Protein AF-0000000066259491 (afdb_homodimer)

Sequence (520 aa):
MLYLLLSIEYDGYDYSGWVKQKNARTIQGELEKAFFGICHQKIWTLGASKTDAGVHACDQKVLVKLTFQPRHLAFFIKTVSQTLPPNINIKGYQFVAENFSVRTVKVKEYVYTINDQEYDLFNHRYELKVNAPLNVKKLHQISQIFVGTHDFAYFAGVKPTEDIATVHTINKIWVKRNKAKKIEIHFRGKIFIRYQIRMLTQNILACYAGKVSLTELQAQLNCPPKGTTTKYCAKPYGLCLKKIKYLYTVKLNYKKLIILMLYLLLSIEYDGYDYSGWVKQKNARTIQGELEKAFFGICHQKIWTLGASKTDAGVHACDQKVLVKLTFQPRHLAFFIKTVSQTLPPNINIKGYQFVAENFSVRTVKVKEYVYTINDQEYDLFNHRYELKVNAPLNVKKLHQISQIFVGTHDFAYFAGVKPTEDIATVHTINKIWVKRNKAKKIEIHFRGKIFIRYQIRMLTQNILACYAGKVSLTELQAQLNCPPKGTTTKYCAKPYGLCLKKIKYLYTVKLNYKKLIIL

Structure (mmCIF, N/CA/C/O backbone):
data_AF-0000000066259491-model_v1
#
loop_
_entity.id
_entity.type
_entity.pdbx_description
1 polymer 'tRNA pseudouridine synthase A'
#
loop_
_atom_site.group_PDB
_atom_site.id
_atom_site.type_symbol
_atom_site.label_atom_id
_atom_site.label_alt_id
_atom_site.label_comp_id
_atom_site.label_asym_id
_atom_site.label_entity_id
_atom_site.label_seq_id
_atom_site.pdbx_PDB_ins_code
_atom_site.Cartn_x
_atom_site.Cartn_y
_atom_site.Cartn_z
_atom_site.occupancy
_atom_site.B_iso_or_equiv
_atom_site.auth_seq_id
_atom_site.auth_comp_id
_atom_site.auth_asym_id
_atom_site.auth_atom_id
_atom_site.pdbx_PDB_model_num
ATOM 1 N N . MET A 1 1 ? 32.531 -10.172 -19.297 1 88.38 1 MET A N 1
ATOM 2 C CA . MET A 1 1 ? 31.094 -10.242 -19.062 1 88.38 1 MET A CA 1
ATOM 3 C C . MET A 1 1 ? 30.797 -10.789 -17.656 1 88.38 1 MET A C 1
ATOM 5 O O . MET A 1 1 ? 31.438 -11.75 -17.219 1 88.38 1 MET A O 1
ATOM 9 N N . LEU A 1 2 ? 29.984 -10.078 -16.922 1 92.44 2 LEU A N 1
ATOM 10 C CA . LEU A 1 2 ? 29.609 -10.5 -15.578 1 92.44 2 LEU A CA 1
ATOM 11 C C . LEU A 1 2 ? 28.156 -10.969 -15.547 1 92.44 2 LEU A C 1
ATOM 13 O O . LEU A 1 2 ? 27.281 -10.344 -16.156 1 92.44 2 LEU A O 1
ATOM 17 N N . TYR A 1 3 ? 28.031 -12.164 -14.961 1 95.31 3 TYR A N 1
ATOM 18 C CA . TYR A 1 3 ? 26.688 -12.703 -14.758 1 95.31 3 TYR A CA 1
ATOM 19 C C . TYR A 1 3 ? 26.281 -12.586 -13.297 1 95.31 3 TYR A C 1
ATOM 21 O O . TYR A 1 3 ? 26.938 -13.148 -12.414 1 95.31 3 TYR A O 1
ATOM 29 N N . LEU A 1 4 ? 25.203 -11.836 -13.102 1 96.62 4 LEU A N 1
ATOM 30 C CA . LEU A 1 4 ? 24.734 -11.602 -11.742 1 96.62 4 LEU A CA 1
ATOM 31 C C . LEU A 1 4 ? 23.328 -12.172 -11.547 1 96.62 4 LEU A C 1
ATOM 33 O O . LEU A 1 4 ? 22.484 -12.07 -12.438 1 96.62 4 LEU A O 1
ATOM 37 N N . LEU A 1 5 ? 23.109 -12.797 -10.414 1 97.62 5 LEU A N 1
ATOM 38 C CA . LEU A 1 5 ? 21.781 -13.148 -9.953 1 97.62 5 LEU A CA 1
ATOM 39 C C . LEU A 1 5 ? 21.281 -12.164 -8.898 1 97.62 5 LEU A C 1
ATOM 41 O O . LEU A 1 5 ? 21.797 -12.141 -7.777 1 97.62 5 LEU A O 1
ATOM 45 N N . LEU A 1 6 ? 20.312 -11.383 -9.266 1 98.12 6 LEU A N 1
ATOM 46 C CA . LEU A 1 6 ? 19.734 -10.414 -8.336 1 98.12 6 LEU A CA 1
ATOM 47 C C . LEU A 1 6 ? 18.594 -11.039 -7.543 1 98.12 6 LEU A C 1
ATOM 49 O O . LEU A 1 6 ? 17.844 -11.875 -8.07 1 98.12 6 LEU A O 1
ATOM 53 N N . SER A 1 7 ? 18.453 -10.688 -6.277 1 98.44 7 SER A N 1
ATOM 54 C CA . SER A 1 7 ? 17.25 -10.875 -5.484 1 98.44 7 SER A CA 1
ATOM 55 C C . SER A 1 7 ? 16.438 -9.586 -5.406 1 98.44 7 SER A C 1
ATOM 57 O O . SER A 1 7 ? 16.906 -8.578 -4.883 1 98.44 7 SER A O 1
ATOM 59 N N . ILE A 1 8 ? 15.227 -9.672 -5.914 1 98.56 8 ILE A N 1
ATOM 60 C CA . ILE A 1 8 ? 14.414 -8.461 -6.039 1 98.56 8 ILE A CA 1
ATOM 61 C C . ILE A 1 8 ? 13.07 -8.672 -5.344 1 98.56 8 ILE A C 1
ATOM 63 O O . ILE A 1 8 ? 12.492 -9.758 -5.402 1 98.56 8 ILE A O 1
ATOM 67 N N . GLU A 1 9 ? 12.609 -7.652 -4.672 1 98.88 9 GLU A N 1
ATOM 68 C CA . GLU A 1 9 ? 11.25 -7.621 -4.141 1 98.88 9 GLU A CA 1
ATOM 69 C C . GLU A 1 9 ? 10.453 -6.457 -4.727 1 98.88 9 GLU A C 1
ATOM 71 O O . GLU A 1 9 ? 11.023 -5.418 -5.066 1 98.88 9 GLU A O 1
ATOM 76 N N . TYR A 1 10 ? 9.141 -6.656 -4.953 1 98.88 10 TYR A N 1
ATOM 77 C CA . TYR A 1 10 ? 8.328 -5.582 -5.512 1 98.88 10 TYR A CA 1
ATOM 78 C C . TYR A 1 10 ? 6.867 -5.742 -5.121 1 98.88 10 TYR A C 1
ATOM 80 O O . TYR A 1 10 ? 6.395 -6.859 -4.906 1 98.88 10 TYR A O 1
ATOM 88 N N . ASP A 1 11 ? 6.195 -4.621 -4.934 1 98.69 11 ASP A N 1
ATOM 89 C CA . ASP A 1 11 ? 4.742 -4.488 -4.953 1 98.69 11 ASP A CA 1
ATOM 90 C C . ASP A 1 11 ? 4.215 -4.426 -6.387 1 98.69 11 ASP A C 1
ATOM 92 O O . ASP A 1 11 ? 4.352 -3.404 -7.062 1 98.69 11 ASP A O 1
ATOM 96 N N . GLY A 1 12 ? 3.582 -5.496 -6.832 1 98.69 12 GLY A N 1
ATOM 97 C CA . GLY A 1 12 ? 3.193 -5.613 -8.227 1 98.69 12 GLY A CA 1
ATOM 98 C C . GLY A 1 12 ? 1.821 -5.031 -8.516 1 98.69 12 GLY A C 1
ATOM 99 O O . GLY A 1 12 ? 1.368 -5.035 -9.664 1 98.69 12 GLY A O 1
ATOM 100 N N . TYR A 1 13 ? 1.198 -4.418 -7.566 1 98.44 13 TYR A N 1
ATOM 101 C CA . TYR A 1 13 ? -0.202 -4.016 -7.637 1 98.44 13 TYR A CA 1
ATOM 102 C C . TYR A 1 13 ? -0.455 -3.133 -8.852 1 98.44 13 TYR A C 1
ATOM 104 O O . TYR A 1 13 ? -1.478 -3.271 -9.523 1 98.44 13 TYR A O 1
ATOM 112 N N . ASP A 1 14 ? 0.481 -2.271 -9.148 1 97.19 14 ASP A N 1
ATOM 113 C CA . ASP A 1 14 ? 0.252 -1.243 -10.156 1 97.19 14 ASP A CA 1
ATOM 114 C C . ASP A 1 14 ? 0.948 -1.598 -11.469 1 97.19 14 ASP A C 1
ATOM 116 O O . ASP A 1 14 ? 1.122 -0.74 -12.336 1 97.19 14 ASP A O 1
ATOM 120 N N . TYR A 1 15 ? 1.356 -2.838 -11.633 1 98.56 15 TYR A N 1
ATOM 121 C CA . TYR A 1 15 ? 2.148 -3.207 -12.805 1 98.56 15 TYR A CA 1
ATOM 122 C C . TYR A 1 15 ? 1.424 -4.25 -13.648 1 98.56 15 TYR A C 1
ATOM 124 O O . TYR A 1 15 ? 0.607 -5.016 -13.125 1 98.56 15 TYR A O 1
ATOM 132 N N . SER A 1 16 ? 1.762 -4.277 -14.883 1 98.5 16 SER A N 1
ATOM 133 C CA . SER A 1 16 ? 1.2 -5.23 -15.836 1 98.5 16 SER A CA 1
ATOM 134 C C . SER A 1 16 ? 2.025 -6.516 -15.883 1 98.5 16 SER A C 1
ATOM 136 O O . SER A 1 16 ? 2.277 -7.055 -16.969 1 98.5 16 SER A O 1
ATOM 138 N N . GLY A 1 17 ? 2.541 -6.91 -14.672 1 98.25 17 GLY A N 1
ATOM 139 C CA . GLY A 1 17 ? 3.289 -8.156 -14.562 1 98.25 17 GLY A CA 1
ATOM 140 C C . GLY A 1 17 ? 4.789 -7.953 -14.641 1 98.25 17 GLY A C 1
ATOM 141 O O . GLY A 1 17 ? 5.273 -6.82 -14.617 1 98.25 17 GLY A O 1
ATOM 142 N N . TRP A 1 18 ? 5.461 -9.047 -14.703 1 98.31 18 TRP A N 1
ATOM 143 C CA . TRP A 1 18 ? 6.922 -9.039 -14.75 1 98.31 18 TRP A CA 1
ATOM 144 C C . TRP A 1 18 ? 7.414 -8.68 -16.156 1 98.31 18 TRP A C 1
ATOM 146 O O . TRP A 1 18 ? 8.211 -7.75 -16.312 1 98.31 18 TRP A O 1
ATOM 156 N N . VAL A 1 19 ? 6.91 -9.297 -17.156 1 97.38 19 VAL A N 1
ATOM 157 C CA . VAL A 1 19 ? 7.469 -9.281 -18.5 1 97.38 19 VAL A CA 1
ATOM 158 C C . VAL A 1 19 ? 7.234 -7.918 -19.141 1 97.38 19 VAL A C 1
ATOM 160 O O . VAL A 1 19 ? 6.109 -7.414 -19.156 1 97.38 19 VAL A O 1
ATOM 163 N N . LYS A 1 20 ? 8.281 -7.426 -19.688 1 96.69 20 LYS A N 1
ATOM 164 C CA . LYS A 1 20 ? 8.234 -6.125 -20.344 1 96.69 20 LYS A CA 1
ATOM 165 C C . LYS A 1 20 ? 7.238 -6.129 -21.5 1 96.69 20 LYS A C 1
ATOM 167 O O . LYS A 1 20 ? 7.195 -7.078 -22.281 1 96.69 20 LYS A O 1
ATOM 172 N N . GLN A 1 21 ? 6.449 -5.09 -21.531 1 94.44 21 GLN A N 1
ATOM 173 C CA . GLN A 1 21 ? 5.461 -4.852 -22.594 1 94.44 21 GLN A CA 1
ATOM 174 C C . GLN A 1 21 ? 5.566 -3.43 -23.125 1 94.44 21 GLN A C 1
ATOM 176 O O . GLN A 1 21 ? 5.949 -2.51 -22.406 1 94.44 21 GLN A O 1
ATOM 181 N N . LYS A 1 22 ? 5.359 -3.045 -24.391 1 90.12 22 LYS A N 1
ATOM 182 C CA . LYS A 1 22 ? 5.57 -1.762 -25.062 1 90.12 22 LYS A CA 1
ATOM 183 C C . LYS A 1 22 ? 4.727 -0.666 -24.422 1 90.12 22 LYS A C 1
ATOM 185 O O . LYS A 1 22 ? 5.211 0.445 -24.188 1 90.12 22 LYS A O 1
ATOM 190 N N . ASN A 1 23 ? 3.541 -0.877 -24.016 1 92.19 23 ASN A N 1
ATOM 191 C CA . ASN A 1 23 ? 2.674 0.207 -23.562 1 92.19 23 ASN A CA 1
ATOM 192 C C . ASN A 1 23 ? 2.1 -0.072 -22.172 1 92.19 23 ASN A C 1
ATOM 194 O O . ASN A 1 23 ? 0.95 0.273 -21.891 1 92.19 23 ASN A O 1
ATOM 198 N N . ALA A 1 24 ? 2.988 -0.634 -21.438 1 96.56 24 ALA A N 1
ATOM 199 C CA . ALA A 1 24 ? 2.508 -0.918 -20.078 1 96.56 24 ALA A CA 1
ATOM 200 C C . ALA A 1 24 ? 3.648 -0.863 -19.078 1 96.56 24 ALA A C 1
ATOM 202 O O . ALA A 1 24 ? 4.801 -1.134 -19.406 1 96.56 24 ALA A O 1
ATOM 203 N N . ARG A 1 25 ? 3.375 -0.401 -17.891 1 97.56 25 ARG A N 1
ATOM 204 C CA . ARG A 1 25 ? 4.348 -0.417 -16.812 1 97.56 25 ARG A CA 1
ATOM 205 C C . ARG A 1 25 ? 4.555 -1.831 -16.281 1 97.56 25 ARG A C 1
ATOM 207 O O . ARG A 1 25 ? 3.607 -2.471 -15.812 1 97.56 25 ARG A O 1
ATOM 214 N N . THR A 1 26 ? 5.758 -2.391 -16.406 1 98.69 26 THR A N 1
ATOM 215 C CA . THR A 1 26 ? 6.094 -3.736 -15.953 1 98.69 26 THR A CA 1
ATOM 216 C C . THR A 1 26 ? 7.309 -3.709 -15.031 1 98.69 26 THR A C 1
ATOM 218 O O . THR A 1 26 ? 8.062 -2.734 -15.016 1 98.69 26 THR A O 1
ATOM 221 N N . ILE A 1 27 ? 7.492 -4.73 -14.234 1 98.75 27 ILE A N 1
ATOM 222 C CA . ILE A 1 27 ? 8.609 -4.801 -13.297 1 98.75 27 ILE A CA 1
ATOM 223 C C . ILE A 1 27 ? 9.93 -4.859 -14.07 1 98.75 27 ILE A C 1
ATOM 225 O O . ILE A 1 27 ? 10.867 -4.129 -13.766 1 98.75 27 ILE A O 1
ATOM 229 N N . GLN A 1 28 ? 9.938 -5.742 -15.055 1 98.56 28 GLN A N 1
ATOM 230 C CA . GLN A 1 28 ? 11.141 -5.883 -15.875 1 98.56 28 GLN A CA 1
ATOM 231 C C . GLN A 1 28 ? 11.492 -4.566 -16.562 1 98.56 28 GLN A C 1
ATOM 233 O O . GLN A 1 28 ? 12.664 -4.188 -16.641 1 98.56 28 GLN A O 1
ATOM 238 N N . GLY A 1 29 ? 10.469 -3.926 -17.094 1 98.25 29 GLY A N 1
ATOM 239 C CA . GLY A 1 29 ? 10.688 -2.633 -17.734 1 98.25 29 GLY A CA 1
ATOM 240 C C . GLY A 1 29 ? 11.312 -1.613 -16.797 1 98.25 29 GLY A C 1
ATOM 241 O O . GLY A 1 29 ? 12.266 -0.924 -17.172 1 98.25 29 GLY A O 1
ATOM 242 N N . GLU A 1 30 ? 10.797 -1.497 -15.594 1 98.38 30 GLU A N 1
ATOM 243 C CA . GLU A 1 30 ? 11.344 -0.562 -14.609 1 98.38 30 GLU A CA 1
ATOM 244 C C . GLU A 1 30 ? 12.781 -0.919 -14.242 1 98.38 30 GLU A C 1
ATOM 246 O O . GLU A 1 30 ? 13.617 -0.034 -14.062 1 98.38 30 GLU A O 1
ATOM 251 N N . LEU A 1 31 ? 13.047 -2.199 -14.102 1 98.44 31 LEU A N 1
ATOM 252 C CA . LEU A 1 31 ? 14.391 -2.656 -13.758 1 98.44 31 LEU A CA 1
ATOM 253 C C . LEU A 1 31 ? 15.391 -2.283 -14.844 1 98.44 31 LEU A C 1
ATOM 255 O O . LEU A 1 31 ? 16.453 -1.724 -14.562 1 98.44 31 LEU A O 1
ATOM 259 N N . GLU A 1 32 ? 15.023 -2.584 -16.062 1 97.88 32 GLU A N 1
ATOM 260 C CA . GLU A 1 32 ? 15.914 -2.283 -17.188 1 97.88 32 GLU A CA 1
ATOM 261 C C . GLU A 1 32 ? 16.094 -0.779 -17.359 1 97.88 32 GLU A C 1
ATOM 263 O O . GLU A 1 32 ? 17.188 -0.316 -17.688 1 97.88 32 GLU A O 1
ATOM 268 N N . LYS A 1 33 ? 15.055 -0.057 -17.156 1 97.56 33 LYS A N 1
ATOM 269 C CA . LYS A 1 33 ? 15.148 1.4 -17.203 1 97.56 33 LYS A CA 1
ATOM 270 C C . LYS A 1 33 ? 16.125 1.92 -16.156 1 97.56 33 LYS A C 1
ATOM 272 O O . LYS A 1 33 ? 16.906 2.83 -16.438 1 97.56 33 LYS A O 1
ATOM 277 N N . ALA A 1 34 ? 16.047 1.409 -14.969 1 98.06 34 ALA A N 1
ATOM 278 C CA . ALA A 1 34 ? 16.938 1.822 -13.891 1 98.06 34 ALA A CA 1
ATOM 279 C C . ALA A 1 34 ? 18.391 1.546 -14.25 1 98.06 34 ALA A C 1
ATOM 281 O O . ALA A 1 34 ? 19.266 2.402 -14.062 1 98.06 34 ALA A O 1
ATOM 282 N N . PHE A 1 35 ? 18.688 0.341 -14.781 1 97.81 35 PHE A N 1
ATOM 283 C CA . PHE A 1 35 ? 20.047 0.014 -15.227 1 97.81 35 PHE A CA 1
ATOM 284 C C . PHE A 1 35 ? 20.5 0.984 -16.312 1 97.81 35 PHE A C 1
ATOM 286 O O . PHE A 1 35 ? 21.609 1.516 -16.234 1 97.81 35 PHE A O 1
ATOM 293 N N . PHE A 1 36 ? 19.641 1.214 -17.25 1 97.5 36 PHE A N 1
ATOM 294 C CA . PHE A 1 36 ? 20 2.094 -18.359 1 97.5 36 PHE A CA 1
ATOM 295 C C . PHE A 1 36 ? 20.297 3.5 -17.859 1 97.5 36 PHE A C 1
ATOM 297 O O . PHE A 1 36 ? 21.203 4.16 -18.359 1 97.5 36 PHE A O 1
ATOM 304 N N . GLY A 1 37 ? 19.578 3.922 -16.922 1 96.5 37 GLY A N 1
ATOM 305 C CA . GLY A 1 37 ? 19.781 5.246 -16.359 1 96.5 37 GLY A CA 1
ATOM 306 C C . GLY A 1 37 ? 21.156 5.43 -15.742 1 96.5 37 GLY A C 1
ATOM 307 O O . GLY A 1 37 ? 21.656 6.551 -15.68 1 96.5 37 GLY A O 1
ATOM 308 N N . ILE A 1 38 ? 21.734 4.391 -15.336 1 96 38 ILE A N 1
ATOM 309 C CA . ILE A 1 38 ? 22.984 4.477 -14.609 1 96 38 ILE A CA 1
ATOM 310 C C . ILE A 1 38 ? 24.156 4.152 -15.555 1 96 38 ILE A C 1
ATOM 312 O O . ILE A 1 38 ? 25.141 4.879 -15.594 1 96 38 ILE A O 1
ATOM 316 N N . CYS A 1 39 ? 24.062 3.104 -16.359 1 94.75 39 CYS A N 1
ATOM 317 C CA . CYS A 1 39 ? 25.219 2.672 -17.141 1 94.75 39 CYS A CA 1
ATOM 318 C C . CYS A 1 39 ? 25.062 3.045 -18.609 1 94.75 39 CYS A C 1
ATOM 320 O O . CYS A 1 39 ? 25.984 2.859 -19.406 1 94.75 39 CYS A O 1
ATOM 322 N N . HIS A 1 40 ? 23.844 3.521 -19.016 1 95.25 40 HIS A N 1
ATOM 323 C CA . HIS A 1 40 ? 23.547 4.02 -20.344 1 95.25 40 HIS A CA 1
ATOM 324 C C . HIS A 1 40 ? 23.75 2.932 -21.391 1 95.25 40 HIS A C 1
ATOM 326 O O . HIS A 1 40 ? 24.188 3.213 -22.516 1 95.25 40 HIS A O 1
ATOM 332 N N . GLN A 1 41 ? 23.547 1.729 -20.984 1 94.44 41 GLN A N 1
ATOM 333 C CA . GLN A 1 41 ? 23.547 0.566 -21.875 1 94.44 41 GLN A CA 1
ATOM 334 C C . GLN A 1 41 ? 22.328 -0.324 -21.594 1 94.44 41 GLN A C 1
ATOM 336 O O . GLN A 1 41 ? 21.906 -0.461 -20.453 1 94.44 41 GLN A O 1
ATOM 341 N N . LYS A 1 42 ? 21.859 -0.832 -22.672 1 94.62 42 LYS A N 1
ATOM 342 C CA . LYS A 1 42 ? 20.797 -1.811 -22.5 1 94.62 42 LYS A CA 1
ATOM 343 C C . LYS A 1 42 ? 21.312 -3.072 -21.812 1 94.62 42 LYS A C 1
ATOM 345 O O . LYS A 1 42 ? 22.359 -3.605 -22.188 1 94.62 42 LYS A O 1
ATOM 350 N N . ILE A 1 43 ? 20.609 -3.477 -20.797 1 94.62 43 ILE A N 1
ATOM 351 C CA . ILE A 1 43 ? 21 -4.664 -20.047 1 94.62 43 ILE A CA 1
ATOM 352 C C . ILE A 1 43 ? 19.938 -5.758 -20.25 1 94.62 43 ILE A C 1
ATOM 354 O O . ILE A 1 43 ? 18.75 -5.484 -20.219 1 94.62 43 ILE A O 1
ATOM 358 N N . TRP A 1 44 ? 20.5 -6.902 -20.5 1 94.62 44 TRP A N 1
ATOM 359 C CA . TRP A 1 44 ? 19.625 -8.062 -20.625 1 94.62 44 TRP A CA 1
ATOM 360 C C . TRP A 1 44 ? 19.25 -8.602 -19.25 1 94.62 44 TRP A C 1
ATOM 362 O O . TRP A 1 44 ? 20.125 -8.781 -18.391 1 94.62 44 TRP A O 1
ATOM 372 N N . THR A 1 45 ? 17.969 -8.797 -19.031 1 97.06 45 THR A N 1
ATOM 373 C CA . THR A 1 45 ? 17.484 -9.375 -17.781 1 97.06 45 THR A CA 1
ATOM 374 C C . THR A 1 45 ? 16.547 -10.539 -18.062 1 97.06 45 THR A C 1
ATOM 376 O O . THR A 1 45 ? 15.812 -10.539 -19.047 1 97.06 45 THR A O 1
ATOM 379 N N . LEU A 1 46 ? 16.594 -11.578 -17.219 1 97.88 46 LEU A N 1
ATOM 380 C CA . LEU A 1 46 ? 15.695 -12.727 -17.281 1 97.88 46 LEU A CA 1
ATOM 381 C C . LEU A 1 46 ? 15.211 -13.102 -15.875 1 97.88 46 LEU A C 1
ATOM 383 O O . LEU A 1 46 ? 16.016 -13.438 -15.008 1 97.88 46 LEU A O 1
ATOM 387 N N . GLY A 1 47 ? 13.969 -13.008 -15.664 1 97.81 47 GLY A N 1
ATOM 388 C CA . GLY A 1 47 ? 13.398 -13.375 -14.375 1 97.81 47 GLY A CA 1
ATOM 389 C C . GLY A 1 47 ? 13.156 -14.867 -14.234 1 97.81 47 GLY A C 1
ATOM 390 O O . GLY A 1 47 ? 12.844 -15.547 -15.219 1 97.81 47 GLY A O 1
ATOM 391 N N . ALA A 1 48 ? 13.25 -15.352 -12.984 1 97.69 48 ALA A N 1
ATOM 392 C CA . ALA A 1 48 ? 12.984 -16.75 -12.695 1 97.69 48 ALA A CA 1
ATOM 393 C C . ALA A 1 48 ? 11.5 -17.062 -12.789 1 97.69 48 ALA A C 1
ATOM 395 O O . ALA A 1 48 ? 11.109 -18.203 -13.102 1 97.69 48 ALA A O 1
ATOM 396 N N . SER A 1 49 ? 10.68 -16.078 -12.469 1 97.38 49 SER A N 1
ATOM 397 C CA . SER A 1 49 ? 9.227 -16.219 -12.477 1 97.38 49 SER A CA 1
ATOM 398 C C . SER A 1 49 ? 8.562 -15.078 -13.234 1 97.38 49 SER A C 1
ATOM 400 O O . SER A 1 49 ? 8.977 -13.922 -13.102 1 97.38 49 SER A O 1
ATOM 402 N N . LYS A 1 50 ? 7.559 -15.398 -14.047 1 96.56 50 LYS A N 1
ATOM 403 C CA . LYS A 1 50 ? 6.773 -14.398 -14.766 1 96.56 50 LYS A CA 1
ATOM 404 C C . LYS A 1 50 ? 5.469 -14.094 -14.031 1 96.56 50 LYS A C 1
ATOM 406 O O . LYS A 1 50 ? 4.398 -14.555 -14.438 1 96.56 50 LYS A 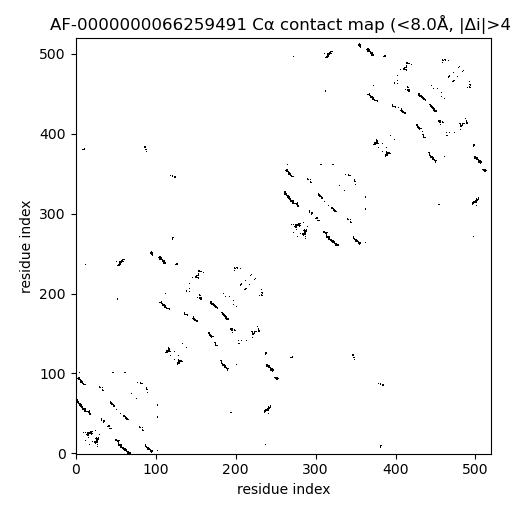O 1
ATOM 411 N N . THR A 1 51 ? 5.59 -13.305 -12.961 1 98.25 51 THR A N 1
ATOM 412 C CA . THR A 1 51 ? 4.414 -13.008 -12.148 1 98.25 51 THR A CA 1
ATOM 413 C C . THR A 1 51 ? 3.373 -12.25 -12.969 1 98.25 51 THR A C 1
ATOM 415 O O . THR A 1 51 ? 3.721 -11.398 -13.789 1 98.25 51 THR A O 1
ATOM 418 N N . ASP A 1 52 ? 2.059 -12.539 -12.742 1 97.69 52 ASP A N 1
ATOM 419 C CA . ASP A 1 52 ? 0.937 -11.875 -13.391 1 97.69 52 ASP A CA 1
ATOM 420 C C . ASP A 1 52 ? 0.854 -10.406 -12.984 1 97.69 52 ASP A C 1
ATOM 422 O O . ASP A 1 52 ? 1.471 -9.992 -12 1 97.69 52 ASP A O 1
ATOM 426 N N . ALA A 1 53 ? 0.079 -9.695 -13.875 1 98.38 53 ALA A N 1
ATOM 427 C CA . ALA A 1 53 ? -0.293 -8.336 -13.469 1 98.38 53 ALA A CA 1
ATOM 428 C C . ALA A 1 53 ? -0.899 -8.336 -12.07 1 98.38 53 ALA A C 1
ATOM 430 O O . ALA A 1 53 ? -1.765 -9.156 -11.758 1 98.38 53 ALA A O 1
ATOM 431 N N . GLY A 1 54 ? -0.32 -7.449 -11.188 1 98.62 54 GLY A N 1
ATOM 432 C CA . GLY A 1 54 ? -0.898 -7.254 -9.867 1 98.62 54 GLY A CA 1
ATOM 433 C C . GLY A 1 54 ? -0.278 -8.148 -8.805 1 98.62 54 GLY A C 1
ATOM 434 O O . GLY A 1 54 ? -0.549 -7.98 -7.617 1 98.62 54 GLY A O 1
ATOM 435 N N . VAL A 1 55 ? 0.558 -9.086 -9.211 1 98.94 55 VAL A N 1
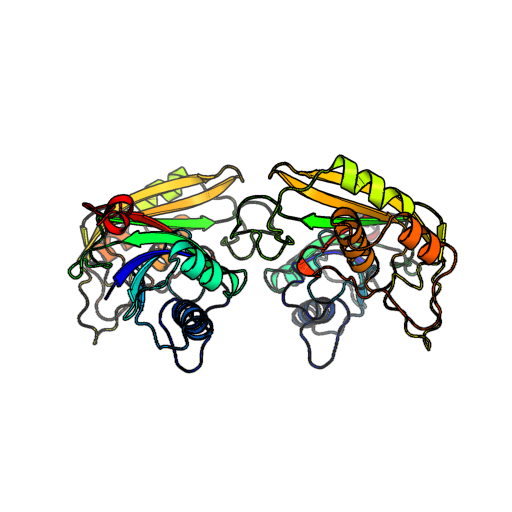ATOM 436 C CA . VAL A 1 55 ? 1.125 -10.047 -8.266 1 98.94 55 VAL A CA 1
ATOM 437 C C . VAL A 1 55 ? 2.436 -9.5 -7.699 1 98.94 55 VAL A C 1
ATOM 439 O O . VAL A 1 55 ? 3.221 -8.883 -8.422 1 98.94 55 VAL A O 1
ATOM 442 N N . HIS A 1 56 ? 2.682 -9.758 -6.438 1 98.94 56 HIS A N 1
ATOM 443 C CA . HIS A 1 56 ? 3.85 -9.266 -5.719 1 98.94 56 HIS A 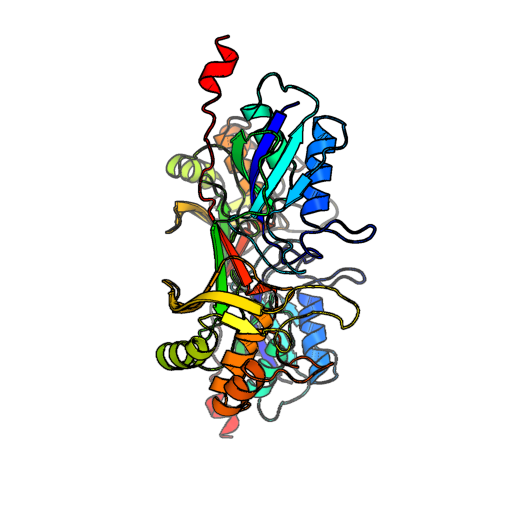CA 1
ATOM 444 C C . HIS A 1 56 ? 4.965 -10.305 -5.699 1 98.94 56 HIS A C 1
ATOM 446 O O . HIS A 1 56 ? 4.746 -11.469 -6.043 1 98.94 56 HIS A O 1
ATOM 452 N N . ALA A 1 57 ? 6.148 -9.844 -5.258 1 98.94 57 ALA A N 1
ATOM 453 C CA . ALA A 1 57 ? 7.246 -10.773 -4.996 1 98.94 57 ALA A CA 1
ATOM 454 C C . ALA A 1 57 ? 8.117 -10.281 -3.842 1 98.94 57 ALA A C 1
ATOM 456 O O . ALA A 1 57 ? 8.438 -9.094 -3.76 1 98.94 57 ALA A O 1
ATOM 457 N N . CYS A 1 58 ? 8.453 -11.18 -3.012 1 98.69 58 CYS A N 1
ATOM 458 C CA . CYS A 1 58 ? 9.414 -10.914 -1.944 1 98.69 58 CYS A CA 1
ATOM 459 C C . CYS A 1 58 ? 10.812 -11.375 -2.338 1 98.69 58 CYS A C 1
ATOM 461 O O . CYS A 1 58 ? 11.805 -10.93 -1.762 1 98.69 58 CYS A O 1
ATOM 463 N N . ASP A 1 59 ? 10.828 -12.289 -3.291 1 98.5 59 ASP A N 1
ATOM 464 C CA . ASP A 1 59 ? 12.102 -12.914 -3.646 1 98.5 59 ASP A CA 1
ATOM 465 C C . ASP A 1 59 ? 12.109 -13.367 -5.105 1 98.5 59 ASP A C 1
ATOM 467 O O . ASP A 1 59 ? 12.375 -14.531 -5.398 1 98.5 59 ASP A O 1
ATOM 471 N N . GLN A 1 60 ? 11.922 -12.484 -6.008 1 98.69 60 GLN A N 1
ATOM 472 C CA . GLN A 1 60 ? 12.164 -12.766 -7.422 1 98.69 60 GLN A CA 1
ATOM 473 C C . GLN A 1 60 ? 13.656 -12.844 -7.723 1 98.69 60 GLN A C 1
ATOM 475 O O . GLN A 1 60 ? 14.445 -12.07 -7.176 1 98.69 60 GLN A O 1
ATOM 480 N N . LYS A 1 61 ? 14.062 -13.773 -8.539 1 98.44 61 LYS A N 1
ATOM 481 C CA . LYS A 1 61 ? 15.445 -13.898 -8.984 1 98.44 61 LYS A CA 1
ATOM 482 C C . LYS A 1 61 ? 15.586 -13.477 -10.445 1 98.44 61 LYS A C 1
ATOM 484 O O . LYS A 1 61 ? 14.805 -13.898 -11.297 1 98.44 61 LYS A O 1
ATOM 489 N N . VAL A 1 62 ? 16.547 -12.656 -10.617 1 98.44 62 VAL A N 1
ATOM 490 C CA . VAL A 1 62 ? 16.719 -12.109 -11.953 1 98.44 62 VAL A CA 1
ATOM 491 C C . VAL A 1 62 ? 18.172 -12.266 -12.398 1 98.44 62 VAL A C 1
ATOM 493 O O . VAL A 1 62 ? 19.078 -11.805 -11.711 1 98.44 62 VAL A O 1
ATOM 496 N N . LEU A 1 63 ? 18.359 -12.93 -13.508 1 97.81 63 LEU A N 1
ATOM 497 C CA . LEU A 1 63 ? 19.672 -13.008 -14.133 1 97.81 63 LEU A CA 1
ATOM 498 C C . LEU A 1 63 ? 19.969 -11.758 -14.953 1 97.81 63 LEU A C 1
ATOM 500 O O . LEU A 1 63 ? 19.156 -11.344 -15.781 1 97.81 63 LEU A O 1
ATOM 504 N N . VAL A 1 64 ? 21.062 -11.164 -14.633 1 97.5 64 VAL A N 1
ATOM 505 C CA . VAL A 1 64 ? 21.5 -9.969 -15.344 1 97.5 64 VAL A CA 1
ATOM 506 C C . VAL A 1 64 ? 22.875 -10.219 -15.969 1 97.5 64 VAL A C 1
ATOM 508 O O . VAL A 1 64 ? 23.766 -10.766 -15.32 1 97.5 64 VAL A O 1
ATOM 511 N N . LYS A 1 65 ? 23.016 -9.797 -17.203 1 95.5 65 LYS A N 1
ATOM 512 C CA . LYS A 1 65 ? 24.297 -9.875 -17.906 1 95.5 65 LYS A CA 1
ATOM 513 C C . LYS A 1 65 ? 24.906 -8.484 -18.094 1 95.5 65 LYS A C 1
ATOM 515 O O . LYS A 1 65 ? 24.328 -7.633 -18.766 1 95.5 65 LYS A O 1
ATOM 520 N N . LEU A 1 66 ? 26 -8.297 -17.422 1 94.62 66 LEU A N 1
ATOM 521 C CA . LEU A 1 66 ? 26.734 -7.043 -17.594 1 94.62 66 LEU A CA 1
ATOM 522 C C . LEU A 1 66 ? 27.875 -7.215 -18.578 1 94.62 66 LEU A C 1
ATOM 524 O O . LEU A 1 66 ? 28.734 -8.078 -18.391 1 94.62 66 LEU A O 1
ATOM 528 N N . THR A 1 67 ? 27.938 -6.383 -19.562 1 93 67 THR A N 1
ATOM 529 C CA . THR A 1 67 ? 28.984 -6.461 -20.578 1 93 67 THR A CA 1
ATOM 530 C C . THR A 1 67 ? 30.188 -5.621 -20.188 1 93 67 THR A C 1
ATOM 532 O O . THR A 1 67 ? 31.125 -5.449 -20.984 1 93 67 THR A O 1
ATOM 535 N N . PHE A 1 68 ? 30.141 -5.055 -19.062 1 92.06 68 PHE A N 1
ATOM 536 C CA . PHE A 1 68 ? 31.219 -4.242 -18.5 1 92.06 68 PHE A CA 1
ATOM 537 C C . PHE A 1 68 ? 31.438 -4.574 -17.031 1 92.06 68 PHE A C 1
ATOM 539 O O . PHE A 1 68 ? 30.641 -5.305 -16.422 1 92.06 68 PHE A O 1
ATOM 546 N N . GLN A 1 69 ? 32.562 -4.07 -16.531 1 90.38 69 GLN A N 1
ATOM 547 C CA . GLN A 1 69 ? 32.844 -4.266 -15.109 1 90.38 69 GLN A CA 1
ATOM 548 C C . GLN A 1 69 ? 32.781 -2.945 -14.344 1 90.38 69 GLN A C 1
ATOM 550 O O . GLN A 1 69 ? 33.656 -2.078 -14.523 1 90.38 69 GLN A O 1
ATOM 555 N N . PRO A 1 70 ? 31.734 -2.84 -13.539 1 92.06 70 PRO A N 1
ATOM 556 C CA . PRO A 1 70 ? 31.734 -1.637 -12.703 1 92.06 70 PRO A CA 1
ATOM 557 C C . PRO A 1 70 ? 32.938 -1.574 -11.758 1 92.06 70 PRO A C 1
ATOM 559 O O . PRO A 1 70 ? 33.375 -2.607 -11.25 1 92.06 70 PRO A O 1
ATOM 562 N N . ARG A 1 71 ? 33.469 -0.335 -11.523 1 92.38 71 ARG A N 1
ATOM 563 C CA . ARG A 1 71 ? 34.562 -0.154 -10.594 1 92.38 71 ARG A CA 1
ATOM 564 C C . ARG A 1 71 ? 34.188 -0.631 -9.195 1 92.38 71 ARG A C 1
ATOM 566 O O . ARG A 1 71 ? 35 -1.295 -8.531 1 92.38 71 ARG A O 1
ATOM 573 N N . HIS A 1 72 ? 33.094 -0.316 -8.742 1 95.56 72 HIS A N 1
ATOM 574 C CA . HIS A 1 72 ? 32.531 -0.75 -7.461 1 95.56 72 HIS A CA 1
ATOM 575 C C . HIS A 1 72 ? 31.141 -1.355 -7.637 1 95.56 72 HIS A C 1
ATOM 577 O O . HIS A 1 72 ? 30.141 -0.636 -7.637 1 95.56 72 HIS A O 1
ATOM 583 N N . LEU A 1 73 ? 31.078 -2.682 -7.742 1 95.25 73 LEU A N 1
ATOM 584 C CA . LEU A 1 73 ? 29.844 -3.385 -8.102 1 95.25 73 LEU A CA 1
ATOM 585 C C . LEU A 1 73 ? 28.766 -3.148 -7.062 1 95.25 73 LEU A C 1
ATOM 587 O O . LEU A 1 73 ? 27.609 -2.902 -7.414 1 95.25 73 LEU A O 1
ATOM 591 N N . ALA A 1 74 ? 29.188 -3.254 -5.793 1 95.56 74 ALA A N 1
ATOM 592 C CA . ALA A 1 74 ? 28.219 -3.041 -4.723 1 95.56 74 ALA A CA 1
ATOM 593 C C . ALA A 1 74 ? 27.578 -1.659 -4.824 1 95.56 74 ALA A C 1
ATOM 595 O O . ALA A 1 74 ? 26.359 -1.52 -4.684 1 95.56 74 ALA A O 1
ATOM 596 N N . PHE A 1 75 ? 28.406 -0.719 -5.082 1 95.94 75 PHE A N 1
ATOM 597 C CA . PHE A 1 75 ? 27.922 0.649 -5.215 1 95.94 75 PHE A CA 1
ATOM 598 C C . PHE A 1 75 ? 27.047 0.793 -6.461 1 95.94 75 PHE A C 1
ATOM 600 O O . PHE A 1 75 ? 26.031 1.48 -6.43 1 95.94 75 PHE A O 1
ATOM 607 N N . PHE A 1 76 ? 27.516 0.139 -7.488 1 96.94 76 PHE A N 1
ATOM 608 C CA . PHE A 1 76 ? 26.781 0.15 -8.742 1 96.94 76 PHE A CA 1
ATOM 609 C C . PHE A 1 76 ? 25.375 -0.398 -8.547 1 96.94 76 PHE A C 1
ATOM 611 O O . PHE A 1 76 ? 24.391 0.264 -8.891 1 96.94 76 PHE A O 1
ATOM 618 N N . ILE A 1 77 ? 25.188 -1.54 -7.883 1 97.38 77 ILE A N 1
ATOM 619 C CA . ILE A 1 77 ? 23.906 -2.195 -7.672 1 97.38 77 ILE A CA 1
ATOM 620 C C . ILE A 1 77 ? 23.047 -1.358 -6.727 1 97.38 77 ILE A C 1
ATOM 622 O O . ILE A 1 77 ? 21.844 -1.199 -6.949 1 97.38 77 ILE A O 1
ATOM 626 N N . LYS A 1 78 ? 23.672 -0.852 -5.742 1 96.25 78 LYS A N 1
ATOM 627 C CA . LYS A 1 78 ? 22.969 0.01 -4.797 1 96.25 78 LYS A CA 1
ATOM 628 C C . LYS A 1 78 ? 22.375 1.227 -5.504 1 96.25 78 LYS A C 1
ATOM 630 O O . LYS A 1 78 ? 21.234 1.612 -5.238 1 96.25 78 LYS A O 1
ATOM 635 N N . THR A 1 79 ? 23.141 1.842 -6.355 1 96.94 79 THR A N 1
ATOM 636 C CA . THR A 1 79 ? 22.703 3.021 -7.09 1 96.94 79 THR A CA 1
ATOM 637 C C . THR A 1 79 ? 21.531 2.678 -8.016 1 96.94 79 THR A C 1
ATOM 639 O O . THR A 1 79 ? 20.562 3.428 -8.094 1 96.94 79 THR A O 1
ATOM 642 N N . VAL A 1 80 ? 21.641 1.543 -8.664 1 97.75 80 VAL A N 1
ATOM 643 C CA . VAL A 1 80 ? 20.547 1.088 -9.508 1 97.75 80 VAL A CA 1
ATOM 644 C C . VAL A 1 80 ? 19.281 0.925 -8.672 1 97.75 80 VAL A C 1
ATOM 646 O O . VAL A 1 80 ? 18.203 1.406 -9.047 1 97.75 80 VAL A O 1
ATOM 649 N N . SER A 1 81 ? 19.391 0.289 -7.551 1 97.56 81 SER A N 1
ATOM 650 C CA . SER A 1 81 ? 18.266 0.047 -6.668 1 97.56 81 SER A CA 1
ATOM 651 C C . SER A 1 81 ? 17.609 1.355 -6.23 1 97.56 81 SER A C 1
ATOM 653 O O . SER A 1 81 ? 16.375 1.46 -6.184 1 97.56 81 SER A O 1
ATOM 655 N N . GLN A 1 82 ? 18.422 2.322 -5.988 1 95.12 82 GLN A N 1
ATOM 656 C CA . GLN A 1 82 ? 17.938 3.605 -5.492 1 95.12 82 GLN A CA 1
ATOM 657 C C . GLN A 1 82 ? 17.172 4.363 -6.578 1 95.12 82 GLN A C 1
ATOM 659 O O . GLN A 1 82 ? 16.406 5.273 -6.277 1 95.12 82 GLN A O 1
ATOM 664 N N . THR A 1 83 ? 17.406 4.039 -7.781 1 96.75 83 THR A N 1
ATOM 665 C CA . THR A 1 83 ? 16.75 4.727 -8.883 1 96.75 83 THR A CA 1
ATOM 666 C C . THR A 1 83 ? 15.414 4.059 -9.227 1 96.75 83 THR A C 1
ATOM 668 O O . THR A 1 83 ? 14.609 4.617 -9.977 1 96.75 83 THR A O 1
ATOM 671 N N . LEU A 1 84 ? 15.195 2.941 -8.672 1 97.94 84 LEU A N 1
ATOM 672 C CA . LEU A 1 84 ? 13.938 2.244 -8.891 1 97.94 84 LEU A CA 1
ATOM 673 C C . LEU A 1 84 ? 12.789 2.959 -8.18 1 97.94 84 LEU A C 1
ATOM 675 O O . LEU A 1 84 ? 13.008 3.682 -7.207 1 97.94 84 LEU A O 1
ATOM 679 N N . PRO A 1 85 ? 11.547 2.754 -8.734 1 96.75 85 PRO A N 1
ATOM 680 C CA . PRO A 1 85 ? 10.406 3.211 -7.949 1 96.75 85 PRO A CA 1
ATOM 681 C C . PRO A 1 85 ? 10.383 2.619 -6.539 1 96.75 85 PRO A C 1
ATOM 683 O O . PRO A 1 85 ? 10.922 1.534 -6.316 1 96.75 85 PRO A O 1
ATOM 686 N N . PRO A 1 86 ? 9.711 3.311 -5.594 1 95.88 86 PRO A N 1
ATOM 687 C CA . PRO A 1 86 ? 9.766 2.883 -4.195 1 95.88 86 PRO A CA 1
ATOM 688 C C . PRO A 1 86 ? 9.141 1.509 -3.969 1 95.88 86 PRO A C 1
ATOM 690 O O . PRO A 1 86 ? 9.32 0.91 -2.906 1 95.88 86 PRO A O 1
ATOM 693 N N . ASN A 1 87 ? 8.414 1.029 -4.91 1 98 87 ASN A N 1
ATOM 694 C CA . ASN A 1 87 ? 7.738 -0.25 -4.73 1 98 87 ASN A CA 1
ATOM 695 C C . ASN A 1 87 ? 8.547 -1.401 -5.324 1 98 87 ASN A C 1
ATOM 697 O O . ASN A 1 87 ? 8.031 -2.512 -5.477 1 98 87 ASN A O 1
ATOM 701 N N . ILE A 1 88 ? 9.773 -1.173 -5.742 1 98.69 88 ILE A N 1
ATOM 702 C CA . ILE A 1 88 ? 10.711 -2.184 -6.207 1 98.69 88 ILE A CA 1
ATOM 703 C C . ILE A 1 88 ? 12.055 -2.006 -5.496 1 98.69 88 ILE A C 1
ATOM 705 O O . ILE A 1 88 ? 12.531 -0.881 -5.332 1 98.69 88 ILE A O 1
ATOM 709 N N . ASN A 1 89 ? 12.633 -3.068 -5.043 1 98.56 89 ASN A N 1
ATOM 710 C CA . ASN A 1 89 ? 13.891 -3.01 -4.316 1 98.56 89 ASN A CA 1
ATOM 711 C C . ASN A 1 89 ? 14.789 -4.199 -4.652 1 98.56 89 ASN A C 1
ATOM 713 O O . ASN A 1 89 ? 14.312 -5.336 -4.727 1 98.56 89 ASN A O 1
ATOM 717 N N . ILE A 1 90 ? 16.062 -3.939 -4.918 1 98.56 90 ILE A N 1
ATOM 718 C CA . ILE A 1 90 ? 17.047 -5.008 -5.043 1 98.56 90 ILE A CA 1
ATOM 719 C C . ILE A 1 90 ? 17.609 -5.352 -3.668 1 98.56 90 ILE A C 1
ATOM 721 O O . ILE A 1 90 ? 18.328 -4.547 -3.059 1 98.56 90 ILE A O 1
ATOM 725 N N . LYS A 1 91 ? 17.406 -6.523 -3.229 1 97.25 91 LYS A N 1
ATOM 726 C CA . LYS A 1 91 ? 17.797 -6.965 -1.894 1 97.25 91 LYS A CA 1
ATOM 727 C C . LYS A 1 91 ? 19.266 -7.383 -1.861 1 97.25 91 LYS A C 1
ATOM 729 O O . LYS A 1 91 ? 19.906 -7.348 -0.808 1 97.25 91 LYS A O 1
ATOM 734 N N . GLY A 1 92 ? 19.703 -7.867 -2.982 1 96.81 92 GLY A N 1
ATOM 735 C CA . GLY A 1 92 ? 21.078 -8.367 -3.08 1 96.81 92 GLY A CA 1
ATOM 736 C C . GLY A 1 92 ? 21.391 -8.969 -4.434 1 96.81 92 GLY A C 1
ATOM 737 O O . GLY A 1 92 ? 20.578 -8.906 -5.355 1 96.81 92 GLY A O 1
ATOM 738 N N . TYR A 1 93 ? 22.641 -9.391 -4.48 1 96.75 93 TYR A N 1
ATOM 739 C CA . TYR A 1 93 ? 23.094 -10.031 -5.711 1 96.75 93 TYR A CA 1
ATOM 740 C C . TYR A 1 93 ? 24.172 -11.07 -5.426 1 96.75 93 TYR A C 1
ATOM 742 O O . TYR A 1 93 ? 24.781 -11.062 -4.355 1 96.75 93 TYR A O 1
ATOM 750 N N . GLN A 1 94 ? 24.359 -11.977 -6.371 1 95.31 94 GLN A N 1
ATOM 751 C CA . GLN A 1 94 ? 25.484 -12.914 -6.348 1 95.31 94 GLN A CA 1
ATOM 752 C C . GLN A 1 94 ? 26 -13.18 -7.754 1 95.31 94 GLN A C 1
ATOM 754 O O . GLN A 1 94 ? 25.266 -13.062 -8.734 1 95.31 94 GLN A O 1
ATOM 759 N N . PHE A 1 95 ? 27.281 -13.516 -7.832 1 94.44 95 PHE A N 1
ATOM 760 C CA . PHE A 1 95 ? 27.875 -13.945 -9.102 1 94.44 95 PHE A CA 1
ATOM 761 C C . PHE A 1 95 ? 27.406 -15.352 -9.461 1 94.44 95 PHE A C 1
ATOM 763 O O . PHE A 1 95 ? 27.281 -16.219 -8.586 1 94.44 95 PHE A O 1
ATOM 770 N N . VAL A 1 96 ? 27.203 -15.531 -10.742 1 94.56 96 VAL A N 1
ATOM 771 C CA . VAL A 1 96 ? 26.859 -16.875 -11.195 1 94.56 96 VAL A CA 1
ATOM 772 C C . VAL A 1 96 ? 27.656 -17.203 -12.461 1 94.56 96 VAL A C 1
ATOM 774 O O . VAL A 1 96 ? 28.219 -16.312 -13.094 1 94.56 96 VAL A O 1
ATOM 777 N N . ALA A 1 97 ? 27.703 -18.516 -12.758 1 92.88 97 ALA A N 1
ATOM 778 C CA . ALA A 1 97 ? 28.391 -18.969 -13.961 1 92.88 97 ALA A CA 1
ATOM 779 C C . ALA A 1 97 ? 27.625 -18.578 -15.219 1 92.88 97 ALA A C 1
ATOM 781 O O . ALA A 1 97 ? 26.406 -18.344 -15.164 1 92.88 97 ALA A O 1
ATOM 782 N N . GLU A 1 98 ? 28.312 -18.516 -16.281 1 92.12 98 GLU A N 1
ATOM 783 C CA . GLU A 1 98 ? 27.719 -18.156 -17.578 1 92.12 98 GLU A CA 1
ATOM 784 C C . GLU A 1 98 ? 26.609 -19.125 -17.953 1 92.12 98 GLU A C 1
ATOM 786 O O . GLU A 1 98 ? 25.609 -18.734 -18.578 1 92.12 98 GLU A O 1
ATOM 791 N N . ASN A 1 99 ? 26.75 -20.375 -17.5 1 92 99 ASN A N 1
ATOM 792 C CA . ASN A 1 99 ? 25.797 -21.406 -17.906 1 92 99 ASN A CA 1
ATOM 793 C C . ASN A 1 99 ? 24.688 -21.562 -16.859 1 92 99 ASN A C 1
ATOM 795 O O . ASN A 1 99 ? 23.859 -22.469 -16.969 1 92 99 ASN A O 1
ATOM 799 N N . PHE A 1 100 ? 24.703 -20.688 -15.891 1 93.56 100 PHE A N 1
ATOM 800 C CA . PHE A 1 100 ? 23.656 -20.734 -14.875 1 93.56 100 PHE A CA 1
ATOM 801 C C . PHE A 1 100 ? 22.281 -20.5 -15.5 1 93.56 100 PHE A C 1
ATOM 803 O O . PHE A 1 100 ? 22.125 -19.578 -16.312 1 93.56 100 PHE A O 1
ATOM 810 N N . SER A 1 101 ? 21.312 -21.344 -15.156 1 94.19 101 SER A N 1
ATOM 811 C CA . SER A 1 101 ? 19.938 -21.172 -15.617 1 94.19 101 SER A CA 1
ATOM 812 C C . SER A 1 101 ? 19.047 -20.641 -14.5 1 94.19 101 SER A C 1
ATOM 814 O O . SER A 1 101 ? 18.75 -21.359 -13.539 1 94.19 101 SER A O 1
ATOM 816 N N . VAL A 1 102 ? 18.562 -19.469 -14.633 1 95.44 102 VAL A N 1
ATOM 817 C CA . VAL A 1 102 ? 17.75 -18.812 -13.609 1 95.44 102 VAL A CA 1
ATOM 818 C C . VAL A 1 102 ? 16.391 -19.5 -13.5 1 95.44 102 VAL A C 1
ATOM 820 O O . VAL A 1 102 ? 15.742 -19.438 -12.453 1 95.44 102 VAL A O 1
ATOM 823 N N . ARG A 1 103 ? 16 -20.219 -14.477 1 93.56 103 ARG A N 1
ATOM 824 C CA . ARG A 1 103 ? 14.68 -20.844 -14.508 1 93.56 103 ARG A CA 1
ATOM 825 C C . ARG A 1 103 ? 14.727 -22.25 -13.961 1 93.56 103 ARG A C 1
ATOM 827 O O . ARG A 1 103 ? 13.68 -22.859 -13.688 1 93.56 103 ARG A O 1
ATOM 834 N N . THR A 1 104 ? 15.898 -22.781 -13.836 1 93.12 104 THR A N 1
ATOM 835 C CA . THR A 1 104 ? 16.047 -24.094 -13.219 1 93.12 104 THR A CA 1
ATOM 836 C C . THR A 1 104 ? 16.141 -23.969 -11.695 1 93.12 104 THR A C 1
ATOM 838 O O . THR A 1 104 ? 17.219 -24 -11.133 1 93.12 104 THR A O 1
ATOM 841 N N . VAL A 1 105 ? 15.031 -23.906 -11.094 1 94.56 105 VAL A N 1
ATOM 842 C CA . VAL A 1 105 ? 14.945 -23.688 -9.656 1 94.56 105 VAL A CA 1
ATOM 843 C C . VAL A 1 105 ? 14.719 -25.016 -8.945 1 94.56 105 VAL A C 1
ATOM 845 O O . VAL A 1 105 ? 14.266 -25.984 -9.555 1 94.56 105 VAL A O 1
ATOM 848 N N . LYS A 1 106 ? 15.148 -25.094 -7.73 1 95.25 106 LYS A N 1
ATOM 849 C CA . LYS A 1 106 ? 14.805 -26.234 -6.887 1 95.25 106 LYS A CA 1
ATOM 850 C C . LYS A 1 106 ? 13.352 -26.141 -6.422 1 95.25 106 LYS A C 1
ATOM 852 O O . LYS A 1 106 ? 12.617 -27.125 -6.492 1 95.25 106 LYS A O 1
ATOM 857 N N . VAL A 1 107 ? 12.992 -25 -5.98 1 97.25 107 VAL A N 1
ATOM 858 C CA . VAL A 1 107 ? 11.641 -24.844 -5.461 1 97.25 107 VAL A CA 1
ATOM 859 C C . VAL A 1 107 ? 11.25 -23.359 -5.461 1 97.25 107 VAL A C 1
ATOM 861 O O . VAL A 1 107 ? 12.102 -22.5 -5.254 1 97.25 107 VAL A O 1
ATOM 864 N N . LYS A 1 108 ? 10 -23.125 -5.773 1 98.25 108 LYS A N 1
ATOM 865 C CA . LYS A 1 108 ? 9.359 -21.828 -5.578 1 98.25 108 LYS A CA 1
ATOM 866 C C . LYS A 1 108 ? 8.266 -21.906 -4.516 1 98.25 108 LYS A C 1
ATOM 868 O O . LYS A 1 108 ? 7.523 -22.891 -4.461 1 98.25 108 LYS A O 1
ATOM 873 N N . GLU A 1 109 ? 8.195 -20.922 -3.723 1 98.75 109 GLU A N 1
ATOM 874 C CA . GLU A 1 109 ? 7.137 -20.812 -2.723 1 98.75 109 GLU A CA 1
ATOM 875 C C . GLU A 1 109 ? 6.297 -19.547 -2.945 1 98.75 109 GLU A C 1
ATOM 877 O O . GLU A 1 109 ? 6.84 -18.469 -3.141 1 98.75 109 GLU A O 1
ATOM 882 N N . TYR A 1 110 ? 5.043 -19.797 -2.994 1 98.88 110 TYR A N 1
ATOM 883 C CA . TYR A 1 110 ? 4.082 -18.719 -3.094 1 98.88 110 TYR A CA 1
ATOM 884 C C . TYR A 1 110 ? 3.156 -18.688 -1.883 1 98.88 110 TYR A C 1
ATOM 886 O O . TYR A 1 110 ? 2.949 -19.719 -1.231 1 98.88 110 TYR A O 1
ATOM 894 N N . VAL A 1 111 ? 2.645 -17.516 -1.601 1 98.94 111 VAL A N 1
ATOM 895 C CA . VAL A 1 111 ? 1.648 -17.391 -0.542 1 98.94 111 VAL A CA 1
ATOM 896 C C . VAL A 1 111 ? 0.498 -16.5 -1.022 1 98.94 111 VAL A C 1
ATOM 898 O O . VAL A 1 111 ? 0.723 -15.469 -1.659 1 98.94 111 VAL A O 1
ATOM 901 N N . TYR A 1 112 ? -0.691 -16.969 -0.893 1 98.94 112 TYR A N 1
ATOM 902 C CA . TYR A 1 112 ? -1.892 -16.172 -1.106 1 98.94 112 TYR A CA 1
ATOM 903 C C . TYR A 1 112 ? -2.52 -15.766 0.221 1 98.94 112 TYR A C 1
ATOM 905 O O . TYR A 1 112 ? -2.842 -16.625 1.051 1 98.94 112 TYR A O 1
ATOM 913 N N . THR A 1 113 ? -2.76 -14.453 0.425 1 98.94 113 THR A N 1
ATOM 914 C CA . THR A 1 113 ? -3.26 -13.945 1.698 1 98.94 113 THR A CA 1
ATOM 915 C C . THR A 1 113 ? -4.73 -13.555 1.587 1 98.94 113 THR A C 1
ATOM 917 O O . THR A 1 113 ? -5.129 -12.883 0.635 1 98.94 113 THR A O 1
ATOM 920 N N . ILE A 1 114 ? -5.527 -14.031 2.557 1 98.88 114 ILE A N 1
ATOM 921 C CA . ILE A 1 114 ? -6.957 -13.75 2.623 1 98.88 114 ILE A CA 1
ATOM 922 C C . ILE A 1 114 ? -7.297 -13.109 3.967 1 98.88 114 ILE A C 1
ATOM 924 O O . ILE A 1 114 ? -6.875 -13.602 5.02 1 98.88 114 ILE A O 1
ATOM 928 N N . ASN A 1 115 ? -7.996 -12.008 3.922 1 98.62 115 ASN A N 1
ATOM 929 C CA . ASN A 1 115 ? -8.453 -11.328 5.129 1 98.62 115 ASN A CA 1
ATOM 930 C C . ASN A 1 115 ? -9.922 -11.625 5.414 1 98.62 115 ASN A C 1
ATOM 932 O O . ASN A 1 115 ? -10.812 -11.078 4.758 1 98.62 115 ASN A O 1
ATOM 936 N N . ASP A 1 116 ? -10.125 -12.484 6.355 1 98.31 116 ASP A N 1
ATOM 937 C CA . ASP A 1 116 ? -11.492 -12.766 6.785 1 98.31 116 ASP A CA 1
ATOM 938 C C . ASP A 1 116 ? -11.828 -12.023 8.078 1 98.31 116 ASP A C 1
ATOM 940 O O . ASP A 1 116 ? -12.766 -12.391 8.789 1 98.31 116 ASP A O 1
ATOM 944 N N . GLN A 1 117 ? -10.953 -11.062 8.492 1 96.81 117 GLN A N 1
ATOM 945 C CA . GLN A 1 117 ? -11.125 -10.203 9.656 1 96.81 117 GLN A CA 1
ATOM 946 C C . GLN A 1 117 ? -11.609 -8.812 9.25 1 96.81 117 GLN A C 1
ATOM 948 O O . GLN A 1 117 ? -12.258 -8.656 8.219 1 96.81 117 GLN A O 1
ATOM 953 N N . GLU A 1 118 ? -11.531 -7.883 10.094 1 94.94 118 GLU A N 1
ATOM 954 C CA . GLU A 1 118 ? -11.906 -6.504 9.805 1 94.94 118 GLU A CA 1
ATOM 955 C C . GLU A 1 118 ? -11.047 -5.914 8.695 1 94.94 118 GLU A C 1
ATOM 957 O O . GLU A 1 118 ? -9.914 -6.363 8.477 1 94.94 118 GLU A O 1
ATOM 962 N N . TYR A 1 119 ? -11.68 -4.973 8.031 1 96.56 119 TYR A N 1
ATOM 963 C CA . TYR A 1 119 ? -10.961 -4.242 6.988 1 96.56 119 TYR A CA 1
ATOM 964 C C . TYR A 1 119 ? -9.625 -3.729 7.504 1 96.56 119 TYR A C 1
ATOM 966 O O . TYR A 1 119 ? -9.523 -3.271 8.641 1 96.56 119 TYR A O 1
ATOM 974 N N . ASP A 1 120 ? -8.594 -3.832 6.707 1 96.88 120 ASP A N 1
ATOM 975 C CA . ASP A 1 120 ? -7.246 -3.383 7.039 1 96.88 120 ASP A CA 1
ATOM 976 C C . ASP A 1 120 ? -6.715 -2.406 5.992 1 96.88 120 ASP A C 1
ATOM 978 O O . ASP A 1 120 ? -6.266 -2.822 4.922 1 96.88 120 ASP A O 1
ATOM 982 N N . LEU A 1 121 ? -6.723 -1.167 6.289 1 97.06 121 LEU A N 1
ATOM 983 C CA . LEU A 1 121 ? -6.391 -0.103 5.348 1 97.06 121 LEU A CA 1
ATOM 984 C C . LEU A 1 121 ? -4.984 -0.293 4.785 1 97.06 121 LEU A C 1
ATOM 986 O O . LEU A 1 121 ? -4.77 -0.157 3.58 1 97.06 121 LEU A O 1
ATOM 990 N N . PHE A 1 122 ? -4.047 -0.68 5.559 1 96.44 122 PHE A N 1
ATOM 991 C CA . PHE A 1 122 ? -2.635 -0.643 5.203 1 96.44 122 PHE A CA 1
ATOM 992 C C . PHE A 1 122 ? -2.225 -1.92 4.477 1 96.44 122 PHE A C 1
ATOM 994 O O . PHE A 1 122 ? -1.102 -2.023 3.979 1 96.44 122 PHE A O 1
ATOM 1001 N N . ASN A 1 123 ? -3.158 -2.879 4.379 1 97.56 123 ASN A N 1
ATOM 1002 C CA . ASN A 1 123 ? -2.852 -4.125 3.686 1 97.56 123 ASN A CA 1
ATOM 1003 C C . ASN A 1 123 ? -3.865 -4.422 2.584 1 97.56 123 ASN A C 1
ATOM 1005 O O . ASN A 1 123 ? -3.912 -5.535 2.059 1 97.56 123 ASN A O 1
ATOM 1009 N N . HIS A 1 124 ? -4.664 -3.412 2.234 1 97.06 124 HIS A N 1
ATOM 1010 C CA . HIS A 1 124 ? -5.77 -3.59 1.302 1 97.06 124 HIS A CA 1
ATOM 1011 C C . HIS A 1 124 ? -5.273 -4.074 -0.056 1 97.06 124 HIS A C 1
ATOM 1013 O O . HIS A 1 124 ? -6.012 -4.73 -0.794 1 97.06 124 HIS A O 1
ATOM 1019 N N . ARG A 1 125 ? -4.055 -3.82 -0.392 1 97.75 125 ARG A N 1
ATOM 1020 C CA . ARG A 1 125 ? -3.572 -4.176 -1.723 1 97.75 125 ARG A CA 1
ATOM 1021 C C . ARG A 1 125 ? -2.773 -5.473 -1.688 1 97.75 125 ARG A C 1
ATOM 1023 O O . ARG A 1 125 ? -2.193 -5.879 -2.697 1 97.75 125 ARG A O 1
ATOM 1030 N N . TYR A 1 126 ? -2.719 -6.164 -0.521 1 98.44 126 TYR A N 1
ATOM 1031 C CA . TYR A 1 126 ? -1.891 -7.359 -0.385 1 98.44 126 TYR A CA 1
ATOM 1032 C C . TYR A 1 126 ? -2.721 -8.547 0.085 1 98.44 126 TYR A C 1
ATOM 1034 O O . TYR A 1 126 ? -2.172 -9.594 0.434 1 98.44 126 TYR A O 1
ATOM 1042 N N . GLU A 1 127 ? -4.023 -8.383 0.162 1 98.69 127 GLU A N 1
ATOM 1043 C CA . GLU A 1 127 ? -4.875 -9.438 0.702 1 98.69 127 GLU A CA 1
ATOM 1044 C C . GLU A 1 127 ? -6.254 -9.43 0.048 1 98.69 127 GLU A C 1
ATOM 1046 O O . GLU A 1 127 ? -6.789 -8.359 -0.258 1 98.69 127 GLU A O 1
ATOM 1051 N N . LEU A 1 128 ? -6.828 -10.594 -0.134 1 98.5 128 LEU A N 1
ATOM 1052 C CA . LEU A 1 128 ? -8.211 -10.711 -0.579 1 98.5 128 LEU A CA 1
ATOM 1053 C C . LEU A 1 128 ? -9.172 -10.609 0.602 1 98.5 128 LEU A C 1
ATOM 1055 O O . LEU A 1 128 ? -9.188 -11.484 1.474 1 98.5 128 LEU A O 1
ATOM 1059 N N . LYS A 1 129 ? -9.953 -9.57 0.699 1 97.25 129 LYS A N 1
ATOM 1060 C CA . LYS A 1 129 ? -10.945 -9.398 1.759 1 97.25 129 LYS A CA 1
ATOM 1061 C C . LYS A 1 129 ? -12.172 -10.273 1.509 1 97.25 129 LYS A C 1
ATOM 1063 O O . LYS A 1 129 ? -12.719 -10.273 0.406 1 97.25 129 LYS A O 1
ATOM 1068 N N . VAL A 1 130 ? -12.539 -11.062 2.447 1 96.62 130 VAL A N 1
ATOM 1069 C CA . VAL A 1 130 ? -13.789 -11.82 2.393 1 96.62 130 VAL A CA 1
ATOM 1070 C C . VAL A 1 130 ? -14.688 -11.422 3.559 1 96.62 130 VAL A C 1
ATOM 1072 O O . VAL A 1 130 ? -14.219 -10.852 4.547 1 96.62 130 VAL A O 1
ATOM 1075 N N . ASN A 1 131 ? -15.945 -11.68 3.477 1 91.12 131 ASN A N 1
ATOM 1076 C CA . ASN A 1 131 ? -16.922 -11.102 4.391 1 91.12 131 ASN A CA 1
ATOM 1077 C C . ASN A 1 131 ? -17.25 -12.047 5.539 1 91.12 131 ASN A C 1
ATOM 1079 O O . ASN A 1 131 ? -17.984 -11.68 6.465 1 91.12 131 ASN A O 1
ATOM 1083 N N . ALA A 1 132 ? -16.781 -13.25 5.523 1 93.81 132 ALA A N 1
ATOM 1084 C CA . ALA A 1 132 ? -17.094 -14.219 6.57 1 93.81 132 ALA A CA 1
ATOM 1085 C C . ALA A 1 132 ? -15.828 -14.945 7.035 1 93.81 132 ALA A C 1
ATOM 1087 O O . ALA A 1 132 ? -14.914 -15.18 6.246 1 93.81 132 ALA A O 1
ATOM 1088 N N . PRO A 1 133 ? -15.828 -15.297 8.297 1 96.75 133 PRO A N 1
ATOM 1089 C CA . PRO A 1 133 ? -14.688 -16.078 8.781 1 96.75 133 PRO A CA 1
ATOM 1090 C C . PRO A 1 133 ? -14.547 -17.422 8.078 1 96.75 133 PRO A C 1
ATOM 1092 O O . PRO A 1 133 ? -15.547 -18.047 7.738 1 96.75 133 PRO A O 1
ATOM 1095 N N . LEU A 1 134 ? -13.359 -17.875 7.879 1 98.38 134 LEU A N 1
ATOM 1096 C CA . LEU A 1 134 ? -13.055 -19.141 7.223 1 98.38 134 LEU A CA 1
ATOM 1097 C C . LEU A 1 134 ? -12.398 -20.109 8.195 1 98.38 134 LEU A C 1
ATOM 1099 O O . LEU A 1 134 ? -11.789 -19.688 9.18 1 98.38 134 LEU A O 1
ATOM 1103 N N . ASN A 1 135 ? -12.57 -21.344 7.934 1 98.56 135 ASN A N 1
ATOM 1104 C CA . ASN A 1 135 ? -11.961 -22.406 8.727 1 98.56 135 ASN A CA 1
ATOM 1105 C C . ASN A 1 135 ? -10.664 -22.906 8.102 1 98.56 135 ASN A C 1
ATOM 1107 O O . ASN A 1 135 ? -10.688 -23.516 7.023 1 98.56 135 ASN A O 1
ATOM 1111 N N . VAL A 1 136 ? -9.594 -22.719 8.805 1 98.69 136 VAL A N 1
ATOM 1112 C CA . VAL A 1 136 ? -8.258 -23.016 8.305 1 98.69 136 VAL A CA 1
ATOM 1113 C C . VAL A 1 136 ? -8.141 -24.5 7.992 1 98.69 136 VAL A C 1
ATOM 1115 O O . VAL A 1 136 ? -7.625 -24.891 6.945 1 98.69 136 VAL A O 1
ATOM 1118 N N . LYS A 1 137 ? -8.57 -25.359 8.859 1 98.62 137 LYS A N 1
ATOM 1119 C CA . LYS A 1 137 ? -8.477 -26.797 8.688 1 98.62 137 LYS A CA 1
ATOM 1120 C C . LYS A 1 137 ? -9.234 -27.266 7.449 1 98.62 137 LYS A C 1
ATOM 1122 O O . LYS A 1 137 ? -8.734 -28.094 6.684 1 98.62 137 LYS A O 1
ATOM 1127 N N . LYS A 1 138 ? -10.406 -26.766 7.289 1 98.69 138 LYS A N 1
ATOM 1128 C CA . LYS A 1 138 ? -11.219 -27.125 6.133 1 98.69 138 LYS A CA 1
ATOM 1129 C C . LYS A 1 138 ? -10.555 -26.688 4.832 1 98.69 138 LYS A C 1
ATOM 1131 O O . LYS A 1 138 ? -10.516 -27.453 3.861 1 98.69 138 LYS A O 1
ATOM 1136 N N . LEU A 1 139 ? -10.078 -25.484 4.82 1 98.88 139 LEU A N 1
ATOM 1137 C CA . LEU A 1 139 ? -9.367 -24.984 3.645 1 98.88 139 LEU A CA 1
ATOM 1138 C C . LEU A 1 139 ? -8.164 -25.875 3.334 1 98.88 139 LEU A C 1
ATOM 1140 O O . LEU A 1 139 ? -7.902 -26.188 2.172 1 98.88 139 LEU A O 1
ATOM 1144 N N . HIS A 1 140 ? -7.426 -26.219 4.398 1 98.88 140 HIS A N 1
ATOM 1145 C CA . HIS A 1 140 ? -6.266 -27.094 4.234 1 98.88 140 HIS A CA 1
ATOM 1146 C C . HIS A 1 140 ? -6.668 -28.438 3.639 1 98.88 140 HIS A C 1
ATOM 1148 O O . HIS A 1 140 ? -6.043 -28.906 2.688 1 98.88 140 HIS A O 1
ATOM 1154 N N . GLN A 1 141 ? -7.684 -28.984 4.141 1 98.69 141 GLN A N 1
ATOM 1155 C CA . GLN A 1 141 ? -8.156 -30.281 3.66 1 98.69 141 GLN A CA 1
ATOM 1156 C C . GLN A 1 141 ? -8.508 -30.219 2.176 1 98.69 141 GLN A C 1
ATOM 1158 O O . GLN A 1 141 ? -8.102 -31.078 1.399 1 98.69 141 GLN A O 1
ATOM 1163 N N . ILE A 1 142 ? -9.203 -29.203 1.792 1 98.75 142 ILE A N 1
ATOM 1164 C CA . ILE A 1 142 ? -9.609 -29.031 0.399 1 98.75 142 ILE A CA 1
ATOM 1165 C C . ILE A 1 142 ? -8.367 -28.891 -0.482 1 98.75 142 ILE A C 1
ATOM 1167 O O . ILE A 1 142 ? -8.312 -29.453 -1.577 1 98.75 142 ILE A O 1
ATOM 1171 N N . SER A 1 143 ? -7.406 -28.188 -0.002 1 98.88 143 SER A N 1
ATOM 1172 C CA . SER A 1 143 ? -6.23 -27.844 -0.8 1 98.88 143 SER A CA 1
ATOM 1173 C C . SER A 1 143 ? -5.398 -29.094 -1.098 1 98.88 143 SER A C 1
ATOM 1175 O O . SER A 1 143 ? -4.641 -29.109 -2.07 1 98.88 143 SER A O 1
ATOM 1177 N N . GLN A 1 144 ? -5.535 -30.141 -0.295 1 98.75 144 GLN A N 1
ATOM 1178 C CA . GLN A 1 144 ? -4.68 -31.312 -0.382 1 98.75 144 GLN A CA 1
ATOM 1179 C C . GLN A 1 144 ? -4.914 -32.062 -1.685 1 98.75 144 GLN A C 1
ATOM 1181 O O . GLN A 1 144 ? -4.039 -32.812 -2.154 1 98.75 144 GLN A O 1
ATOM 1186 N N . ILE A 1 145 ? -6.012 -31.953 -2.32 1 98.19 145 ILE A N 1
ATOM 1187 C CA . ILE A 1 145 ? -6.312 -32.719 -3.535 1 98.19 145 ILE A CA 1
ATOM 1188 C C . ILE A 1 145 ? -5.371 -32.281 -4.656 1 98.19 145 ILE A C 1
ATOM 1190 O O . ILE A 1 145 ? -5.195 -32.969 -5.645 1 98.19 145 ILE A O 1
ATOM 1194 N N . PHE A 1 146 ? -4.801 -31.062 -4.473 1 98.62 146 PHE A N 1
ATOM 1195 C CA . PHE A 1 146 ? -3.973 -30.484 -5.535 1 98.62 146 PHE A CA 1
ATOM 1196 C C . PHE A 1 146 ? -2.51 -30.875 -5.34 1 98.62 146 PHE A C 1
ATOM 1198 O O . PHE A 1 146 ? -1.676 -30.609 -6.211 1 98.62 146 PHE A O 1
ATOM 1205 N N . VAL A 1 147 ? -2.148 -31.406 -4.195 1 98.69 147 VAL A N 1
ATOM 1206 C CA . VAL A 1 147 ? -0.777 -31.812 -3.91 1 98.69 147 VAL A CA 1
ATOM 1207 C C . VAL A 1 147 ? -0.432 -33.062 -4.707 1 98.69 147 VAL A C 1
ATOM 1209 O O . VAL A 1 147 ? -1.24 -34 -4.797 1 98.69 147 VAL A O 1
ATOM 1212 N N . GLY A 1 148 ? 0.755 -33.125 -5.27 1 98.19 148 GLY A N 1
ATOM 1213 C CA . GLY A 1 148 ? 1.203 -34.25 -6.094 1 98.19 148 GLY A CA 1
ATOM 1214 C C . GLY A 1 148 ? 1.272 -33.906 -7.57 1 98.19 148 GLY A C 1
ATOM 1215 O O . GLY A 1 148 ? 1.314 -32.719 -7.938 1 98.19 148 GLY A O 1
ATOM 1216 N N . THR A 1 149 ? 1.423 -34.969 -8.414 1 98.06 149 THR A N 1
ATOM 1217 C CA . THR A 1 149 ? 1.531 -34.781 -9.859 1 98.06 149 THR A CA 1
ATOM 1218 C C . THR A 1 149 ? 0.161 -34.906 -10.516 1 98.06 149 THR A C 1
ATOM 1220 O O . THR A 1 149 ? -0.54 -35.906 -10.344 1 98.06 149 THR A O 1
ATOM 1223 N N . HIS A 1 150 ? -0.219 -33.812 -11.156 1 97.94 150 HIS A N 1
ATOM 1224 C CA . HIS A 1 150 ? -1.515 -33.781 -11.828 1 97.94 150 HIS A CA 1
ATOM 1225 C C . HIS A 1 150 ? -1.413 -33.062 -13.172 1 97.94 150 HIS A C 1
ATOM 1227 O O . HIS A 1 150 ? -0.408 -32.406 -13.461 1 97.94 150 HIS A O 1
ATOM 1233 N N . ASP A 1 151 ? -2.357 -33.344 -14.031 1 96.38 151 ASP A N 1
ATOM 1234 C CA . ASP A 1 151 ? -2.566 -32.5 -15.195 1 96.38 151 ASP A CA 1
ATOM 1235 C C . ASP A 1 151 ? -3.365 -31.25 -14.828 1 96.38 151 ASP A C 1
ATOM 1237 O O . ASP A 1 151 ? -4.582 -31.328 -14.641 1 96.38 151 ASP A O 1
ATOM 1241 N N . PHE A 1 152 ? -2.705 -30.109 -14.805 1 97.44 152 PHE A N 1
ATOM 1242 C CA . PHE A 1 152 ? -3.324 -28.891 -14.312 1 97.44 152 PHE A CA 1
ATOM 1243 C C . PHE A 1 152 ? -3.895 -28.062 -15.461 1 97.44 152 PHE A C 1
ATOM 1245 O O . PHE A 1 152 ? -4.16 -26.875 -15.305 1 97.44 152 PHE A O 1
ATOM 1252 N N . ALA A 1 153 ? -4.184 -28.641 -16.594 1 95.56 153 ALA A N 1
ATOM 1253 C CA . ALA A 1 153 ? -4.629 -27.938 -17.781 1 95.56 153 ALA A CA 1
ATOM 1254 C C . ALA A 1 153 ? -5.898 -27.141 -17.516 1 95.56 153 ALA A C 1
ATOM 1256 O O . ALA A 1 153 ? -6.039 -26 -17.984 1 95.56 153 ALA A O 1
ATOM 1257 N N . TYR A 1 154 ? -6.824 -27.719 -16.719 1 96.75 154 TYR A N 1
ATOM 1258 C CA . TYR A 1 154 ? -8.102 -27.078 -16.422 1 96.75 154 TYR A CA 1
ATOM 1259 C C . TYR A 1 154 ? -7.918 -25.938 -15.43 1 96.75 154 TYR A C 1
ATOM 1261 O O . TYR A 1 154 ? -8.734 -25 -15.391 1 96.75 154 TYR A O 1
ATOM 1269 N N . PHE A 1 155 ? -6.844 -25.984 -14.664 1 97.88 155 PHE A N 1
ATOM 1270 C CA . PHE A 1 155 ? -6.605 -25.031 -13.578 1 97.88 155 PHE A CA 1
ATOM 1271 C C . PHE A 1 155 ? -5.441 -24.109 -13.922 1 97.88 155 PHE A C 1
ATOM 1273 O O . PHE A 1 155 ? -4.715 -23.672 -13.031 1 97.88 155 PHE A O 1
ATOM 1280 N N . ALA A 1 156 ? -5.246 -23.844 -15.195 1 96.25 156 ALA A N 1
ATOM 1281 C CA . ALA A 1 156 ? -4.16 -22.969 -15.625 1 96.25 156 ALA A CA 1
ATOM 1282 C C . ALA A 1 156 ? -4.543 -22.203 -16.891 1 96.25 156 ALA A C 1
ATOM 1284 O O . ALA A 1 156 ? -5.445 -22.609 -17.625 1 96.25 156 ALA A O 1
ATOM 1285 N N . GLY A 1 157 ? -3.922 -21.047 -17.047 1 93.75 157 GLY A N 1
ATOM 1286 C CA . GLY A 1 157 ? -4.199 -20.203 -18.203 1 93.75 157 GLY A CA 1
ATOM 1287 C C . GLY A 1 157 ? -3.408 -20.609 -19.438 1 93.75 157 GLY A C 1
ATOM 1288 O O . GLY A 1 157 ? -2.658 -19.797 -19.984 1 93.75 157 GLY A O 1
ATOM 1289 N N . VAL A 1 158 ? -3.562 -21.859 -19.906 1 89.25 158 VAL A N 1
ATOM 1290 C CA . VAL A 1 158 ? -2.885 -22.328 -21.109 1 89.25 158 VAL A CA 1
ATOM 1291 C C . VAL A 1 158 ? -3.826 -22.234 -22.312 1 89.25 158 VAL A C 1
ATOM 1293 O O . VAL A 1 158 ? -4.957 -22.719 -22.25 1 89.25 158 VAL A O 1
ATOM 1296 N N . LYS A 1 159 ? -3.389 -21.609 -23.312 1 83.38 159 LYS A N 1
ATOM 1297 C CA . LYS A 1 159 ? -4.164 -21.562 -24.547 1 83.38 159 LYS A CA 1
ATOM 1298 C C . LYS A 1 159 ? -4.008 -22.859 -25.344 1 83.38 159 LYS A C 1
ATOM 1300 O O . LYS A 1 159 ? -2.949 -23.484 -25.312 1 83.38 159 LYS A O 1
ATOM 1305 N N . PRO A 1 160 ? -4.988 -23.203 -26.031 1 80.25 160 PRO A N 1
ATOM 1306 C CA . PRO A 1 160 ? -4.934 -24.438 -26.812 1 80.25 160 PRO A CA 1
ATOM 1307 C C . PRO A 1 160 ? -3.764 -24.453 -27.797 1 80.25 160 PRO A C 1
ATOM 1309 O O . PRO A 1 160 ? -3.225 -25.516 -28.109 1 80.25 160 PRO A O 1
ATOM 1312 N N . THR A 1 161 ? -3.385 -23.312 -28.219 1 85.06 161 THR A N 1
ATOM 1313 C CA . THR A 1 161 ? -2.348 -23.219 -29.234 1 85.06 161 THR A CA 1
ATOM 1314 C C . THR A 1 161 ? -0.96 -23.25 -28.609 1 85.06 161 THR A C 1
ATOM 1316 O O . THR A 1 161 ? 0.047 -23.375 -29.312 1 85.06 161 THR A O 1
ATOM 1319 N N . GLU A 1 162 ? -0.967 -23.203 -27.281 1 87.38 162 GLU A N 1
ATOM 1320 C CA . GLU A 1 162 ? 0.318 -23.172 -26.594 1 87.38 162 GLU A CA 1
ATOM 1321 C C . GLU A 1 162 ? 0.831 -24.594 -26.328 1 87.38 162 GLU A C 1
ATOM 1323 O O . GLU A 1 162 ? 0.051 -25.484 -26 1 87.38 162 GLU A O 1
ATOM 1328 N N . ASP A 1 163 ? 2.084 -24.781 -26.641 1 88 163 ASP A N 1
ATOM 1329 C CA . ASP A 1 163 ? 2.738 -26.047 -26.328 1 88 163 ASP A CA 1
ATOM 1330 C C . ASP A 1 163 ? 3.422 -25.984 -24.969 1 88 163 ASP A C 1
ATOM 1332 O O . ASP A 1 163 ? 4.648 -25.906 -24.891 1 88 163 ASP A O 1
ATOM 1336 N N . ILE A 1 164 ? 2.67 -25.984 -23.938 1 89.94 164 ILE A N 1
ATOM 1337 C CA . ILE A 1 164 ? 3.16 -25.906 -22.562 1 89.94 164 ILE A CA 1
ATOM 1338 C C . ILE A 1 164 ? 2.771 -27.172 -21.797 1 89.94 164 ILE A C 1
ATOM 1340 O O . ILE A 1 164 ? 1.64 -27.641 -21.906 1 89.94 164 ILE A O 1
ATOM 1344 N N . ALA A 1 165 ? 3.74 -27.75 -21.156 1 93.69 165 ALA A N 1
ATOM 1345 C CA . ALA A 1 165 ? 3.451 -28.906 -20.297 1 93.69 165 ALA A CA 1
ATOM 1346 C C . ALA A 1 165 ? 2.488 -28.531 -19.172 1 93.69 165 ALA A C 1
ATOM 1348 O O . ALA A 1 165 ? 2.656 -27.5 -18.531 1 93.69 165 ALA A O 1
ATOM 1349 N N . THR A 1 166 ? 1.47 -29.391 -19 1 95.06 166 THR A N 1
ATOM 1350 C CA . THR A 1 166 ? 0.467 -29.078 -18 1 95.06 166 THR A CA 1
ATOM 1351 C C . THR A 1 166 ? 0.509 -30.078 -16.844 1 95.06 166 THR A C 1
ATOM 1353 O O . THR A 1 166 ? -0.191 -29.906 -15.852 1 95.06 166 THR A O 1
ATOM 1356 N N . VAL A 1 167 ? 1.287 -31.094 -17.031 1 96.5 167 VAL A N 1
ATOM 1357 C CA . VAL A 1 167 ? 1.479 -32.062 -15.945 1 96.5 167 VAL A CA 1
ATOM 1358 C C . VAL A 1 167 ? 2.66 -31.625 -15.078 1 96.5 167 VAL A C 1
ATOM 1360 O O . VAL A 1 167 ? 3.803 -31.609 -15.539 1 96.5 167 VAL A O 1
ATOM 1363 N N . HIS A 1 168 ? 2.373 -31.234 -13.898 1 97.31 168 HIS A N 1
ATOM 1364 C CA . HIS A 1 168 ? 3.396 -30.781 -12.969 1 97.31 168 HIS A CA 1
ATOM 1365 C C . HIS A 1 168 ? 3.109 -31.281 -11.555 1 97.31 168 HIS A C 1
ATOM 1367 O O . HIS A 1 168 ? 2.047 -31.844 -11.289 1 97.31 168 HIS A O 1
ATOM 1373 N N . THR A 1 169 ? 4.133 -31.094 -10.695 1 98 169 THR A N 1
ATOM 1374 C CA . THR A 1 169 ? 4.031 -31.547 -9.312 1 98 169 THR A CA 1
ATOM 1375 C C . THR A 1 169 ? 3.986 -30.359 -8.359 1 98 169 THR A C 1
ATOM 1377 O O . THR A 1 169 ? 4.82 -29.453 -8.438 1 98 169 THR A O 1
ATOM 1380 N N . ILE A 1 170 ? 3.02 -30.297 -7.559 1 98.69 170 ILE A N 1
ATOM 1381 C CA . ILE A 1 170 ? 3.027 -29.422 -6.387 1 98.69 170 ILE A CA 1
ATOM 1382 C C . ILE A 1 170 ? 3.492 -30.219 -5.164 1 98.69 170 ILE A C 1
ATOM 1384 O O . ILE A 1 170 ? 2.875 -31.219 -4.789 1 98.69 170 ILE A O 1
ATOM 1388 N N . ASN A 1 171 ? 4.535 -29.766 -4.523 1 98.69 171 ASN A N 1
ATOM 1389 C CA . ASN A 1 171 ? 5.16 -30.5 -3.422 1 98.69 171 ASN A CA 1
ATOM 1390 C C . ASN A 1 171 ? 4.336 -30.391 -2.143 1 98.69 171 ASN A C 1
ATOM 1392 O O . ASN A 1 171 ? 4.219 -31.375 -1.396 1 98.69 171 ASN A O 1
ATOM 1396 N N . LYS A 1 172 ? 3.865 -29.234 -1.919 1 98.81 172 LYS A N 1
ATOM 1397 C CA . LYS A 1 172 ? 3.182 -28.984 -0.651 1 98.81 172 LYS A CA 1
ATOM 1398 C C . LYS A 1 172 ? 2.244 -27.797 -0.748 1 98.81 172 LYS A C 1
ATOM 1400 O O . LYS A 1 172 ? 2.57 -26.797 -1.393 1 98.81 172 LYS A O 1
ATOM 1405 N N . ILE A 1 173 ? 1.089 -27.922 -0.148 1 98.94 173 ILE A N 1
ATOM 1406 C CA . ILE A 1 173 ? 0.181 -26.812 0.125 1 98.94 173 ILE A CA 1
ATOM 1407 C C . ILE A 1 173 ? -0.219 -26.828 1.599 1 98.94 173 ILE A C 1
ATOM 1409 O O . ILE A 1 173 ? -0.562 -27.875 2.148 1 98.94 173 ILE A O 1
ATOM 1413 N N . TRP A 1 174 ? -0.135 -25.75 2.244 1 98.88 174 TRP A N 1
ATOM 1414 C CA . TRP A 1 174 ? -0.628 -25.688 3.615 1 98.88 174 TRP A CA 1
ATOM 1415 C C . TRP A 1 174 ? -1.281 -24.344 3.898 1 98.88 174 TRP A C 1
ATOM 1417 O O . TRP A 1 174 ? -1.035 -23.359 3.188 1 98.88 174 TRP A O 1
ATOM 1427 N N . VAL A 1 175 ? -2.188 -24.375 4.82 1 98.88 175 VAL A N 1
ATOM 1428 C CA . VAL A 1 175 ? -2.977 -23.203 5.191 1 98.88 175 VAL A CA 1
ATOM 1429 C C . VAL A 1 175 ? -2.75 -22.875 6.664 1 98.88 175 VAL A C 1
ATOM 1431 O O . VAL A 1 175 ? -2.732 -23.766 7.512 1 98.88 175 VAL A O 1
ATOM 1434 N N . LYS A 1 176 ? -2.502 -21.641 6.973 1 98.81 176 LYS A N 1
ATOM 1435 C CA . LYS A 1 176 ? -2.318 -21.203 8.359 1 98.81 176 LYS A CA 1
ATOM 1436 C C . LYS A 1 176 ? -2.807 -19.766 8.555 1 98.81 176 LYS A C 1
ATOM 1438 O O . LYS A 1 176 ? -3.102 -19.062 7.586 1 98.81 176 LYS A O 1
ATOM 1443 N N . ARG A 1 177 ? -2.971 -19.375 9.766 1 98.5 177 ARG A N 1
ATOM 1444 C CA . ARG A 1 177 ? -3.152 -17.969 10.117 1 98.5 177 ARG A CA 1
ATOM 1445 C C . ARG A 1 177 ? -1.821 -17.312 10.469 1 98.5 177 ARG A C 1
ATOM 1447 O O . ARG A 1 177 ? -1.002 -17.906 11.18 1 98.5 177 ARG A O 1
ATOM 1454 N N . ASN A 1 178 ? -1.621 -16.188 9.953 1 97.5 178 ASN A N 1
ATOM 1455 C CA . ASN A 1 178 ? -0.401 -15.484 10.32 1 97.5 178 ASN A CA 1
ATOM 1456 C C . ASN A 1 178 ? -0.583 -14.695 11.617 1 97.5 178 ASN A C 1
ATOM 1458 O O . ASN A 1 178 ? -1.621 -14.805 12.273 1 97.5 178 ASN A O 1
ATOM 1462 N N . LYS A 1 179 ? 0.433 -13.906 12.023 1 94.94 179 LYS A N 1
ATOM 1463 C CA . LYS A 1 179 ? 0.424 -13.164 13.281 1 94.94 179 LYS A CA 1
ATOM 1464 C C . LYS A 1 179 ? -0.687 -12.117 13.289 1 94.94 179 LYS A C 1
ATOM 1466 O O . LYS A 1 179 ? -1.209 -11.766 14.352 1 94.94 179 LYS A O 1
ATOM 1471 N N . ALA A 1 180 ? -1.076 -11.656 12.117 1 95.5 180 ALA A N 1
ATOM 1472 C CA . ALA A 1 180 ? -2.129 -10.648 12.008 1 95.5 180 ALA A CA 1
ATOM 1473 C C . ALA A 1 180 ? -3.5 -11.305 11.867 1 95.5 180 ALA A C 1
ATOM 1475 O O . ALA A 1 180 ? -4.48 -10.641 11.523 1 95.5 180 ALA A O 1
ATOM 1476 N N . LYS A 1 181 ? -3.521 -12.633 12.016 1 97.06 181 LYS A N 1
ATOM 1477 C CA . LYS A 1 181 ? -4.738 -13.438 12.039 1 97.06 181 LYS A CA 1
ATOM 1478 C C . LYS A 1 181 ? -5.344 -13.547 10.641 1 97.06 181 LYS A C 1
ATOM 1480 O O . LYS A 1 181 ? -6.523 -13.883 10.492 1 97.06 181 LYS A O 1
ATOM 1485 N N . LYS A 1 182 ? -4.562 -13.242 9.633 1 98.25 182 LYS A N 1
ATOM 1486 C CA . LYS A 1 182 ? -4.988 -13.453 8.25 1 98.25 182 LYS A CA 1
ATOM 1487 C C . LYS A 1 182 ? -4.707 -14.883 7.801 1 98.25 182 LYS A C 1
ATOM 1489 O O . LYS A 1 182 ? -3.801 -15.539 8.328 1 98.25 182 LYS A O 1
ATOM 1494 N N . ILE A 1 183 ? -5.477 -15.344 6.883 1 98.81 183 ILE A N 1
ATOM 1495 C CA . ILE A 1 183 ? -5.273 -16.672 6.328 1 98.81 183 ILE A CA 1
ATOM 1496 C C . ILE A 1 183 ? -4.215 -16.625 5.23 1 98.81 183 ILE A C 1
ATOM 1498 O O . ILE A 1 183 ? -4.25 -15.75 4.367 1 98.81 183 ILE A O 1
ATOM 1502 N N . GLU A 1 184 ? -3.326 -17.547 5.309 1 98.94 184 GLU A N 1
ATOM 1503 C CA . GLU A 1 184 ? -2.324 -17.734 4.262 1 98.94 184 GLU A CA 1
ATOM 1504 C C . GLU A 1 184 ? -2.414 -19.125 3.648 1 98.94 184 GLU A C 1
ATOM 1506 O O . GLU A 1 184 ? -2.42 -20.125 4.367 1 98.94 184 GLU A O 1
ATOM 1511 N N . ILE A 1 185 ? -2.539 -19.203 2.365 1 98.94 185 ILE A N 1
ATOM 1512 C CA . ILE A 1 185 ? -2.381 -20.453 1.631 1 98.94 185 ILE A CA 1
ATOM 1513 C C . ILE A 1 185 ? -1.017 -20.484 0.944 1 98.94 185 ILE A C 1
ATOM 1515 O O . ILE A 1 185 ? -0.743 -19.672 0.062 1 98.94 185 ILE A O 1
ATOM 1519 N N . HIS A 1 186 ? -0.196 -21.422 1.336 1 98.94 186 HIS A N 1
ATOM 1520 C CA . HIS A 1 186 ? 1.154 -21.562 0.8 1 98.94 186 HIS A CA 1
ATOM 1521 C C . HIS A 1 186 ? 1.229 -22.656 -0.244 1 98.94 186 HIS A C 1
ATOM 1523 O O . HIS A 1 186 ? 0.63 -23.734 -0.07 1 98.94 186 HIS A O 1
ATOM 1529 N N . PHE A 1 187 ? 1.905 -22.422 -1.275 1 98.94 187 PHE A N 1
ATOM 1530 C CA . PHE A 1 187 ? 2.158 -23.359 -2.355 1 98.94 187 PHE A CA 1
ATOM 1531 C C . PHE A 1 187 ? 3.654 -23.547 -2.57 1 98.94 187 PHE A C 1
ATOM 1533 O O . PHE A 1 187 ? 4.402 -22.578 -2.674 1 98.94 187 PHE A O 1
ATOM 1540 N N . ARG A 1 188 ? 4.066 -24.75 -2.586 1 98.75 188 ARG A N 1
ATOM 1541 C CA . ARG A 1 188 ? 5.453 -25.062 -2.902 1 98.75 188 ARG A CA 1
ATOM 1542 C C . ARG A 1 188 ? 5.543 -26.016 -4.082 1 98.75 188 ARG A C 1
ATOM 1544 O O . ARG A 1 188 ? 4.836 -27.031 -4.121 1 98.75 188 ARG A O 1
ATOM 1551 N N . GLY A 1 189 ? 6.328 -25.688 -4.996 1 98 189 GLY A N 1
ATOM 1552 C CA . GLY A 1 189 ? 6.562 -26.484 -6.188 1 98 189 GLY A CA 1
ATOM 1553 C C . GLY A 1 189 ? 7.656 -25.938 -7.078 1 98 189 GLY A C 1
ATOM 1554 O O . GLY A 1 189 ? 8.156 -24.828 -6.832 1 98 189 GLY A O 1
ATOM 1555 N N . LYS A 1 190 ? 7.949 -26.656 -8.109 1 94.25 190 LYS A N 1
ATOM 1556 C CA . LYS A 1 190 ? 9.031 -26.234 -9 1 94.25 190 LYS A CA 1
ATOM 1557 C C . LYS A 1 190 ? 8.508 -25.297 -10.094 1 94.25 190 LYS A C 1
ATOM 1559 O O . LYS A 1 190 ? 9.141 -24.297 -10.414 1 94.25 190 LYS A O 1
ATOM 1564 N N . ILE A 1 191 ? 7.383 -25.734 -10.648 1 95.38 191 ILE A N 1
ATOM 1565 C CA . ILE A 1 191 ? 6.84 -25.016 -11.789 1 95.38 191 ILE A CA 1
ATOM 1566 C C . ILE A 1 191 ? 5.352 -24.75 -11.578 1 95.38 191 ILE A C 1
ATOM 1568 O O . ILE A 1 191 ? 4.609 -25.641 -11.164 1 95.38 191 ILE A O 1
ATOM 1572 N N . PHE A 1 192 ? 5.004 -23.578 -11.742 1 97.44 192 PHE A N 1
ATOM 1573 C CA . PHE A 1 192 ? 3.592 -23.219 -11.781 1 97.44 192 PHE A CA 1
ATOM 1574 C C . PHE A 1 192 ? 3.232 -22.562 -13.109 1 97.44 192 PHE A C 1
ATOM 1576 O O . PHE A 1 192 ? 3.951 -21.688 -13.594 1 97.44 192 PHE A O 1
ATOM 1583 N N . ILE A 1 193 ? 2.148 -22.969 -13.656 1 96.75 193 ILE A N 1
ATOM 1584 C CA . ILE A 1 193 ? 1.695 -22.438 -14.938 1 96.75 193 ILE A CA 1
ATOM 1585 C C . ILE A 1 193 ? 0.97 -21.109 -14.711 1 96.75 193 ILE A C 1
ATOM 1587 O O . ILE A 1 193 ? 0.591 -20.781 -13.578 1 96.75 193 ILE A O 1
ATOM 1591 N N . ARG A 1 194 ? 0.837 -20.328 -15.797 1 96.69 194 ARG A N 1
ATOM 1592 C CA . ARG A 1 194 ? 0.16 -19.047 -15.75 1 96.69 194 ARG A CA 1
ATOM 1593 C C . ARG A 1 194 ? -1.195 -19.156 -15.062 1 96.69 194 ARG A C 1
ATOM 1595 O O . ARG A 1 194 ? -1.978 -20.062 -15.367 1 96.69 194 ARG A O 1
ATOM 1602 N N . TYR A 1 195 ? -1.511 -18.297 -14.062 1 98.25 195 TYR A N 1
ATOM 1603 C CA . TYR A 1 195 ? -2.766 -18.141 -13.336 1 98.25 195 TYR A CA 1
ATOM 1604 C C . TYR A 1 195 ? -3.012 -19.312 -12.406 1 98.25 195 TYR A C 1
ATOM 1606 O O . TYR A 1 195 ? -3.98 -19.328 -11.641 1 98.25 195 TYR A O 1
ATOM 1614 N N . GLN A 1 196 ? -2.172 -20.266 -12.391 1 98.56 196 GLN A N 1
ATOM 1615 C CA . GLN A 1 196 ? -2.467 -21.547 -11.75 1 98.56 196 GLN A CA 1
ATOM 1616 C C . GLN A 1 196 ? -2.756 -21.359 -10.266 1 98.56 196 GLN A C 1
ATOM 1618 O O . GLN A 1 196 ? -3.779 -21.828 -9.766 1 98.56 196 GLN A O 1
ATOM 1623 N N . ILE A 1 197 ? -1.92 -20.656 -9.523 1 98.88 197 ILE A N 1
ATOM 1624 C CA . ILE A 1 197 ? -2.078 -20.516 -8.086 1 98.88 197 ILE A CA 1
ATOM 1625 C C . ILE A 1 197 ? -3.361 -19.75 -7.777 1 98.88 197 ILE A C 1
ATOM 1627 O O . ILE A 1 197 ? -4.09 -20.078 -6.844 1 98.88 197 ILE A O 1
ATOM 1631 N N . ARG A 1 198 ? -3.645 -18.75 -8.547 1 98.94 198 ARG A N 1
ATOM 1632 C CA . ARG A 1 198 ? -4.855 -17.953 -8.367 1 98.94 198 ARG A CA 1
ATOM 1633 C C . ARG A 1 198 ? -6.105 -18.781 -8.633 1 98.94 198 ARG A C 1
ATOM 1635 O O . ARG A 1 198 ? -7.09 -18.688 -7.898 1 98.94 198 ARG A O 1
ATOM 1642 N N . MET A 1 199 ? -6.02 -19.594 -9.68 1 98.81 199 MET A N 1
ATOM 1643 C CA . MET A 1 199 ? -7.152 -20.453 -10.008 1 98.81 199 MET A CA 1
ATOM 1644 C C . MET A 1 199 ? -7.344 -21.531 -8.953 1 98.81 199 MET A C 1
ATOM 1646 O O . MET A 1 199 ? -8.469 -21.812 -8.539 1 98.81 199 MET A O 1
ATOM 1650 N N . LEU A 1 200 ? -6.238 -22.109 -8.508 1 98.88 200 LEU A N 1
ATOM 1651 C CA . LEU A 1 200 ? -6.344 -23.078 -7.434 1 98.88 200 LEU A CA 1
ATOM 1652 C C . LEU A 1 200 ? -6.934 -22.453 -6.18 1 98.88 200 LEU A C 1
ATOM 1654 O O . LEU A 1 200 ? -7.84 -23.016 -5.559 1 98.88 200 LEU A O 1
ATOM 1658 N N . THR A 1 201 ? -6.488 -21.266 -5.852 1 98.94 201 THR A N 1
ATOM 1659 C CA . THR A 1 201 ? -6.949 -20.562 -4.656 1 98.94 201 THR A CA 1
ATOM 1660 C C . THR A 1 201 ? -8.453 -20.312 -4.723 1 98.94 201 THR A C 1
ATOM 1662 O O . THR A 1 201 ? -9.18 -20.625 -3.777 1 98.94 201 THR A O 1
ATOM 1665 N N . GLN A 1 202 ? -8.898 -19.797 -5.859 1 98.88 202 GLN A N 1
ATOM 1666 C CA . GLN A 1 202 ? -10.32 -19.469 -5.957 1 98.88 202 GLN A CA 1
ATOM 1667 C C . GLN A 1 202 ? -11.172 -20.734 -5.996 1 98.88 202 GLN A C 1
ATOM 1669 O O . GLN A 1 202 ? -12.312 -20.734 -5.539 1 98.88 202 GLN A O 1
ATOM 1674 N N . ASN A 1 203 ? -10.656 -21.844 -6.578 1 98.88 203 ASN A N 1
ATOM 1675 C CA . ASN A 1 203 ? -11.391 -23.109 -6.539 1 98.88 203 ASN A CA 1
ATOM 1676 C C . ASN A 1 203 ? -11.477 -23.656 -5.121 1 98.88 203 ASN A C 1
ATOM 1678 O O . ASN A 1 203 ? -12.5 -24.234 -4.738 1 98.88 203 ASN A O 1
ATOM 1682 N N . ILE A 1 204 ? -10.453 -23.516 -4.328 1 98.88 204 ILE A N 1
ATOM 1683 C CA . ILE A 1 204 ? -10.477 -23.906 -2.924 1 98.88 204 ILE A CA 1
ATOM 1684 C C . ILE A 1 204 ? -11.57 -23.125 -2.191 1 98.88 204 ILE A C 1
ATOM 1686 O O . ILE A 1 204 ? -12.375 -23.719 -1.468 1 98.88 204 ILE A O 1
ATOM 1690 N N . LEU A 1 205 ? -11.656 -21.828 -2.432 1 98.81 205 LEU A N 1
ATOM 1691 C CA . LEU A 1 205 ? -12.648 -20.984 -1.79 1 98.81 205 LEU A CA 1
ATOM 1692 C C . LEU A 1 205 ? -14.055 -21.344 -2.258 1 98.81 205 LEU A C 1
ATOM 1694 O O . LEU A 1 205 ? -15 -21.344 -1.463 1 98.81 205 LEU A O 1
ATOM 1698 N N . ALA A 1 206 ? -14.164 -21.625 -3.568 1 98.69 206 ALA A N 1
ATOM 1699 C CA . ALA A 1 206 ? -15.461 -22.016 -4.117 1 98.69 206 ALA A CA 1
ATOM 1700 C C . ALA A 1 206 ? -15.938 -23.344 -3.516 1 98.69 206 ALA A C 1
ATOM 1702 O O . ALA A 1 206 ? -17.125 -23.5 -3.191 1 98.69 206 ALA A O 1
ATOM 1703 N N . CYS A 1 207 ? -15.016 -24.266 -3.43 1 98.75 207 CYS A N 1
ATOM 1704 C CA . CYS A 1 207 ? -15.344 -25.547 -2.803 1 98.75 207 CYS A CA 1
ATOM 1705 C C . CYS A 1 207 ? -15.742 -25.344 -1.344 1 98.75 207 CYS A C 1
ATOM 1707 O O . CYS A 1 207 ? -16.719 -25.938 -0.877 1 98.75 207 CYS A O 1
ATOM 1709 N N . TYR A 1 208 ? -14.984 -24.562 -0.607 1 98.62 208 TYR A N 1
ATOM 1710 C CA . TYR A 1 208 ? -15.297 -24.219 0.776 1 98.62 208 TYR A CA 1
ATOM 1711 C C . TYR A 1 208 ? -16.719 -23.672 0.896 1 98.62 208 TYR A C 1
ATOM 1713 O O . TYR A 1 208 ? -17.438 -24 1.839 1 98.62 208 TYR A O 1
ATOM 1721 N N . ALA A 1 209 ? -17.141 -22.906 -0.088 1 97.94 209 ALA A N 1
ATOM 1722 C CA . ALA A 1 209 ? -18.438 -22.234 -0.076 1 97.94 209 ALA A CA 1
ATOM 1723 C C . ALA A 1 209 ? -19.531 -23.156 -0.621 1 97.94 209 ALA A C 1
ATOM 1725 O O . ALA A 1 209 ? -20.703 -22.766 -0.689 1 97.94 209 ALA A O 1
ATOM 1726 N N . GLY A 1 210 ? -19.172 -24.312 -1.13 1 97.81 210 GLY A N 1
ATOM 1727 C CA . GLY A 1 210 ? -20.141 -25.297 -1.611 1 97.81 210 GLY A CA 1
ATOM 1728 C C . GLY A 1 210 ? -20.547 -25.062 -3.053 1 97.81 210 GLY A C 1
ATOM 1729 O O . GLY A 1 210 ? -21.547 -25.625 -3.52 1 97.81 210 GLY A O 1
ATOM 1730 N N . LYS A 1 211 ? -19.812 -24.25 -3.715 1 98.25 211 LYS A N 1
ATOM 1731 C CA . LYS A 1 211 ? -20.141 -23.953 -5.102 1 98.25 211 LYS A CA 1
ATOM 1732 C C . LYS A 1 211 ? -19.641 -25.031 -6.047 1 98.25 211 LYS A C 1
ATOM 1734 O O . LYS A 1 211 ? -20.141 -25.188 -7.16 1 98.25 211 LYS A O 1
ATOM 1739 N N . VAL A 1 212 ? -18.594 -25.734 -5.688 1 97.94 212 VAL A N 1
ATOM 1740 C CA . VAL A 1 212 ? -18.047 -26.906 -6.383 1 97.94 212 VAL A CA 1
ATOM 1741 C C . VAL A 1 212 ? -17.703 -28 -5.371 1 97.94 212 VAL A C 1
ATOM 1743 O O . VAL A 1 212 ? -17.188 -27.703 -4.285 1 97.94 212 VAL A O 1
ATOM 1746 N N . SER A 1 213 ? -17.922 -29.219 -5.688 1 98.12 213 SER A N 1
ATOM 1747 C CA . SER A 1 213 ? -17.641 -30.297 -4.75 1 98.12 213 SER A CA 1
ATOM 1748 C C . SER A 1 213 ? -16.188 -30.766 -4.875 1 98.12 213 SER A C 1
ATOM 1750 O O . SER A 1 213 ? -15.555 -30.562 -5.906 1 98.12 213 SER A O 1
ATOM 1752 N N . LEU A 1 214 ? -15.766 -31.406 -3.793 1 97.69 214 LEU A N 1
ATOM 1753 C CA . LEU A 1 214 ? -14.438 -32 -3.816 1 97.69 214 LEU A CA 1
ATOM 1754 C C . LEU A 1 214 ? -14.328 -33.062 -4.914 1 97.69 214 LEU A C 1
ATOM 1756 O O . LEU A 1 214 ? -13.297 -33.156 -5.582 1 97.69 214 LEU A O 1
ATOM 1760 N N . THR A 1 215 ? -15.359 -33.75 -5.125 1 97.75 215 THR A N 1
ATOM 1761 C CA . THR A 1 215 ? -15.414 -34.781 -6.141 1 97.75 215 THR A CA 1
ATOM 1762 C C . THR A 1 215 ? -15.289 -34.188 -7.539 1 97.75 215 THR A C 1
ATOM 1764 O O . THR A 1 215 ? -14.594 -34.75 -8.398 1 97.75 215 THR A O 1
ATOM 1767 N N . GLU A 1 216 ? -15.922 -33.125 -7.707 1 97.19 216 GLU A N 1
ATOM 1768 C CA . GLU A 1 216 ? -15.828 -32.438 -8.992 1 97.19 216 GLU A CA 1
ATOM 1769 C C . GLU A 1 216 ? -14.406 -31.953 -9.258 1 97.19 216 GLU A C 1
ATOM 1771 O O . GLU A 1 216 ? -13.891 -32.094 -10.367 1 97.19 216 GLU A O 1
ATOM 1776 N N . LEU A 1 217 ? -13.805 -31.406 -8.242 1 97.62 217 LEU A N 1
ATOM 1777 C CA . LEU A 1 217 ? -12.43 -30.953 -8.383 1 97.62 217 LEU A CA 1
ATOM 1778 C C . LEU A 1 217 ? -11.5 -32.094 -8.719 1 97.62 217 LEU A C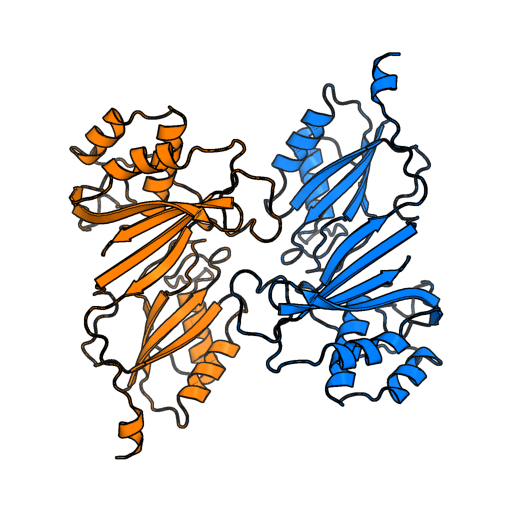 1
ATOM 1780 O O . LEU A 1 217 ? -10.648 -31.984 -9.609 1 97.62 217 LEU A O 1
ATOM 1784 N N . GLN A 1 218 ? -11.695 -33.188 -8.055 1 96.75 218 GLN A N 1
ATOM 1785 C CA . GLN A 1 218 ? -10.875 -34.375 -8.297 1 96.75 218 GLN A CA 1
ATOM 1786 C C . GLN A 1 218 ? -11.062 -34.875 -9.719 1 96.75 218 GLN A C 1
ATOM 1788 O O . GLN A 1 218 ? -10.094 -35.281 -10.375 1 96.75 218 GLN A O 1
ATOM 1793 N N . ALA A 1 219 ? -12.273 -34.875 -10.156 1 96.56 219 ALA A N 1
ATOM 1794 C CA . ALA A 1 219 ? -12.578 -35.344 -11.508 1 96.56 219 ALA A CA 1
ATOM 1795 C C . ALA A 1 219 ? -11.891 -34.469 -12.547 1 96.56 219 ALA A C 1
ATOM 1797 O O . ALA A 1 219 ? -11.344 -34.969 -13.531 1 96.56 219 ALA A O 1
ATOM 1798 N N . GLN A 1 220 ? -11.922 -33.188 -12.281 1 96 220 GLN A N 1
ATOM 1799 C CA . GLN A 1 220 ? -11.336 -32.219 -13.211 1 96 220 GLN A CA 1
ATOM 1800 C C . GLN A 1 220 ? -9.812 -32.344 -13.227 1 96 220 GLN A C 1
ATOM 1802 O O . GLN A 1 220 ? -9.172 -32.062 -14.242 1 96 220 GLN A O 1
ATOM 1807 N N . LEU A 1 221 ? -9.219 -32.781 -12.133 1 95.81 221 LEU A N 1
ATOM 1808 C CA . LEU A 1 221 ? -7.781 -33 -12.055 1 95.81 221 LEU A CA 1
ATOM 1809 C C . LEU A 1 221 ? -7.398 -34.281 -12.797 1 95.81 221 LEU A C 1
ATOM 1811 O O . LEU A 1 221 ? -6.379 -34.312 -13.484 1 95.81 221 LEU A O 1
ATOM 1815 N N . ASN A 1 222 ? -8.211 -35.281 -12.664 1 95 222 ASN A N 1
ATOM 1816 C CA . ASN A 1 222 ? -7.93 -36.594 -13.258 1 95 222 ASN A CA 1
ATOM 1817 C C . ASN A 1 222 ? -8.148 -36.562 -14.773 1 95 222 ASN A C 1
ATOM 1819 O O . ASN A 1 222 ? -7.383 -37.188 -15.516 1 95 222 ASN A O 1
ATOM 1823 N N . CYS A 1 223 ? -9.203 -35.906 -15.156 1 94.75 223 CYS A N 1
ATOM 1824 C CA . CYS A 1 223 ? -9.555 -35.781 -16.562 1 94.75 223 CYS A CA 1
ATOM 1825 C C . CYS A 1 223 ? -9.938 -34.344 -16.906 1 94.75 223 CYS A C 1
ATOM 1827 O O . CYS A 1 223 ? -11.125 -34 -16.969 1 94.75 223 CYS A O 1
ATOM 1829 N N . PRO A 1 224 ? -8.961 -33.594 -17.141 1 94.19 224 PRO A N 1
ATOM 1830 C CA . PRO A 1 224 ? -9.273 -32.188 -17.422 1 94.19 224 PRO A CA 1
ATOM 1831 C C . PRO A 1 224 ? -10.117 -32.031 -18.688 1 94.19 224 PRO A C 1
ATOM 1833 O O . PRO A 1 224 ? -9.789 -32.594 -19.734 1 94.19 224 PRO A O 1
ATOM 1836 N N . PRO A 1 225 ? -11.211 -31.234 -18.531 1 90.69 225 PRO A N 1
ATOM 1837 C CA . PRO A 1 225 ? -11.984 -30.953 -19.734 1 90.69 225 PRO A CA 1
ATOM 1838 C C . PRO A 1 225 ? -11.164 -30.219 -20.797 1 90.69 225 PRO A C 1
ATOM 1840 O O . PRO A 1 225 ? -10.477 -29.2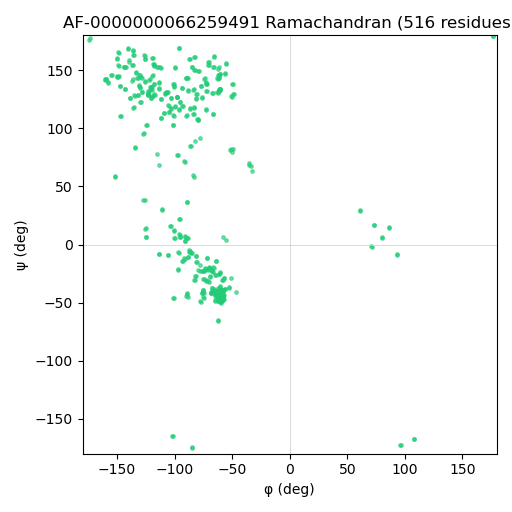5 -20.5 1 90.69 225 PRO A O 1
ATOM 1843 N N . LYS A 1 226 ? -11.25 -30.672 -22 1 86.5 226 LYS A N 1
ATOM 1844 C CA . LYS A 1 226 ? -10.438 -30.109 -23.078 1 86.5 226 LYS A CA 1
ATOM 1845 C C . LYS A 1 226 ? -11 -28.781 -23.562 1 86.5 226 LYS A C 1
ATOM 1847 O O . LYS A 1 226 ? -12.219 -28.625 -23.672 1 86.5 226 LYS A O 1
ATOM 1852 N N . GLY A 1 227 ? -10.18 -27.875 -23.75 1 84.81 227 GLY A N 1
ATOM 1853 C CA . GLY A 1 227 ? -10.539 -26.609 -24.391 1 84.81 227 GLY A CA 1
ATOM 1854 C C . GLY A 1 227 ? -11.211 -25.641 -23.438 1 84.81 227 GLY A C 1
ATOM 1855 O O . GLY A 1 227 ? -11.789 -24.641 -23.875 1 84.81 227 GLY A O 1
ATOM 1856 N N . THR A 1 228 ? -11.273 -25.969 -22.188 1 90.62 228 THR A N 1
ATOM 1857 C CA . THR A 1 228 ? -11.898 -25.062 -21.219 1 90.62 228 THR A CA 1
ATOM 1858 C C . THR A 1 228 ? -11.062 -24.984 -19.938 1 90.62 228 THR A C 1
ATOM 1860 O O . THR A 1 228 ? -10.25 -25.859 -19.672 1 90.62 228 THR A O 1
ATOM 1863 N N . THR A 1 229 ? -11.219 -23.844 -19.25 1 94.75 229 THR A N 1
ATOM 1864 C CA . THR A 1 229 ? -10.609 -23.672 -17.938 1 94.75 229 THR A CA 1
ATOM 1865 C C . THR A 1 229 ? -11.664 -23.266 -16.906 1 94.75 229 THR A C 1
ATOM 1867 O O . THR A 1 229 ? -12.781 -22.891 -17.266 1 94.75 229 THR A O 1
ATOM 1870 N N . THR A 1 230 ? -11.297 -23.438 -15.672 1 97.19 230 THR A N 1
ATOM 1871 C CA . THR A 1 230 ? -12.188 -23.031 -14.594 1 97.19 230 THR A CA 1
ATOM 1872 C C . THR A 1 230 ? -12.477 -21.531 -14.664 1 97.19 230 THR A C 1
ATOM 1874 O O . THR A 1 230 ? -11.625 -20.75 -15.078 1 97.19 230 THR A O 1
ATOM 1877 N N . LYS A 1 231 ? -13.688 -21.188 -14.258 1 96.5 231 LYS A N 1
ATOM 1878 C CA . LYS A 1 231 ? -14.07 -19.781 -14.195 1 96.5 231 LYS A CA 1
ATOM 1879 C C . LYS A 1 231 ? -13.547 -19.125 -12.93 1 96.5 231 LYS A C 1
ATOM 1881 O O . LYS A 1 231 ? -13.586 -17.891 -12.797 1 96.5 231 LYS A O 1
ATOM 1886 N N . TYR A 1 232 ? -13.109 -19.922 -11.945 1 98 232 TYR A N 1
ATOM 1887 C CA . TYR A 1 232 ? -12.648 -19.422 -10.664 1 98 232 TYR A CA 1
ATOM 1888 C C . TYR A 1 232 ? -11.188 -18.984 -10.742 1 98 232 TYR A C 1
ATOM 1890 O O . TYR A 1 232 ? -10.305 -19.797 -11.008 1 98 232 TYR A O 1
ATOM 1898 N N . CYS A 1 233 ? -10.906 -17.719 -10.5 1 98.69 233 CYS A N 1
ATOM 1899 C CA . CYS A 1 233 ? -9.555 -17.156 -10.5 1 98.69 233 CYS A CA 1
ATOM 1900 C C . CYS A 1 233 ? -9.43 -16.031 -9.492 1 98.69 233 CYS A C 1
ATOM 1902 O O . CYS A 1 233 ? -10.039 -14.969 -9.664 1 98.69 233 CYS A O 1
ATOM 1904 N N . ALA A 1 234 ? -8.711 -16.203 -8.422 1 98.81 234 ALA A N 1
ATOM 1905 C CA . ALA A 1 234 ? -8.594 -15.219 -7.348 1 98.81 234 ALA A CA 1
ATOM 1906 C C . ALA A 1 234 ? -7.879 -13.953 -7.824 1 98.81 234 ALA A C 1
ATOM 1908 O O . ALA A 1 234 ? -7.086 -14.008 -8.766 1 98.81 234 ALA A O 1
ATOM 1909 N N . LYS A 1 235 ? -8.188 -12.82 -7.184 1 98.56 235 LYS A N 1
ATOM 1910 C CA . LYS A 1 235 ? -7.523 -11.562 -7.504 1 98.56 235 LYS A CA 1
ATOM 1911 C C . LYS A 1 235 ? -6.008 -11.688 -7.367 1 98.56 235 LYS A C 1
ATOM 1913 O O . LYS A 1 235 ? -5.516 -12.398 -6.488 1 98.56 235 LYS A O 1
ATOM 1918 N N . PRO A 1 236 ? -5.285 -10.984 -8.172 1 98.81 236 PRO A N 1
ATOM 1919 C CA . PRO A 1 236 ? -3.836 -11.195 -8.195 1 98.81 236 PRO A CA 1
ATOM 1920 C C . PRO A 1 236 ? -3.137 -10.586 -6.977 1 98.81 236 PRO A C 1
ATOM 1922 O O . PRO A 1 236 ? -2.117 -11.109 -6.523 1 98.81 236 PRO A O 1
ATOM 1925 N N . TYR A 1 237 ? -3.684 -9.539 -6.441 1 98.5 237 TYR A N 1
ATOM 1926 C CA . TYR A 1 237 ? -2.959 -8.734 -5.457 1 98.5 237 TYR A CA 1
ATOM 1927 C C . TYR A 1 237 ? -2.844 -9.477 -4.133 1 98.5 237 TYR A C 1
ATOM 1929 O O . TYR A 1 237 ? -2.076 -9.078 -3.254 1 98.5 237 TYR A O 1
ATOM 1937 N N . GLY A 1 238 ? -3.541 -10.547 -3.934 1 98.75 238 GLY A N 1
ATOM 1938 C CA . GLY A 1 238 ? -3.365 -11.375 -2.75 1 98.75 238 GLY A CA 1
ATOM 1939 C C . GLY A 1 238 ? -2.197 -12.336 -2.861 1 98.75 238 GLY A C 1
ATOM 1940 O O . GLY A 1 238 ? -1.802 -12.961 -1.873 1 98.75 238 GLY A O 1
ATOM 1941 N N . LEU A 1 239 ? -1.624 -12.461 -4.008 1 98.94 239 LEU A N 1
ATOM 1942 C CA . LEU A 1 239 ? -0.593 -13.461 -4.285 1 98.94 239 LEU A CA 1
ATOM 1943 C C . LEU A 1 239 ? 0.796 -12.828 -4.234 1 98.94 239 LEU A C 1
ATOM 1945 O O . LEU A 1 239 ? 1.004 -11.734 -4.758 1 98.94 239 LEU A O 1
ATOM 1949 N N . CYS A 1 240 ? 1.75 -13.539 -3.586 1 98.94 240 CYS A N 1
ATOM 1950 C CA . CYS A 1 240 ? 3.131 -13.078 -3.484 1 98.94 240 CYS A CA 1
ATOM 1951 C C . CYS A 1 240 ? 4.105 -14.234 -3.686 1 98.94 240 CYS A C 1
ATOM 1953 O O . CYS A 1 240 ? 3.957 -15.289 -3.068 1 98.94 240 CYS A O 1
ATOM 1955 N N . LEU A 1 241 ? 5.031 -14.062 -4.613 1 98.88 241 LEU A N 1
ATOM 1956 C CA . LEU A 1 241 ? 6.18 -14.961 -4.68 1 98.88 241 LEU A CA 1
ATOM 1957 C C . LEU A 1 241 ? 7.066 -14.797 -3.449 1 98.88 241 LEU A C 1
ATOM 1959 O O . LEU A 1 241 ? 7.777 -13.797 -3.322 1 98.88 241 LEU A O 1
ATOM 1963 N N . LYS A 1 242 ? 7.102 -15.766 -2.658 1 98.69 242 LYS A N 1
ATOM 1964 C CA . LYS A 1 242 ? 7.703 -15.633 -1.336 1 98.69 242 LYS A CA 1
ATOM 1965 C C . LYS A 1 242 ? 9.195 -15.953 -1.377 1 98.69 242 LYS A C 1
ATOM 1967 O O . LYS A 1 242 ? 10 -15.281 -0.729 1 98.69 242 LYS A O 1
ATOM 1972 N N . LYS A 1 243 ? 9.492 -17.016 -2.131 1 98.44 243 LYS A N 1
ATOM 1973 C CA . LYS A 1 243 ? 10.875 -17.484 -2.086 1 98.44 243 LYS A CA 1
ATOM 1974 C C . LYS A 1 243 ? 11.195 -18.344 -3.299 1 98.44 243 LYS A C 1
ATOM 1976 O O . LYS A 1 243 ? 10.375 -19.156 -3.725 1 98.44 243 LYS A O 1
ATOM 1981 N N . ILE A 1 244 ? 12.391 -18.188 -3.797 1 98.06 244 ILE A N 1
ATOM 1982 C CA . ILE A 1 244 ? 12.945 -19.094 -4.801 1 98.06 244 ILE A CA 1
ATOM 1983 C C . ILE A 1 244 ? 14.25 -19.688 -4.285 1 98.06 244 ILE A C 1
ATOM 1985 O O . ILE A 1 244 ? 15.125 -18.969 -3.791 1 98.06 244 ILE A O 1
ATOM 1989 N N . LYS A 1 245 ? 14.352 -20.984 -4.41 1 96.56 245 LYS A N 1
ATOM 1990 C CA . LYS A 1 245 ? 15.578 -21.672 -4 1 96.56 245 LYS A CA 1
ATOM 1991 C C . LYS A 1 245 ? 16.188 -22.438 -5.168 1 96.56 245 LYS A C 1
ATOM 1993 O O . LYS A 1 245 ? 15.469 -23.031 -5.973 1 96.56 245 LYS A O 1
ATOM 1998 N N . TYR A 1 246 ? 17.5 -22.422 -5.211 1 95.12 246 TYR A N 1
ATOM 1999 C CA . TYR A 1 246 ? 18.25 -23.188 -6.184 1 95.12 246 TYR A CA 1
ATOM 2000 C C . TYR A 1 246 ? 19.047 -24.297 -5.5 1 95.12 246 TYR A C 1
ATOM 2002 O O . TYR A 1 246 ? 19.281 -24.25 -4.289 1 95.12 246 TYR A O 1
ATOM 2010 N N . LEU A 1 247 ? 19.328 -25.422 -6.23 1 86 247 LEU A N 1
ATOM 2011 C CA . LEU A 1 247 ? 20.156 -26.484 -5.664 1 86 247 LEU A CA 1
ATOM 2012 C C . LEU A 1 247 ? 21.547 -25.984 -5.348 1 86 247 LEU A C 1
ATOM 2014 O O . LEU A 1 247 ? 22.078 -26.25 -4.27 1 86 247 LEU A O 1
ATOM 2018 N N . TYR A 1 248 ? 22.453 -25.547 -6.379 1 69.81 248 TYR A N 1
ATOM 2019 C CA . TYR A 1 248 ? 23.844 -25.141 -6.188 1 69.81 248 TYR A CA 1
ATOM 2020 C C . TYR A 1 248 ? 24.016 -23.656 -6.543 1 69.81 248 TYR A C 1
ATOM 2022 O O . TYR A 1 248 ? 23.5 -23.188 -7.559 1 69.81 248 TYR A O 1
ATOM 2030 N N . THR A 1 249 ? 23.688 -22.781 -5.805 1 61.12 249 THR A N 1
ATOM 2031 C CA . THR A 1 249 ? 24.141 -21.469 -6.262 1 61.12 249 THR A CA 1
ATOM 2032 C C . THR A 1 249 ? 25.594 -21.234 -5.852 1 61.12 249 THR A C 1
ATOM 2034 O O . THR A 1 249 ? 25.953 -21.391 -4.684 1 61.12 249 THR A O 1
ATOM 2037 N N . VAL A 1 250 ? 26.562 -21.578 -6.59 1 48.19 250 VAL A N 1
ATOM 2038 C CA . VAL A 1 250 ? 27.953 -21.297 -6.238 1 48.19 250 VAL A CA 1
ATOM 2039 C C . VAL A 1 250 ? 28.094 -19.828 -5.875 1 48.19 250 VAL A C 1
ATOM 2041 O O . VAL A 1 250 ? 27.844 -18.938 -6.699 1 48.19 250 VAL A O 1
ATOM 2044 N N . LYS A 1 251 ? 27.75 -19.469 -4.738 1 49 251 LYS A N 1
ATOM 2045 C CA . LYS A 1 251 ? 28.375 -18.219 -4.285 1 49 251 LYS A CA 1
ATOM 2046 C C . LYS A 1 251 ? 29.797 -18.078 -4.824 1 49 251 LYS A C 1
ATOM 2048 O O . LYS A 1 251 ? 30.688 -18.812 -4.406 1 49 251 LYS A O 1
ATOM 2053 N N . LEU A 1 252 ? 30 -17.906 -6.039 1 41.16 252 LEU A N 1
ATOM 2054 C CA . LEU A 1 252 ? 31.391 -17.531 -6.293 1 41.16 252 LEU A CA 1
ATOM 2055 C C . LEU A 1 252 ? 31.812 -16.359 -5.418 1 41.16 252 LEU A C 1
ATOM 2057 O O . LEU A 1 252 ? 31.188 -15.305 -5.453 1 41.16 252 LEU A O 1
ATOM 2061 N N . ASN A 1 253 ? 32.156 -16.578 -4.246 1 40.91 253 ASN A N 1
ATOM 2062 C CA . ASN A 1 253 ? 32.906 -15.578 -3.477 1 40.91 253 ASN A CA 1
ATOM 2063 C C . ASN A 1 253 ? 33.875 -14.797 -4.355 1 40.91 253 ASN A C 1
ATOM 2065 O O . ASN A 1 253 ? 34.875 -15.336 -4.809 1 40.91 253 ASN A O 1
ATOM 2069 N N . TYR A 1 254 ? 33.469 -14.023 -5.188 1 34.66 254 TYR A N 1
ATOM 2070 C CA . TYR A 1 254 ? 34.406 -13.188 -5.918 1 34.66 254 TYR A CA 1
ATOM 2071 C C . TYR A 1 254 ? 35.281 -12.359 -4.965 1 34.66 254 TYR A C 1
ATOM 2073 O O . TYR A 1 254 ? 36.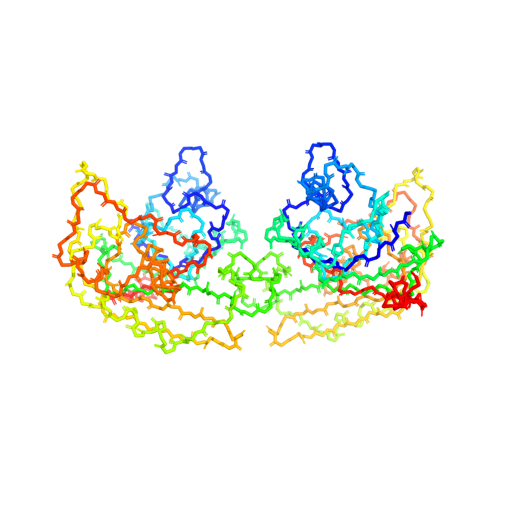062 -11.516 -5.398 1 34.66 254 TYR A O 1
ATOM 2081 N N . LYS A 1 255 ? 35.312 -12.391 -3.672 1 36.09 255 LYS A N 1
ATOM 2082 C CA . LYS A 1 255 ? 36.531 -11.789 -3.154 1 36.09 255 LYS A CA 1
ATOM 2083 C C . LYS A 1 255 ? 37.75 -12.383 -3.83 1 36.09 255 LYS A C 1
ATOM 2085 O O . LYS A 1 255 ? 38.844 -11.828 -3.742 1 36.09 255 LYS A O 1
ATOM 2090 N N . LYS A 1 256 ? 37.719 -13.57 -4.266 1 33.91 256 LYS A N 1
ATOM 2091 C CA . LYS A 1 256 ? 39 -14.109 -4.777 1 33.91 256 LYS A CA 1
ATOM 2092 C C . LYS A 1 256 ? 39.281 -13.57 -6.172 1 33.91 256 LYS A C 1
ATOM 2094 O O . LYS A 1 256 ? 40.406 -13.695 -6.664 1 33.91 256 LYS A O 1
ATOM 2099 N N . LEU A 1 257 ? 38.219 -13.094 -6.973 1 34.28 257 LEU A N 1
ATOM 2100 C CA . LEU A 1 257 ? 38.719 -12.711 -8.297 1 34.28 257 LEU A CA 1
ATOM 2101 C C . LEU A 1 257 ? 39.375 -11.336 -8.258 1 34.28 257 LEU A C 1
ATOM 2103 O O . LEU A 1 257 ? 40 -10.906 -9.234 1 34.28 257 LEU A O 1
ATOM 2107 N N . ILE A 1 258 ? 39.062 -10.516 -7.285 1 34.03 258 ILE A N 1
ATOM 2108 C CA . ILE A 1 258 ? 39.844 -9.289 -7.402 1 34.03 258 ILE A CA 1
ATOM 2109 C C . ILE A 1 258 ? 41.281 -9.555 -6.984 1 34.03 258 ILE A C 1
ATOM 2111 O O . ILE A 1 258 ? 42.156 -8.695 -7.148 1 34.03 258 ILE A O 1
ATOM 2115 N N . ILE A 1 259 ? 41.531 -10.656 -6.195 1 30.95 259 ILE A N 1
ATOM 2116 C CA . ILE A 1 259 ? 42.969 -10.742 -5.844 1 30.95 259 ILE A CA 1
ATOM 2117 C C . ILE A 1 259 ? 43.75 -11.195 -7.062 1 30.95 259 ILE A C 1
ATOM 2119 O O . ILE A 1 259 ? 45 -11.031 -7.098 1 30.95 259 ILE A O 1
ATOM 2123 N N . LEU A 1 260 ? 43.125 -11.875 -8.086 1 27.25 260 LEU A N 1
ATOM 2124 C CA . LEU A 1 260 ? 44.125 -12.172 -9.109 1 27.25 260 LEU A CA 1
ATOM 2125 C C . LEU A 1 260 ? 44.312 -10.984 -10.055 1 27.25 260 LEU A C 1
ATOM 2127 O O . LEU A 1 260 ? 43.344 -10.328 -10.422 1 27.25 260 LEU A O 1
ATOM 2131 N N . MET B 1 1 ? -34.719 15.516 6.043 1 88.31 1 MET B N 1
ATOM 2132 C CA . MET B 1 1 ? -33.281 15.602 5.773 1 88.31 1 MET B CA 1
ATOM 2133 C C . MET B 1 1 ? -32.469 14.992 6.914 1 88.31 1 MET B C 1
ATOM 2135 O O . MET B 1 1 ? -32.781 15.203 8.086 1 88.31 1 MET B O 1
ATOM 2139 N N . LEU B 1 2 ? -31.578 14.102 6.578 1 92.44 2 LEU B N 1
ATOM 2140 C CA . LEU B 1 2 ? -30.734 13.453 7.566 1 92.44 2 LEU B CA 1
ATOM 2141 C C . LEU B 1 2 ? -29.297 13.953 7.461 1 92.44 2 LEU B C 1
ATOM 2143 O O . LEU B 1 2 ? -28.766 14.102 6.355 1 92.44 2 LEU B O 1
ATOM 2147 N N . TYR B 1 3 ? -28.797 14.328 8.648 1 95.31 3 TYR B N 1
ATOM 2148 C CA . TYR B 1 3 ? -27.406 14.734 8.727 1 95.31 3 TYR B CA 1
ATOM 2149 C C . TYR B 1 3 ? -26.562 13.648 9.391 1 95.31 3 TYR B C 1
ATOM 2151 O O . TYR B 1 3 ? -26.812 13.281 10.547 1 95.31 3 TYR B O 1
ATOM 2159 N N . LEU B 1 4 ? -25.594 13.172 8.617 1 96.56 4 LEU B N 1
ATOM 2160 C CA . LEU B 1 4 ? -24.75 12.086 9.109 1 96.56 4 LEU B CA 1
ATOM 2161 C C . LEU B 1 4 ? -23.297 12.523 9.195 1 96.56 4 LEU B C 1
ATOM 2163 O O . LEU B 1 4 ? -22.812 13.234 8.312 1 96.56 4 LEU B O 1
ATOM 2167 N N . LEU B 1 5 ? -22.656 12.133 10.25 1 97.62 5 LEU B N 1
ATOM 2168 C CA . LEU B 1 5 ? -21.203 12.227 10.352 1 97.62 5 LEU B CA 1
ATOM 2169 C C . LEU B 1 5 ? -20.547 10.867 10.102 1 97.62 5 LEU B C 1
ATOM 2171 O O . LEU B 1 5 ? -20.672 9.953 10.922 1 97.62 5 LEU B O 1
ATOM 2175 N N . LEU B 1 6 ? -19.859 10.766 9.008 1 98.12 6 LEU B N 1
ATOM 2176 C CA . LEU B 1 6 ? -19.172 9.531 8.664 1 98.12 6 LEU B CA 1
ATOM 2177 C C . LEU B 1 6 ? -17.75 9.531 9.234 1 98.12 6 LEU B C 1
ATOM 2179 O O . LEU B 1 6 ? -17.109 10.578 9.289 1 98.12 6 LEU B O 1
ATOM 2183 N N . SER B 1 7 ? -17.281 8.383 9.688 1 98.44 7 SER B N 1
ATOM 2184 C CA . SER B 1 7 ? -15.867 8.102 9.914 1 98.44 7 SER B CA 1
ATOM 2185 C C . SER B 1 7 ? -15.266 7.309 8.758 1 98.44 7 SER B C 1
ATOM 2187 O O . SER B 1 7 ? -15.688 6.18 8.492 1 98.44 7 SER B O 1
ATOM 2189 N N . ILE B 1 8 ? -14.289 7.91 8.125 1 98.56 8 ILE B N 1
ATOM 2190 C CA . ILE B 1 8 ? -13.75 7.32 6.902 1 98.56 8 ILE B CA 1
ATOM 2191 C C . ILE B 1 8 ? -12.242 7.145 7.035 1 98.56 8 ILE B C 1
ATOM 2193 O O . ILE B 1 8 ? -11.555 7.992 7.617 1 98.56 8 ILE B O 1
ATOM 2197 N N . GLU B 1 9 ? -11.75 6.047 6.547 1 98.88 9 GLU B N 1
ATOM 2198 C CA . GLU B 1 9 ? -10.312 5.836 6.398 1 98.88 9 GLU B CA 1
ATOM 2199 C C . GLU B 1 9 ? -9.93 5.613 4.938 1 98.88 9 GLU B C 1
ATOM 2201 O O . GLU B 1 9 ? -10.734 5.094 4.156 1 98.88 9 GLU B O 1
ATOM 2206 N N . TYR B 1 10 ? -8.75 6.086 4.523 1 98.88 10 TYR B N 1
ATOM 2207 C CA . TYR B 1 10 ? -8.328 5.902 3.141 1 98.88 10 TYR B CA 1
ATOM 2208 C C . TYR B 1 10 ? -6.812 5.938 3.018 1 98.88 10 TYR B C 1
ATOM 2210 O O . TYR B 1 10 ? -6.133 6.59 3.812 1 98.88 10 TYR B O 1
ATOM 2218 N N . ASP B 1 11 ? -6.289 5.156 2.098 1 98.69 11 ASP B N 1
ATOM 2219 C CA . ASP B 1 11 ? -4.957 5.293 1.521 1 98.69 11 ASP B CA 1
ATOM 2220 C C . ASP B 1 11 ? -4.934 6.379 0.447 1 98.69 11 ASP B C 1
ATOM 2222 O O . ASP B 1 11 ? -5.43 6.176 -0.663 1 98.69 11 ASP B O 1
ATOM 2226 N N . GLY B 1 12 ? -4.328 7.508 0.758 1 98.69 12 GLY B N 1
ATOM 2227 C CA . GLY B 1 12 ? -4.395 8.664 -0.118 1 98.69 12 GLY B CA 1
ATOM 2228 C C . GLY B 1 12 ? -3.291 8.695 -1.158 1 98.69 12 GLY B C 1
ATOM 2229 O O . GLY B 1 12 ? -3.236 9.602 -1.991 1 98.69 12 GLY B O 1
ATOM 2230 N N . TYR B 1 13 ? -2.492 7.68 -1.248 1 98.44 13 TYR B N 1
ATOM 2231 C CA . TYR B 1 13 ? -1.264 7.672 -2.035 1 98.44 13 TYR B CA 1
ATOM 2232 C C . TYR B 1 13 ? -1.548 8.016 -3.492 1 98.44 13 TYR B C 1
ATOM 2234 O O . TYR B 1 13 ? -0.785 8.75 -4.121 1 98.44 13 TYR B O 1
ATOM 2242 N N . ASP B 1 14 ? -2.637 7.531 -3.996 1 97.19 14 ASP B N 1
ATOM 2243 C CA . ASP B 1 14 ? -2.896 7.625 -5.43 1 97.19 14 ASP B CA 1
ATOM 2244 C C . ASP B 1 14 ? -3.922 8.719 -5.73 1 97.19 14 ASP B C 1
ATOM 2246 O O . ASP B 1 14 ? -4.492 8.758 -6.82 1 97.19 14 ASP B O 1
ATOM 2250 N N . TYR B 1 15 ? -4.18 9.594 -4.793 1 98.56 15 TYR B N 1
ATOM 2251 C CA . TYR B 1 15 ? -5.238 10.586 -4.969 1 98.56 15 TYR B CA 1
ATOM 2252 C C . TYR B 1 15 ? -4.676 12 -4.941 1 98.56 15 TYR B C 1
ATOM 2254 O O . TYR B 1 15 ? -3.629 12.25 -4.336 1 98.56 15 TYR B O 1
ATOM 2262 N N . SER B 1 16 ? -5.387 12.867 -5.562 1 98.5 16 SER B N 1
ATOM 2263 C CA . SER B 1 16 ? -5.027 14.281 -5.613 1 98.5 16 SER B CA 1
ATOM 2264 C C . SER B 1 16 ? -5.621 15.047 -4.434 1 98.5 16 SER B C 1
ATOM 2266 O O . SER B 1 16 ? -6.129 16.156 -4.602 1 98.5 16 SER B O 1
ATOM 2268 N N . GLY B 1 17 ? -5.645 14.344 -3.254 1 98.25 17 GLY B N 1
ATOM 2269 C CA . GLY B 1 17 ? -6.121 14.977 -2.037 1 98.25 17 GLY B CA 1
ATOM 2270 C C . GLY B 1 17 ? -7.582 14.688 -1.742 1 98.25 17 GLY B C 1
ATOM 2271 O O . GLY B 1 17 ? -8.195 13.844 -2.4 1 98.25 17 GLY B O 1
ATOM 2272 N N . TRP B 1 18 ? -8.078 15.359 -0.755 1 98.31 18 TRP B N 1
ATOM 2273 C CA . TRP B 1 18 ? -9.453 15.188 -0.318 1 98.31 18 TRP B CA 1
ATOM 2274 C C . TRP B 1 18 ? -10.422 15.898 -1.262 1 98.31 18 TRP B C 1
ATOM 2276 O O . TRP B 1 18 ? -11.359 15.289 -1.779 1 98.31 18 TRP B O 1
ATOM 2286 N N . VAL B 1 19 ? -10.172 17.109 -1.571 1 97.44 19 VAL B N 1
ATOM 2287 C CA . VAL B 1 19 ? -11.125 18.016 -2.209 1 97.44 19 VAL B CA 1
ATOM 2288 C C . VAL B 1 19 ? -11.32 17.609 -3.67 1 97.44 19 VAL B C 1
ATOM 2290 O O . VAL B 1 19 ? -10.344 17.453 -4.41 1 97.44 19 VAL B O 1
ATOM 2293 N N . LYS B 1 20 ? -12.547 17.547 -4.016 1 96.69 20 LYS B N 1
ATOM 2294 C CA . LYS B 1 20 ? -12.914 17.172 -5.379 1 96.69 20 LYS B CA 1
ATOM 2295 C C . LYS B 1 20 ? -12.352 18.156 -6.395 1 96.69 20 LYS B C 1
ATOM 2297 O O . LYS B 1 20 ? -12.414 19.375 -6.184 1 96.69 20 LYS B O 1
ATOM 2302 N N . GLN B 1 21 ? -11.773 17.594 -7.438 1 94.44 21 GLN B N 1
ATOM 2303 C CA . GLN B 1 21 ? -11.227 18.344 -8.562 1 94.44 21 GLN B CA 1
ATOM 2304 C C . GLN B 1 21 ? -11.727 17.797 -9.891 1 94.44 21 GLN B C 1
ATOM 2306 O O . GLN B 1 21 ? -11.992 16.594 -10.008 1 94.44 21 GLN B O 1
ATOM 2311 N N . LYS B 1 22 ? -11.977 18.516 -10.977 1 90.31 22 LYS B N 1
ATOM 2312 C CA . LYS B 1 22 ? -12.586 18.109 -12.242 1 90.31 22 LYS B CA 1
ATOM 2313 C C . LYS B 1 22 ? -11.758 17.031 -12.938 1 90.31 22 LYS B C 1
ATOM 2315 O O . LYS B 1 22 ? -12.312 16.062 -13.453 1 90.31 22 LYS B O 1
ATOM 2320 N N . ASN B 1 23 ? -10.492 17.062 -12.938 1 92.19 23 ASN B N 1
ATOM 2321 C CA . ASN B 1 23 ? -9.703 16.141 -13.75 1 92.19 23 ASN B CA 1
ATOM 2322 C C . ASN B 1 23 ? -8.68 15.375 -12.906 1 92.19 23 ASN B C 1
ATOM 2324 O O . ASN B 1 23 ? -7.574 15.102 -13.367 1 92.19 23 ASN B O 1
ATOM 2328 N N . ALA B 1 24 ? -9.18 15.07 -11.758 1 96.56 24 ALA B N 1
ATOM 2329 C CA . ALA B 1 24 ? -8.25 14.336 -10.898 1 96.56 24 ALA B CA 1
ATOM 2330 C C . ALA B 1 24 ? -9 13.391 -9.961 1 96.56 24 ALA B C 1
ATOM 2332 O O . ALA B 1 24 ? -10.148 13.664 -9.594 1 96.56 24 ALA B O 1
ATOM 2333 N N . ARG B 1 25 ? -8.438 12.258 -9.688 1 97.56 25 ARG B N 1
ATOM 2334 C CA . ARG B 1 25 ? -9 11.336 -8.711 1 97.56 25 ARG B CA 1
ATOM 2335 C C . ARG B 1 25 ? -8.805 11.852 -7.289 1 97.56 25 ARG B C 1
ATOM 2337 O O . ARG B 1 25 ? -7.68 12.086 -6.852 1 97.56 25 ARG B O 1
ATOM 2344 N N . THR B 1 26 ? -9.891 12.156 -6.566 1 98.69 26 THR B N 1
ATOM 2345 C CA . THR B 1 26 ? -9.859 12.664 -5.199 1 98.69 26 THR B CA 1
ATOM 2346 C C . THR B 1 26 ? -10.703 11.797 -4.277 1 98.69 26 THR B C 1
ATOM 2348 O O . THR B 1 26 ? -11.555 11.031 -4.738 1 98.69 26 THR B O 1
ATOM 2351 N N . ILE B 1 27 ? -10.469 11.859 -2.984 1 98.75 27 ILE B N 1
ATOM 2352 C CA . ILE B 1 27 ? -11.211 11.062 -2.012 1 98.75 27 ILE B CA 1
ATOM 2353 C C . ILE B 1 27 ? -12.68 11.477 -2.008 1 98.75 27 ILE B C 1
ATOM 2355 O O . ILE B 1 27 ? -13.57 10.625 -2.059 1 98.75 27 ILE B O 1
ATOM 2359 N N . GLN B 1 28 ? -12.867 12.781 -1.94 1 98.56 28 GLN B N 1
ATOM 2360 C CA . GLN B 1 28 ? -14.234 13.297 -1.942 1 98.56 28 GLN B CA 1
ATOM 2361 C C . GLN B 1 28 ? -14.977 12.883 -3.207 1 98.56 28 GLN B C 1
ATOM 2363 O O . GLN B 1 28 ? -16.156 12.508 -3.148 1 98.56 28 GLN B O 1
ATOM 2368 N N . GLY B 1 29 ? -14.289 13 -4.332 1 98.25 29 GLY B N 1
ATOM 2369 C CA . GLY B 1 29 ? -14.891 12.578 -5.586 1 98.25 29 GLY B CA 1
ATOM 2370 C C . GLY B 1 29 ? -15.336 11.125 -5.578 1 98.25 29 GLY B C 1
ATOM 2371 O O . GLY B 1 29 ? -16.453 10.812 -6 1 98.25 29 GLY B O 1
ATOM 2372 N N . GL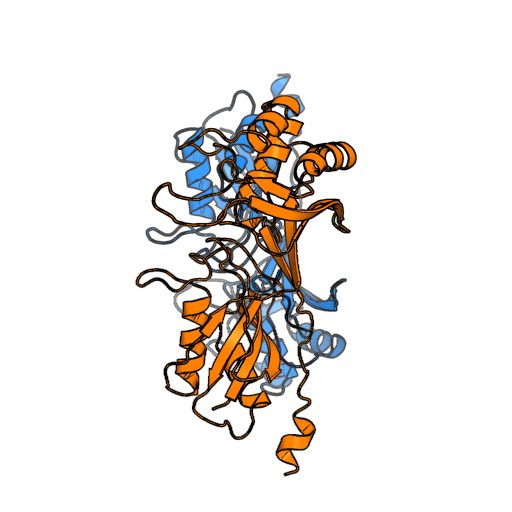U B 1 30 ? -14.484 10.234 -5.105 1 98.38 30 GLU B N 1
ATOM 2373 C CA . GLU B 1 30 ? -14.82 8.82 -5.031 1 98.38 30 GLU B CA 1
ATOM 2374 C C . GLU B 1 30 ? -15.992 8.57 -4.086 1 98.38 30 GLU B C 1
ATOM 2376 O O . GLU B 1 30 ? -16.859 7.734 -4.355 1 98.38 30 GLU B O 1
ATOM 2381 N N . LEU B 1 31 ? -16 9.281 -2.967 1 98.44 31 LEU B N 1
ATOM 2382 C CA . LEU B 1 31 ? -17.078 9.133 -1.994 1 98.44 31 LEU B CA 1
ATOM 2383 C C . LEU B 1 31 ? -18.422 9.539 -2.6 1 98.44 31 LEU B C 1
ATOM 2385 O O . LEU B 1 31 ? -19.406 8.805 -2.496 1 98.44 31 LEU B O 1
ATOM 2389 N N . GLU B 1 32 ? -18.422 10.68 -3.227 1 97.88 32 GLU B N 1
ATOM 2390 C CA . GLU B 1 32 ? -19.656 11.18 -3.83 1 97.88 32 GLU B CA 1
ATOM 2391 C C . GLU B 1 32 ? -20.109 10.281 -4.977 1 97.88 32 GLU B C 1
ATOM 2393 O O . GLU B 1 32 ? -21.312 10.055 -5.16 1 97.88 32 GLU B O 1
ATOM 2398 N N . LYS B 1 33 ? -19.172 9.812 -5.73 1 97.56 33 LYS B N 1
ATOM 2399 C CA . LYS B 1 33 ? -19.5 8.867 -6.797 1 97.56 33 LYS B CA 1
ATOM 2400 C C . LYS B 1 33 ? -20.156 7.609 -6.234 1 97.56 33 LYS B C 1
ATOM 2402 O O . LYS B 1 33 ? -21.109 7.094 -6.812 1 97.56 33 LYS B O 1
ATOM 2407 N N . ALA B 1 34 ? -19.625 7.082 -5.18 1 98.06 34 ALA B N 1
ATOM 2408 C CA . ALA B 1 34 ? -20.172 5.891 -4.547 1 98.06 34 ALA B CA 1
ATOM 2409 C C . ALA B 1 34 ? -21.609 6.125 -4.09 1 98.06 34 ALA B C 1
ATOM 2411 O O . ALA B 1 34 ? -22.484 5.293 -4.324 1 98.06 34 ALA B O 1
ATOM 2412 N N . PHE B 1 35 ? -21.875 7.277 -3.428 1 97.81 35 PHE B N 1
ATOM 2413 C CA . PHE B 1 35 ? -23.234 7.621 -3.016 1 97.81 35 PHE B CA 1
ATOM 2414 C C . PHE B 1 35 ? -24.156 7.699 -4.223 1 97.81 35 PHE B C 1
ATOM 2416 O O . PHE B 1 35 ? -25.25 7.129 -4.207 1 97.81 35 PHE B O 1
ATOM 2423 N N . PHE B 1 36 ? -23.688 8.367 -5.234 1 97.5 36 PHE B N 1
ATOM 2424 C CA . PHE B 1 36 ? -24.516 8.547 -6.43 1 97.5 36 PHE B CA 1
ATOM 2425 C C . PHE B 1 36 ? -24.844 7.199 -7.059 1 97.5 36 PHE B C 1
ATOM 2427 O O . PHE B 1 36 ? -25.953 7 -7.551 1 97.5 36 PHE B O 1
ATOM 2434 N N . GLY B 1 37 ? -23.922 6.34 -7.043 1 96.5 37 GLY B N 1
ATOM 2435 C CA . GLY B 1 37 ? -24.141 5.02 -7.617 1 96.5 37 GLY B CA 1
ATOM 2436 C C . GLY B 1 37 ? -25.25 4.242 -6.941 1 96.5 37 GLY B C 1
ATOM 2437 O O . GLY B 1 37 ? -25.875 3.375 -7.559 1 96.5 37 GLY B O 1
ATOM 2438 N N . ILE B 1 38 ? -25.5 4.547 -5.746 1 95.94 38 ILE B N 1
ATOM 2439 C CA . ILE B 1 38 ? -26.469 3.77 -4.969 1 95.94 38 ILE B CA 1
ATOM 2440 C C . ILE B 1 38 ? -27.797 4.504 -4.922 1 95.94 38 ILE B C 1
ATOM 2442 O O . ILE B 1 38 ? -28.859 3.908 -5.152 1 95.94 38 ILE B O 1
ATOM 2446 N N . CYS B 1 39 ? -27.828 5.812 -4.66 1 94.69 39 CYS B N 1
ATOM 2447 C CA . CYS B 1 39 ? -29.094 6.504 -4.434 1 94.69 39 CYS B CA 1
ATOM 2448 C C . CYS B 1 39 ? -29.469 7.352 -5.641 1 94.69 39 CYS B C 1
ATOM 2450 O O . CYS B 1 39 ? -30.562 7.926 -5.684 1 94.69 39 CYS B O 1
ATOM 2452 N N . HIS B 1 40 ? -28.531 7.508 -6.629 1 95.19 40 HIS B N 1
ATOM 2453 C CA . HIS B 1 40 ? -28.766 8.203 -7.891 1 95.19 40 HIS B CA 1
ATOM 2454 C C . HIS B 1 40 ? -29.125 9.664 -7.656 1 95.19 40 HIS B C 1
ATOM 2456 O O . HIS B 1 40 ? -29.938 10.234 -8.383 1 95.19 40 HIS B O 1
ATOM 2462 N N . GLN B 1 41 ? -28.625 10.188 -6.59 1 94.44 41 GLN B N 1
ATOM 2463 C CA . GLN B 1 41 ? -28.719 11.602 -6.266 1 94.44 41 GLN B CA 1
ATOM 2464 C C . GLN B 1 41 ? -27.375 12.172 -5.848 1 94.44 41 GLN B C 1
ATOM 2466 O O . GLN B 1 41 ? -26.578 11.484 -5.195 1 94.44 41 GLN B O 1
ATOM 2471 N N . LYS B 1 42 ? -27.203 13.367 -6.27 1 94.62 42 LYS B N 1
ATOM 2472 C CA . LYS B 1 42 ? -26 14.039 -5.793 1 94.62 42 LYS B CA 1
ATOM 2473 C C . LYS B 1 42 ? -26.078 14.305 -4.293 1 94.62 42 LYS B C 1
ATOM 2475 O O . LYS B 1 42 ? -27.094 14.789 -3.793 1 94.62 42 LYS B O 1
ATOM 2480 N N . ILE B 1 43 ? -25.031 13.93 -3.615 1 94.62 43 ILE B N 1
ATOM 2481 C CA . ILE B 1 43 ? -24.969 14.109 -2.17 1 94.62 43 ILE B CA 1
ATOM 2482 C C . ILE B 1 43 ? -23.891 15.133 -1.823 1 94.62 43 ILE B C 1
ATOM 2484 O O . ILE B 1 43 ? -22.797 15.117 -2.4 1 94.62 43 ILE B O 1
ATOM 2488 N N . TRP B 1 44 ? -24.328 16 -0.955 1 94.56 44 TRP B N 1
ATOM 2489 C CA . TRP B 1 44 ? -23.375 16.984 -0.46 1 94.56 44 TRP B CA 1
ATOM 2490 C C . TRP B 1 44 ? -22.5 16.391 0.642 1 94.56 44 TRP B C 1
ATOM 2492 O O . TRP B 1 44 ? -23 15.75 1.564 1 94.56 44 TRP B O 1
ATOM 2502 N N . THR B 1 45 ? -21.203 16.547 0.496 1 97 45 THR B N 1
ATOM 2503 C CA . THR B 1 45 ? -20.266 16.094 1.512 1 97 45 THR B CA 1
ATOM 2504 C C . THR B 1 45 ? -19.297 17.203 1.906 1 97 45 THR B C 1
ATOM 2506 O O . THR B 1 45 ? -18.938 18.031 1.075 1 97 45 THR B O 1
ATOM 2509 N N . LEU B 1 46 ? -18.922 17.281 3.184 1 97.88 46 LEU B N 1
ATOM 2510 C CA . LEU B 1 46 ? -17.922 18.203 3.701 1 97.88 46 LEU B CA 1
ATOM 2511 C C . LEU B 1 46 ? -16.969 17.5 4.656 1 97.88 46 LEU B C 1
ATOM 2513 O O . LEU B 1 46 ? -17.391 16.953 5.68 1 97.88 46 LEU B O 1
ATOM 2517 N N . GLY B 1 47 ? -15.758 17.469 4.324 1 97.81 47 GLY B N 1
ATOM 2518 C CA . GLY B 1 47 ? -14.758 16.844 5.184 1 97.81 47 GLY B CA 1
ATOM 2519 C C . GLY B 1 47 ? -14.258 17.766 6.277 1 97.81 47 GLY B C 1
ATOM 2520 O O . GLY B 1 47 ? -14.172 18.984 6.086 1 97.81 47 GLY B O 1
ATOM 2521 N N . ALA B 1 48 ? -13.867 17.156 7.41 1 97.69 48 ALA B N 1
ATOM 2522 C CA . ALA B 1 48 ? -13.312 17.922 8.531 1 97.69 48 ALA B CA 1
ATOM 2523 C C . ALA B 1 48 ? -11.906 18.406 8.219 1 97.69 48 ALA B C 1
ATOM 2525 O O . ALA B 1 48 ? -11.477 19.438 8.734 1 97.69 48 ALA B O 1
ATOM 2526 N N . SER B 1 49 ? -11.195 17.625 7.418 1 97.44 49 SER B N 1
ATOM 2527 C CA . SER B 1 49 ? -9.812 17.938 7.055 1 97.44 49 SER B CA 1
ATOM 2528 C C . SER B 1 49 ? -9.602 17.828 5.547 1 97.44 49 SER B C 1
ATOM 2530 O O . SER B 1 49 ? -10.117 16.906 4.906 1 97.44 49 SER B O 1
ATOM 2532 N N . LYS B 1 50 ? -8.883 18.797 4.961 1 96.56 50 LYS B N 1
ATOM 2533 C CA . LYS B 1 50 ? -8.523 18.781 3.545 1 96.56 50 LYS B CA 1
ATOM 2534 C C . LYS B 1 50 ? -7.113 18.234 3.346 1 96.56 50 LYS B C 1
ATOM 2536 O O . LYS B 1 50 ? -6.176 18.984 3.092 1 96.56 50 LYS B O 1
ATOM 2541 N N . THR B 1 51 ? -7 16.906 3.449 1 98.25 51 THR B N 1
ATOM 2542 C CA . THR B 1 51 ? -5.684 16.281 3.336 1 98.25 51 THR B CA 1
ATOM 2543 C C . THR B 1 51 ? -5.086 16.531 1.955 1 98.25 51 THR B C 1
ATOM 2545 O O . THR B 1 51 ? -5.797 16.516 0.95 1 98.25 51 THR B O 1
ATOM 2548 N N . ASP B 1 52 ? -3.738 16.75 1.888 1 97.69 52 ASP B N 1
ATOM 2549 C CA . ASP B 1 52 ? -2.996 16.953 0.646 1 97.69 52 ASP B CA 1
ATOM 2550 C C . ASP B 1 52 ? -3.014 15.688 -0.213 1 97.69 52 ASP B C 1
ATOM 2552 O O . ASP B 1 52 ? -3.34 14.609 0.274 1 97.69 52 ASP B O 1
ATOM 2556 N N . ALA B 1 53 ? -2.688 15.984 -1.524 1 98.38 53 ALA B N 1
ATOM 2557 C CA . ALA B 1 53 ? -2.414 14.844 -2.396 1 98.38 53 ALA B CA 1
ATOM 2558 C C . ALA B 1 53 ? -1.401 13.891 -1.758 1 98.38 53 ALA B C 1
ATOM 2560 O O . ALA B 1 53 ? -0.37 14.336 -1.243 1 98.38 53 ALA B O 1
ATOM 2561 N N . GLY B 1 54 ? -1.791 12.57 -1.689 1 98.62 54 GLY B N 1
ATOM 2562 C CA . GLY B 1 54 ? -0.859 11.555 -1.229 1 98.62 54 GLY B CA 1
ATOM 2563 C C . GLY B 1 54 ? -0.967 11.281 0.259 1 98.62 54 GLY B C 1
ATOM 2564 O O . GLY B 1 54 ? -0.361 10.328 0.765 1 98.62 54 GLY B O 1
ATOM 2565 N N . VAL B 1 55 ? -1.729 12.086 0.98 1 98.94 55 VAL B N 1
ATOM 2566 C CA . VAL B 1 55 ? -1.812 11.945 2.43 1 98.94 55 VAL B CA 1
ATOM 2567 C C . VAL B 1 55 ? -2.939 10.977 2.791 1 98.94 55 VAL B C 1
ATOM 2569 O O . VAL B 1 55 ? -4 10.992 2.162 1 98.94 55 VAL B O 1
ATOM 2572 N N . HIS B 1 56 ? -2.719 10.188 3.816 1 98.94 56 HIS B N 1
ATOM 2573 C CA . HIS B 1 56 ? -3.656 9.164 4.262 1 98.94 56 HIS B CA 1
ATOM 2574 C C . HIS B 1 56 ? -4.535 9.672 5.395 1 98.94 56 HIS B C 1
ATOM 2576 O O . HIS B 1 56 ? -4.262 10.734 5.969 1 98.94 56 HIS B O 1
ATOM 2582 N N . ALA B 1 57 ? -5.57 8.875 5.711 1 98.94 57 ALA B N 1
ATOM 2583 C CA . ALA B 1 57 ? -6.371 9.141 6.902 1 98.94 57 ALA B CA 1
ATOM 2584 C C . ALA B 1 57 ? -6.891 7.844 7.516 1 98.94 57 ALA B C 1
ATOM 2586 O O . ALA B 1 57 ? -7.34 6.949 6.797 1 98.94 57 ALA B O 1
ATOM 2587 N N . CYS B 1 58 ? -6.809 7.777 8.781 1 98.69 58 CYS B N 1
ATOM 2588 C CA . CYS B 1 58 ? -7.402 6.68 9.531 1 98.69 58 CYS B CA 1
ATOM 2589 C C . CYS B 1 58 ? -8.766 7.074 10.086 1 98.69 58 CYS B C 1
ATOM 2591 O O . CYS B 1 58 ? -9.578 6.211 10.43 1 98.69 58 CYS B O 1
ATOM 2593 N N . ASP B 1 59 ? -8.961 8.375 10.188 1 98.5 59 ASP B N 1
ATOM 2594 C CA . ASP B 1 59 ? -10.172 8.852 10.852 1 98.5 59 ASP B CA 1
ATOM 2595 C C . ASP B 1 59 ? -10.586 10.219 10.312 1 98.5 59 ASP B C 1
ATOM 2597 O O . ASP B 1 59 ? -10.781 11.164 11.078 1 98.5 59 ASP B O 1
ATOM 2601 N N . GLN B 1 60 ? -10.82 10.328 9.062 1 98.69 60 GLN B N 1
ATOM 2602 C CA . GLN B 1 60 ? -11.453 11.516 8.5 1 98.69 60 GLN B CA 1
ATOM 2603 C C . GLN B 1 60 ? -12.938 11.57 8.852 1 98.69 60 GLN B C 1
ATOM 2605 O O . GLN B 1 60 ? -13.617 10.547 8.867 1 98.69 60 GLN B O 1
ATOM 2610 N N . LYS B 1 61 ? -13.43 12.734 9.18 1 98.44 61 LYS B N 1
ATOM 2611 C CA . LYS B 1 61 ? -14.852 12.945 9.453 1 98.44 61 LYS B CA 1
ATOM 2612 C C . LYS B 1 61 ? -15.523 13.711 8.32 1 98.44 61 LYS B C 1
ATOM 2614 O O . LYS B 1 61 ? -15 14.734 7.859 1 98.44 61 LYS B O 1
ATOM 2619 N N . VAL B 1 62 ? -16.594 13.148 7.922 1 98.44 62 VAL B N 1
ATOM 2620 C CA . VAL B 1 62 ? -17.266 13.742 6.77 1 98.44 62 VAL B CA 1
ATOM 2621 C C . VAL B 1 62 ? -18.75 13.961 7.086 1 98.44 62 VAL B C 1
ATOM 2623 O O . VAL B 1 62 ? -19.453 13.016 7.461 1 98.44 62 VAL B O 1
ATOM 2626 N N . LEU B 1 63 ? -19.172 15.188 6.973 1 97.81 63 LEU B N 1
ATOM 2627 C CA . LEU B 1 63 ? 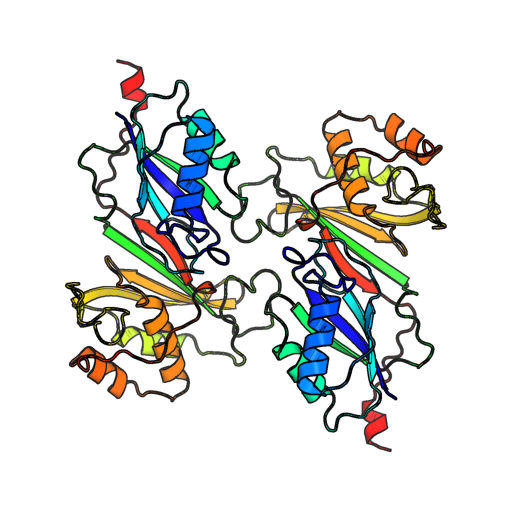-20.594 15.5 7.082 1 97.81 63 LEU B CA 1
ATOM 2628 C C . LEU B 1 63 ? -21.312 15.234 5.766 1 97.81 63 LEU B C 1
ATOM 2630 O O . LEU B 1 63 ? -20.875 15.688 4.707 1 97.81 63 LEU B O 1
ATOM 2634 N N . VAL B 1 64 ? -22.328 14.453 5.867 1 97.5 64 VAL B N 1
ATOM 2635 C CA . VAL B 1 64 ? -23.141 14.109 4.711 1 97.5 64 VAL B CA 1
ATOM 2636 C C . VAL B 1 64 ? -24.594 14.539 4.961 1 97.5 64 VAL B C 1
ATOM 2638 O O . VAL B 1 64 ? -25.141 14.289 6.035 1 97.5 64 VAL B O 1
ATOM 2641 N N . LYS B 1 65 ? -25.188 15.133 3.963 1 95.5 65 LYS B N 1
ATOM 2642 C CA . LYS B 1 65 ? -26.594 15.516 4.012 1 95.5 65 LYS B CA 1
ATOM 2643 C C . LYS B 1 65 ? -27.438 14.633 3.088 1 95.5 65 LYS B C 1
ATOM 2645 O O . LYS B 1 65 ? -27.25 14.664 1.868 1 95.5 65 LYS B O 1
ATOM 2650 N N . LEU B 1 66 ? -28.266 13.875 3.674 1 94.56 66 LEU B N 1
ATOM 2651 C CA . LEU B 1 66 ? -29.188 13.055 2.895 1 94.56 66 LEU B CA 1
ATOM 2652 C C . LEU B 1 66 ? -30.562 13.727 2.799 1 94.56 66 LEU B C 1
ATOM 2654 O O . LEU B 1 66 ? -31.172 14.031 3.822 1 94.56 66 LEU B O 1
ATOM 2658 N N . THR B 1 67 ? -31.047 13.875 1.63 1 93 67 THR B N 1
ATOM 2659 C CA . THR B 1 67 ? -32.344 14.523 1.41 1 93 67 THR B CA 1
ATOM 2660 C C . THR B 1 67 ? -33.469 13.508 1.419 1 93 67 THR B C 1
ATOM 2662 O O . THR B 1 67 ? -34.625 13.844 1.12 1 93 67 THR B O 1
ATOM 2665 N N . PHE B 1 68 ? -33.156 12.305 1.665 1 92 68 PHE B N 1
ATOM 2666 C CA . PHE B 1 68 ? -34.094 11.203 1.752 1 92 68 PHE B CA 1
ATOM 2667 C C . PHE B 1 68 ? -33.781 10.312 2.945 1 92 68 PHE B C 1
ATOM 2669 O O . PHE B 1 68 ? -32.75 10.469 3.586 1 92 68 PHE B O 1
ATOM 2676 N N . GLN B 1 69 ? -34.75 9.461 3.24 1 90.31 69 GLN B N 1
ATOM 2677 C CA . GLN B 1 69 ? -34.531 8.516 4.328 1 90.31 69 GLN B CA 1
ATOM 2678 C C . GLN B 1 69 ? -34.438 7.086 3.799 1 90.31 69 GLN B C 1
ATOM 2680 O O . GLN B 1 69 ? -35.438 6.512 3.342 1 90.31 69 GLN B O 1
ATOM 2685 N N . PRO B 1 70 ? -33.219 6.57 3.859 1 91.94 70 PRO B N 1
ATOM 2686 C CA . PRO B 1 70 ? -33.125 5.16 3.482 1 91.94 70 PRO B CA 1
ATOM 2687 C C . PRO B 1 70 ? -33.938 4.254 4.395 1 91.94 70 PRO B C 1
ATOM 2689 O O . PRO B 1 70 ? -34.031 4.508 5.602 1 91.94 70 PRO B O 1
ATOM 2692 N N . ARG B 1 71 ? -34.562 3.182 3.805 1 92.19 71 ARG B N 1
ATOM 2693 C CA . ARG B 1 71 ? -35.312 2.225 4.594 1 92.19 71 ARG B CA 1
ATOM 2694 C C . ARG B 1 71 ? -34.438 1.564 5.656 1 92.19 71 ARG B C 1
ATOM 2696 O O . ARG B 1 71 ? -34.875 1.41 6.805 1 92.19 71 ARG B O 1
ATOM 2703 N N . HIS B 1 72 ? -33.312 1.185 5.324 1 95.5 72 HIS B N 1
ATOM 2704 C CA . HIS B 1 72 ? -32.312 0.611 6.223 1 95.5 72 HIS B CA 1
ATOM 2705 C C . HIS B 1 72 ? -30.984 1.344 6.109 1 95.5 72 HIS B C 1
ATOM 2707 O O . HIS B 1 72 ? -30.156 1.01 5.258 1 95.5 72 HIS B O 1
ATOM 2713 N N . LEU B 1 73 ? -30.75 2.318 6.996 1 95.25 73 LEU B N 1
ATOM 2714 C CA . LEU B 1 73 ? -29.609 3.227 6.898 1 95.25 73 LEU B CA 1
ATOM 2715 C C . LEU B 1 73 ? -28.297 2.461 6.996 1 95.25 73 LEU B C 1
ATOM 2717 O O . LEU B 1 73 ? -27.359 2.719 6.234 1 95.25 73 LEU B O 1
ATOM 2721 N N . ALA B 1 74 ? -28.266 1.539 7.98 1 95.62 74 ALA B N 1
ATOM 2722 C CA . ALA B 1 74 ? -27.047 0.75 8.156 1 95.62 74 ALA B CA 1
ATOM 2723 C C . ALA B 1 74 ? -26.688 -0.002 6.875 1 95.62 74 ALA B C 1
ATOM 2725 O O . ALA B 1 74 ? -25.531 -0.025 6.465 1 95.62 74 ALA B O 1
ATOM 2726 N N . PHE B 1 75 ? -27.703 -0.556 6.301 1 95.94 75 PHE B N 1
ATOM 2727 C CA . PHE B 1 75 ? -27.5 -1.293 5.059 1 95.94 75 PHE B CA 1
ATOM 2728 C C . PHE B 1 75 ? -27.109 -0.351 3.93 1 95.94 75 PHE B C 1
ATOM 2730 O O . PHE B 1 75 ? -26.25 -0.681 3.113 1 95.94 75 PHE B O 1
ATOM 2737 N N . PHE B 1 76 ? -27.766 0.768 3.936 1 96.88 76 PHE B N 1
ATOM 2738 C CA . PHE B 1 76 ? -27.484 1.789 2.936 1 96.88 76 PHE B CA 1
ATOM 2739 C C . PHE B 1 76 ? -26.016 2.215 3 1 96.88 76 PHE B C 1
ATOM 2741 O O . PHE B 1 76 ? -25.312 2.162 1.996 1 96.88 76 PHE B O 1
ATOM 2748 N N . ILE B 1 77 ? -25.453 2.52 4.168 1 97.44 77 ILE B N 1
ATOM 2749 C CA . ILE B 1 77 ? -24.094 2.988 4.363 1 97.44 77 ILE B CA 1
ATOM 2750 C C . ILE B 1 77 ? -23.109 1.863 4.039 1 97.44 77 ILE B C 1
ATOM 2752 O O . ILE B 1 77 ? -22.078 2.094 3.402 1 97.44 77 ILE B O 1
ATOM 2756 N N . LYS B 1 78 ? -23.453 0.708 4.469 1 96.25 78 LYS B N 1
ATOM 2757 C CA . LYS B 1 78 ? -22.609 -0.452 4.176 1 96.25 78 LYS B CA 1
ATOM 2758 C C . LYS B 1 78 ? -22.469 -0.659 2.67 1 96.25 78 LYS B C 1
ATOM 2760 O O . LYS B 1 78 ? -21.375 -0.946 2.18 1 96.25 78 LYS B O 1
ATOM 2765 N N . THR B 1 79 ? -23.562 -0.556 1.958 1 96.94 79 THR B N 1
ATOM 2766 C CA . THR B 1 79 ? -23.562 -0.74 0.511 1 96.94 79 THR B CA 1
ATOM 2767 C C . THR B 1 79 ? -22.719 0.335 -0.168 1 96.94 79 THR B C 1
ATOM 2769 O O . THR B 1 79 ? -21.938 0.038 -1.079 1 96.94 79 THR B O 1
ATOM 2772 N N . VAL B 1 80 ? -22.859 1.545 0.304 1 97.69 80 VAL B N 1
ATOM 2773 C CA . VAL B 1 80 ? -22.031 2.627 -0.224 1 97.69 80 VAL B CA 1
ATOM 2774 C C . VAL B 1 80 ? -20.562 2.307 -0.009 1 97.69 80 VAL B C 1
ATOM 2776 O O . VAL B 1 80 ? -19.75 2.416 -0.936 1 97.69 80 VAL B O 1
ATOM 2779 N N . SER B 1 81 ? -20.203 1.897 1.173 1 97.62 81 SER B N 1
ATOM 2780 C CA . SER B 1 81 ? -18.828 1.578 1.513 1 97.62 81 SER B CA 1
ATOM 2781 C C . SER B 1 81 ? -18.281 0.483 0.607 1 97.62 81 SER B C 1
ATOM 2783 O O . SER B 1 81 ? -17.125 0.559 0.161 1 97.62 81 SER B O 1
ATOM 2785 N N . GLN B 1 82 ? -19.094 -0.457 0.308 1 95.12 82 GLN B N 1
ATOM 2786 C CA . GLN B 1 82 ? -18.672 -1.604 -0.49 1 95.12 82 GLN B CA 1
ATOM 2787 C C . GLN B 1 82 ? -18.422 -1.202 -1.94 1 95.12 82 GLN B C 1
ATOM 2789 O O . GLN B 1 82 ? -17.734 -1.913 -2.676 1 95.12 82 GLN B O 1
ATOM 2794 N N . THR B 1 83 ? -18.969 -0.144 -2.363 1 96.81 83 THR B N 1
ATOM 2795 C CA . THR B 1 83 ? -18.812 0.302 -3.744 1 96.81 83 THR B CA 1
ATOM 2796 C C . THR B 1 83 ? -17.578 1.19 -3.887 1 96.81 83 THR B C 1
ATOM 2798 O O . THR B 1 83 ? -17.156 1.489 -5.004 1 96.81 83 THR B O 1
ATOM 2801 N N . LEU B 1 84 ? -17.047 1.559 -2.797 1 97.94 84 LEU B N 1
ATOM 2802 C CA . LEU B 1 84 ? -15.828 2.369 -2.824 1 97.94 84 LEU B CA 1
ATOM 2803 C C . LEU B 1 84 ? -14.633 1.544 -3.291 1 97.94 84 LEU B C 1
ATOM 2805 O O . LEU B 1 84 ? -14.633 0.317 -3.164 1 97.94 84 LEU B O 1
ATOM 2809 N N . PRO B 1 85 ? -13.617 2.266 -3.873 1 96.75 85 PRO B N 1
ATOM 2810 C CA . PRO B 1 85 ? -12.359 1.549 -4.105 1 96.75 85 PRO B CA 1
ATOM 2811 C C . PRO B 1 85 ? -11.797 0.917 -2.832 1 96.75 85 PRO B C 1
ATOM 2813 O O . PRO B 1 85 ? -12.062 1.398 -1.729 1 96.75 85 PRO B O 1
ATOM 2816 N N . PRO B 1 86 ? -10.977 -0.145 -2.988 1 95.88 86 PRO B N 1
ATOM 2817 C CA . PRO B 1 86 ? -10.516 -0.892 -1.815 1 95.88 86 PRO B CA 1
ATOM 2818 C C . PRO B 1 86 ? -9.648 -0.051 -0.883 1 95.88 86 PRO B C 1
ATOM 2820 O O . PRO B 1 86 ? -9.375 -0.457 0.251 1 95.88 86 PRO B O 1
ATOM 2823 N N . ASN B 1 87 ? -9.203 1.062 -1.331 1 98.06 87 ASN B N 1
ATOM 2824 C CA . ASN B 1 87 ? -8.32 1.883 -0.51 1 98.06 87 ASN B CA 1
ATOM 2825 C C . ASN B 1 87 ? -9.094 2.961 0.242 1 98.06 87 ASN B C 1
ATOM 2827 O O . ASN B 1 87 ? -8.5 3.885 0.8 1 98.06 87 ASN B O 1
ATOM 2831 N N . ILE B 1 88 ? -10.406 2.949 0.224 1 98.69 88 ILE B N 1
ATOM 2832 C CA . ILE B 1 88 ? -11.289 3.824 0.99 1 98.69 88 ILE B CA 1
ATOM 2833 C C . ILE B 1 88 ? -12.336 2.988 1.721 1 98.69 88 ILE B C 1
ATOM 2835 O O . ILE B 1 88 ? -12.898 2.051 1.149 1 98.69 88 ILE B O 1
ATOM 2839 N N . ASN B 1 89 ? -12.57 3.271 2.951 1 98.5 89 ASN B N 1
ATOM 2840 C CA . ASN B 1 89 ? -13.531 2.518 3.752 1 98.5 89 ASN B CA 1
ATOM 2841 C C . ASN B 1 89 ? -14.297 3.424 4.711 1 98.5 89 ASN B C 1
ATOM 2843 O O . ASN B 1 89 ? -13.703 4.301 5.344 1 98.5 89 ASN B O 1
ATOM 2847 N N . ILE B 1 90 ? -15.609 3.262 4.781 1 98.5 90 ILE B N 1
ATOM 2848 C CA . ILE B 1 90 ? -16.422 3.918 5.805 1 98.5 90 ILE B CA 1
ATOM 2849 C C . ILE B 1 90 ? -16.453 3.055 7.066 1 98.5 90 ILE B C 1
ATOM 2851 O O . ILE B 1 90 ? -17.047 1.972 7.066 1 98.5 90 ILE B O 1
ATOM 2855 N N . LYS B 1 91 ? -15.938 3.533 8.125 1 97.19 91 LYS B N 1
ATOM 2856 C CA . LYS B 1 91 ? -15.812 2.791 9.375 1 97.19 91 LYS B CA 1
ATOM 2857 C C . LYS B 1 91 ? -17.109 2.834 10.172 1 97.19 91 LYS B C 1
ATOM 2859 O O . LYS B 1 91 ? -17.375 1.942 10.977 1 97.19 91 LYS B O 1
ATOM 2864 N N . GLY B 1 92 ? -17.812 3.914 10 1 96.75 92 GLY B N 1
ATOM 2865 C CA . GLY B 1 92 ? -19.047 4.117 10.742 1 96.75 92 GLY B CA 1
ATOM 2866 C C . GLY B 1 92 ? -19.688 5.469 10.477 1 96.75 92 GLY B C 1
ATOM 2867 O O . GLY B 1 92 ? -19.234 6.219 9.617 1 96.75 92 GLY B O 1
ATOM 2868 N N . TYR B 1 93 ? -20.812 5.594 11.164 1 96.81 93 TYR B N 1
ATOM 2869 C CA . TYR B 1 93 ? -21.531 6.859 11.039 1 96.81 93 TYR B CA 1
ATOM 2870 C C . TYR B 1 93 ? -22.297 7.18 12.32 1 96.81 93 TYR B C 1
ATOM 2872 O O . TYR B 1 93 ? -22.516 6.297 13.148 1 96.81 93 TYR B O 1
ATOM 2880 N N . GLN B 1 94 ? -22.625 8.453 12.477 1 95.19 94 GLN B N 1
ATOM 2881 C CA . GLN B 1 94 ? -23.531 8.898 13.539 1 95.19 94 GLN B CA 1
ATOM 2882 C C . GLN B 1 94 ? -24.438 10.023 13.062 1 95.19 94 GLN B C 1
ATOM 2884 O O . GLN B 1 94 ? -24.078 10.773 12.148 1 95.19 94 GLN B O 1
ATOM 2889 N N . PHE B 1 95 ? -25.609 10.117 13.688 1 94.38 95 PHE B N 1
ATOM 2890 C CA . PHE B 1 95 ? -26.5 11.242 13.438 1 94.38 95 PHE B CA 1
ATOM 2891 C C . PHE B 1 95 ? -25.984 12.516 14.102 1 94.38 95 PHE B C 1
ATOM 2893 O O . PHE B 1 95 ? -25.453 12.461 15.211 1 94.38 95 PHE B O 1
ATOM 2900 N N . VAL B 1 96 ? -26.172 13.586 13.391 1 94.5 96 VAL B N 1
ATOM 2901 C CA . VAL B 1 96 ? -25.797 14.867 13.992 1 94.5 96 VAL B CA 1
ATOM 2902 C C . VAL B 1 96 ? -26.906 15.891 13.727 1 94.5 96 VAL B C 1
ATOM 2904 O O . VAL B 1 96 ? -27.766 15.68 12.883 1 94.5 96 VAL B O 1
ATOM 2907 N N . ALA B 1 97 ? -26.844 16.969 14.523 1 92.75 97 ALA B N 1
ATOM 2908 C CA . ALA B 1 97 ? -27.812 18.062 14.367 1 92.75 97 ALA B CA 1
ATOM 2909 C C . ALA B 1 97 ? -27.547 18.828 13.078 1 92.75 97 ALA B C 1
ATOM 2911 O O . ALA B 1 97 ? -26.438 18.812 12.539 1 92.75 97 ALA B O 1
ATOM 2912 N N . GLU B 1 98 ? -28.547 19.469 12.609 1 92.12 98 GLU B N 1
ATOM 2913 C CA . GLU B 1 98 ? -28.453 20.266 11.391 1 92.12 98 GLU B CA 1
ATOM 2914 C C . GLU B 1 98 ? -27.391 21.344 11.508 1 92.12 98 GLU B C 1
ATOM 2916 O O . GLU B 1 98 ? -26.734 21.688 10.531 1 92.12 98 GLU B O 1
ATOM 2921 N N . ASN B 1 99 ? -27.203 21.812 12.742 1 92 99 ASN B N 1
ATOM 2922 C CA . ASN B 1 99 ? -26.281 22.922 12.938 1 92 99 ASN B CA 1
ATOM 2923 C C . ASN B 1 99 ? -24.891 22.438 13.32 1 92 99 ASN B C 1
ATOM 2925 O O . ASN B 1 99 ? -24.016 23.234 13.664 1 92 99 ASN B O 1
ATOM 2929 N N . PHE B 1 100 ? -24.719 21.156 13.273 1 93.5 100 PHE B N 1
ATOM 2930 C CA . PHE B 1 100 ? -23.406 20.594 13.578 1 93.5 100 PHE B CA 1
ATOM 2931 C C . PHE B 1 100 ? -22.359 21.094 12.586 1 93.5 100 PHE B C 1
ATOM 2933 O O . PHE B 1 100 ? -22.609 21.109 11.375 1 93.5 100 PHE B O 1
ATOM 2940 N N . SER B 1 101 ? -21.219 21.547 13.109 1 94.25 101 SER B N 1
ATOM 2941 C CA . SER B 1 101 ? -20.109 21.969 12.266 1 94.25 101 SER B CA 1
ATOM 2942 C C . SER B 1 101 ? -19 20.922 12.258 1 94.25 101 SER B C 1
ATOM 2944 O O . SER B 1 101 ? -18.297 20.734 13.258 1 94.25 101 SER B O 1
ATOM 2946 N N . VAL B 1 102 ? -18.75 20.312 11.156 1 95.5 102 VAL B N 1
ATOM 2947 C CA . VAL B 1 102 ? -17.766 19.234 11.023 1 95.5 102 VAL B CA 1
ATOM 2948 C C . VAL B 1 102 ? -16.359 19.812 11.164 1 95.5 102 VAL B C 1
ATOM 2950 O O . VAL B 1 102 ? -15.43 19.109 11.531 1 95.5 102 VAL B O 1
ATOM 2953 N N . ARG B 1 103 ? -16.188 21.078 10.969 1 93.81 103 ARG B N 1
ATOM 2954 C CA . ARG B 1 103 ? -14.875 21.703 10.969 1 93.81 103 ARG B CA 1
ATOM 2955 C C . ARG B 1 103 ? -14.531 22.234 12.359 1 93.81 103 ARG B C 1
ATOM 2957 O O . ARG B 1 103 ? -13.375 22.594 12.617 1 93.81 103 ARG B O 1
ATOM 2964 N N . THR B 1 104 ? -15.516 22.312 13.195 1 93.31 104 THR B N 1
ATOM 2965 C CA . THR B 1 104 ? -15.25 22.719 14.578 1 93.31 104 THR B CA 1
ATOM 2966 C C . THR B 1 104 ? -14.867 21.5 15.422 1 93.31 104 THR B C 1
ATOM 2968 O O . THR B 1 104 ? -15.695 20.969 16.156 1 93.31 104 THR B O 1
ATOM 2971 N N . VAL B 1 105 ? -13.648 21.188 15.375 1 94.62 105 VAL B N 1
ATOM 2972 C CA . VAL B 1 105 ? -13.133 20 16.047 1 94.62 105 VAL B CA 1
ATOM 2973 C C . VAL B 1 105 ? -12.492 20.391 17.375 1 94.62 105 VAL B C 1
ATOM 2975 O O . VAL B 1 105 ? -12.117 21.547 17.578 1 94.62 105 VAL B O 1
ATOM 2978 N N . LYS B 1 106 ? -12.5 19.484 18.297 1 95.38 106 LYS B N 1
ATOM 2979 C CA . LYS B 1 106 ? -11.734 19.688 19.531 1 95.38 106 LYS B CA 1
ATOM 2980 C C . LYS B 1 106 ? -10.242 19.484 19.281 1 95.38 106 LYS B C 1
ATOM 2982 O O . LYS B 1 106 ? -9.43 20.312 19.719 1 95.38 106 LYS B O 1
ATOM 2987 N N . VAL B 1 107 ? -9.938 18.453 18.594 1 97.25 107 VAL B N 1
ATOM 2988 C CA . VAL B 1 107 ? -8.531 18.172 18.359 1 97.25 107 VAL B CA 1
ATOM 2989 C C . VAL B 1 107 ? -8.383 17.25 17.141 1 97.25 107 VAL B C 1
ATOM 2991 O O . VAL B 1 107 ? -9.234 16.391 16.906 1 97.25 107 VAL B O 1
ATOM 2994 N N . LYS B 1 108 ? -7.355 17.5 16.375 1 98.25 108 LYS B N 1
ATOM 2995 C CA . LYS B 1 108 ? -6.883 16.594 15.328 1 98.25 108 LYS B CA 1
ATOM 2996 C C . LYS B 1 108 ? -5.508 16.031 15.672 1 98.25 108 LYS B C 1
ATOM 2998 O O . LYS B 1 108 ? -4.645 16.75 16.188 1 98.25 108 LYS B O 1
ATOM 3003 N N . GLU B 1 109 ? -5.332 14.797 15.406 1 98.81 109 GLU B N 1
ATOM 3004 C CA . GLU B 1 109 ? -4.039 14.148 15.578 1 98.81 109 GLU B CA 1
ATOM 3005 C C . GLU B 1 109 ? -3.512 13.602 14.258 1 98.81 109 GLU B C 1
ATOM 3007 O O . GLU B 1 109 ? -4.246 12.938 13.516 1 98.81 109 GLU B O 1
ATOM 3012 N N . TYR B 1 110 ? -2.328 13.984 14 1 98.88 110 TYR B N 1
ATOM 3013 C CA . TYR B 1 110 ? -1.624 13.469 12.828 1 98.88 110 TYR B CA 1
ATOM 3014 C C . TYR B 1 110 ? -0.374 12.703 13.242 1 98.88 110 TYR B C 1
ATOM 3016 O O . TYR B 1 110 ? 0.182 12.938 14.312 1 98.88 110 TYR B O 1
ATOM 3024 N N . VAL B 1 111 ? 0.029 11.789 12.391 1 98.94 111 VAL B N 1
ATOM 3025 C CA . VAL B 1 111 ? 1.28 11.07 12.602 1 98.94 111 VAL B CA 1
ATOM 3026 C C . VAL B 1 111 ? 2.07 11.008 11.297 1 98.94 111 VAL B C 1
ATOM 3028 O O . VAL B 1 111 ? 1.503 10.75 10.234 1 98.94 111 VAL B O 1
ATOM 3031 N N . TYR B 1 112 ? 3.291 11.398 11.336 1 98.94 112 TYR B N 1
ATOM 3032 C CA . TYR B 1 112 ? 4.227 11.203 10.234 1 98.94 112 TYR B CA 1
ATOM 3033 C C . TYR B 1 112 ? 5.176 10.047 10.523 1 98.94 112 TYR B C 1
ATOM 3035 O O . TYR B 1 112 ? 5.875 10.055 11.539 1 98.94 112 TYR B O 1
ATOM 3043 N N . THR B 1 113 ? 5.273 9.062 9.609 1 98.94 113 THR B N 1
ATOM 3044 C CA . THR B 1 113 ? 6.07 7.863 9.836 1 98.94 113 THR B CA 1
ATOM 3045 C C . THR B 1 113 ? 7.352 7.898 9.008 1 98.94 113 THR B C 1
ATOM 3047 O O . THR B 1 113 ? 7.316 8.203 7.816 1 98.94 113 THR B O 1
ATOM 3050 N N . ILE B 1 114 ? 8.477 7.625 9.672 1 98.88 114 ILE B N 1
ATOM 3051 C CA . ILE B 1 114 ? 9.797 7.602 9.047 1 98.88 114 ILE B CA 1
ATOM 3052 C C . ILE B 1 114 ? 10.453 6.242 9.273 1 98.88 114 ILE B C 1
ATOM 3054 O O . ILE B 1 114 ? 10.469 5.734 10.398 1 98.88 114 ILE B O 1
ATOM 3058 N N . ASN B 1 115 ? 10.938 5.645 8.219 1 98.62 115 ASN B N 1
ATOM 3059 C CA . ASN B 1 115 ? 11.656 4.375 8.297 1 98.62 115 ASN B CA 1
ATOM 3060 C C . ASN B 1 115 ? 13.164 4.578 8.211 1 98.62 115 ASN B C 1
ATOM 3062 O O . ASN B 1 115 ? 13.695 4.824 7.129 1 98.62 115 ASN B O 1
ATOM 3066 N N . ASP B 1 116 ? 13.781 4.492 9.336 1 98.31 116 ASP B N 1
ATOM 3067 C CA . ASP B 1 116 ? 15.242 4.566 9.352 1 98.31 116 ASP B CA 1
ATOM 3068 C C . ASP B 1 116 ? 15.859 3.178 9.477 1 98.31 116 ASP B C 1
ATOM 3070 O O . ASP B 1 116 ? 17.031 3.041 9.859 1 98.31 116 ASP B O 1
ATOM 3074 N N . GLN B 1 117 ? 15.047 2.104 9.297 1 96.81 117 GLN B N 1
ATOM 3075 C CA . GLN B 1 117 ? 15.453 0.704 9.312 1 96.81 117 GLN B CA 1
ATOM 3076 C C . GLN B 1 117 ? 15.562 0.153 7.891 1 96.81 117 GLN B C 1
ATOM 3078 O O . GLN B 1 117 ? 15.805 0.904 6.945 1 96.81 117 GLN B O 1
ATOM 3083 N N . GLU B 1 118 ? 15.617 -1.101 7.746 1 94.94 118 GLU B N 1
ATOM 3084 C CA . GLU B 1 118 ? 15.664 -1.751 6.441 1 94.94 118 GLU B CA 1
ATOM 3085 C C . GLU B 1 118 ? 14.406 -1.452 5.625 1 94.94 118 GLU B C 1
ATOM 3087 O O . GLU B 1 118 ? 13.352 -1.168 6.191 1 94.94 118 GLU B O 1
ATOM 3092 N N . TYR B 1 119 ? 14.648 -1.469 4.324 1 96.56 119 TYR B N 1
ATOM 3093 C CA . TYR B 1 119 ? 13.531 -1.293 3.4 1 96.56 119 TYR B CA 1
ATOM 3094 C C . TYR B 1 119 ? 12.375 -2.217 3.76 1 96.56 119 TYR B C 1
ATOM 3096 O O . TYR B 1 119 ? 12.586 -3.375 4.129 1 96.56 119 TYR B O 1
ATOM 3104 N N . ASP B 1 120 ? 11.172 -1.722 3.707 1 96.88 120 ASP B N 1
ATOM 3105 C CA . ASP B 1 120 ? 9.953 -2.471 4 1 96.88 120 ASP B CA 1
ATOM 3106 C C . ASP B 1 120 ? 8.984 -2.42 2.826 1 96.88 120 ASP B C 1
ATOM 3108 O O . ASP B 1 120 ? 8.273 -1.426 2.641 1 96.88 120 ASP B O 1
ATOM 3112 N N . LEU B 1 121 ? 8.898 -3.453 2.082 1 97.12 121 LEU B N 1
ATOM 3113 C CA . LEU B 1 121 ? 8.133 -3.508 0.845 1 97.12 121 LEU B CA 1
ATOM 3114 C C . LEU B 1 121 ? 6.664 -3.176 1.104 1 97.12 121 LEU B C 1
ATOM 3116 O O . LEU B 1 121 ? 6.059 -2.404 0.358 1 97.12 121 LEU B O 1
ATOM 3120 N N . PHE B 1 122 ? 6.094 -3.637 2.148 1 96.5 122 PHE B N 1
ATOM 3121 C CA . PHE B 1 122 ? 4.652 -3.609 2.365 1 96.5 122 PHE B CA 1
ATOM 3122 C C . PHE B 1 122 ? 4.227 -2.291 3.002 1 96.5 122 PHE B C 1
ATOM 3124 O O . PHE B 1 122 ? 3.031 -2.016 3.131 1 96.5 122 PHE B O 1
ATOM 3131 N N . ASN B 1 123 ? 5.203 -1.449 3.354 1 97.56 123 ASN B N 1
ATOM 3132 C CA . ASN B 1 123 ? 4.879 -0.16 3.955 1 97.56 123 ASN B CA 1
ATOM 3133 C C . ASN B 1 123 ? 5.512 0.994 3.182 1 97.56 123 ASN B C 1
ATOM 3135 O O . ASN B 1 123 ? 5.547 2.127 3.668 1 97.56 123 ASN B O 1
ATOM 3139 N N . HIS B 1 124 ? 5.992 0.702 1.97 1 97.06 124 HIS B N 1
ATOM 3140 C CA . HIS B 1 124 ? 6.75 1.669 1.183 1 97.06 124 HIS B CA 1
ATOM 3141 C C . HIS B 1 124 ? 5.918 2.912 0.887 1 97.06 124 HIS B C 1
ATOM 3143 O O . HIS B 1 124 ? 6.469 3.996 0.679 1 97.06 124 HIS B O 1
ATOM 3149 N N . ARG B 1 125 ? 4.625 2.816 0.91 1 97.69 125 ARG B N 1
ATOM 3150 C CA . ARG B 1 125 ? 3.791 3.955 0.539 1 97.69 125 ARG B CA 1
ATOM 3151 C C . ARG B 1 125 ? 3.256 4.668 1.776 1 97.69 125 ARG B C 1
ATOM 3153 O O . ARG B 1 125 ? 2.447 5.59 1.666 1 97.69 125 ARG B O 1
ATOM 3160 N N . TYR B 1 126 ? 3.691 4.254 2.992 1 98.44 126 TYR B N 1
ATOM 3161 C CA . TYR B 1 126 ? 3.141 4.816 4.219 1 98.44 126 TYR B CA 1
ATOM 3162 C C . TYR B 1 126 ? 4.246 5.379 5.105 1 98.44 126 TYR B C 1
ATOM 3164 O O . TYR B 1 126 ? 4 5.746 6.258 1 98.44 126 TYR B O 1
ATOM 3172 N N . GLU B 1 127 ? 5.465 5.398 4.609 1 98.69 127 GLU B N 1
ATOM 3173 C CA . GLU B 1 127 ? 6.59 5.828 5.43 1 98.69 127 GLU B CA 1
ATOM 3174 C C . GLU B 1 127 ? 7.672 6.496 4.582 1 98.69 127 GLU B C 1
ATOM 3176 O O . GLU B 1 127 ? 7.918 6.086 3.447 1 98.69 127 GLU B O 1
ATOM 3181 N N . LEU B 1 128 ? 8.312 7.496 5.133 1 98.5 128 LEU B N 1
ATOM 3182 C CA . LEU B 1 128 ? 9.484 8.109 4.504 1 98.5 128 LEU B CA 1
ATOM 3183 C C . LEU B 1 128 ? 10.75 7.32 4.824 1 98.5 128 LEU B C 1
ATOM 3185 O O . LEU B 1 128 ? 11.172 7.266 5.98 1 98.5 128 LEU B O 1
ATOM 3189 N N . LYS B 1 129 ? 11.359 6.676 3.861 1 97.19 129 LYS B N 1
ATOM 3190 C CA . LYS B 1 129 ? 12.602 5.934 4.051 1 97.19 129 LYS B CA 1
ATOM 3191 C C . LYS B 1 129 ? 13.789 6.879 4.148 1 97.19 129 LYS B C 1
ATOM 3193 O O . LYS B 1 129 ? 13.953 7.773 3.314 1 97.19 129 LYS B O 1
ATOM 3198 N N . VAL B 1 130 ? 14.57 6.766 5.176 1 96.56 130 VAL B N 1
ATOM 3199 C CA . VAL B 1 130 ? 15.828 7.492 5.297 1 96.56 130 VAL B CA 1
ATOM 3200 C C . VAL B 1 130 ? 16.984 6.504 5.41 1 96.56 130 VAL B C 1
ATOM 3202 O O . VAL B 1 130 ? 16.781 5.332 5.734 1 96.56 130 VAL B O 1
ATOM 3205 N N . ASN B 1 131 ? 18.188 6.918 5.141 1 91.06 131 ASN B N 1
ATOM 3206 C CA . ASN B 1 131 ? 19.297 6.004 4.941 1 91.06 131 ASN B CA 1
ATOM 3207 C C . ASN B 1 131 ? 20.125 5.844 6.219 1 91.06 131 ASN B C 1
ATOM 3209 O O . ASN B 1 131 ? 21.047 5.031 6.266 1 91.06 131 ASN B O 1
ATOM 3213 N N . ALA B 1 132 ? 19.859 6.59 7.246 1 93.75 132 ALA B N 1
ATOM 3214 C CA . ALA B 1 132 ? 20.625 6.512 8.484 1 93.75 132 ALA B CA 1
ATOM 3215 C C . ALA B 1 132 ? 19.703 6.465 9.695 1 93.75 132 ALA B C 1
ATOM 3217 O O . ALA B 1 132 ? 18.625 7.07 9.695 1 93.75 132 ALA B O 1
ATOM 3218 N N . PRO B 1 133 ? 20.156 5.773 10.703 1 96.75 133 PRO B N 1
ATOM 3219 C CA . PRO B 1 133 ? 19.359 5.758 11.93 1 96.75 133 PRO B CA 1
ATOM 3220 C C . PRO B 1 133 ? 19.203 7.145 12.547 1 96.75 133 PRO B C 1
ATOM 3222 O O . PRO B 1 133 ? 20.125 7.965 12.484 1 96.75 133 PRO B O 1
ATOM 3225 N N . LEU B 1 134 ? 18.094 7.41 13.148 1 98.38 134 LEU B N 1
ATOM 3226 C CA . LEU B 1 134 ? 17.781 8.688 13.781 1 98.38 134 LEU B CA 1
ATOM 3227 C C . LEU B 1 134 ? 17.625 8.523 15.289 1 98.38 134 LEU B C 1
ATOM 3229 O O . LEU B 1 134 ? 17.312 7.43 15.773 1 98.38 134 LEU B O 1
ATOM 3233 N N . ASN B 1 135 ? 17.891 9.555 15.992 1 98.56 135 ASN B N 1
ATOM 3234 C CA . ASN B 1 135 ? 17.75 9.586 17.438 1 98.56 135 ASN B CA 1
ATOM 3235 C C . ASN B 1 135 ? 16.406 10.188 17.844 1 98.56 135 ASN B C 1
ATOM 3237 O O . ASN B 1 135 ? 16.156 11.375 17.641 1 98.56 135 ASN B O 1
ATOM 3241 N N . VAL B 1 136 ? 15.586 9.383 18.469 1 98.69 136 VAL B N 1
ATOM 3242 C CA . VAL B 1 136 ? 14.219 9.758 18.812 1 98.69 136 VAL B CA 1
ATOM 3243 C C . VAL B 1 136 ? 14.234 10.953 19.766 1 98.69 136 VAL B C 1
ATOM 3245 O O . VAL B 1 136 ? 13.469 11.906 19.594 1 98.69 136 VAL B O 1
ATOM 3248 N N . LYS B 1 137 ? 15.039 10.945 20.766 1 98.62 137 LYS B N 1
ATOM 3249 C CA . LYS B 1 137 ? 15.109 12.016 21.766 1 98.62 137 LYS B CA 1
ATOM 3250 C C . LYS B 1 137 ? 15.492 13.344 21.109 1 98.62 137 LYS B C 1
ATOM 3252 O O . LYS B 1 137 ? 14.906 14.383 21.438 1 98.62 137 LYS B O 1
ATOM 3257 N N . LYS B 1 138 ? 16.469 13.305 20.281 1 98.69 138 LYS B N 1
ATOM 3258 C CA . LYS B 1 138 ? 16.922 14.516 19.594 1 98.69 138 LYS B CA 1
ATOM 3259 C C . LYS B 1 138 ? 15.812 15.086 18.703 1 98.69 138 LYS B C 1
ATOM 3261 O O . LYS B 1 138 ? 15.57 16.297 18.688 1 98.69 138 LYS B O 1
ATOM 3266 N N . LEU B 1 139 ? 15.18 14.227 17.969 1 98.88 139 LEU B N 1
ATOM 3267 C CA . LEU B 1 139 ? 14.062 14.656 17.125 1 98.88 139 LEU B CA 1
ATOM 3268 C C . LEU B 1 139 ? 12.969 15.297 17.984 1 98.88 139 LEU B C 1
ATOM 3270 O O . LEU B 1 139 ? 12.398 16.328 17.594 1 98.88 139 LEU B O 1
ATOM 3274 N N . HIS B 1 140 ? 12.672 14.625 19.109 1 98.88 140 HIS B N 1
ATOM 3275 C CA . HIS B 1 140 ? 11.664 15.156 20.016 1 98.88 140 HIS B CA 1
ATOM 3276 C C . HIS B 1 140 ? 12.055 16.547 20.516 1 98.88 140 HIS B C 1
ATOM 3278 O O . HIS B 1 140 ? 11.234 17.469 20.5 1 98.88 140 HIS B O 1
ATOM 3284 N N . GLN B 1 141 ? 13.242 16.688 20.906 1 98.69 141 GLN B N 1
ATOM 3285 C CA . GLN B 1 141 ? 13.727 17.969 21.406 1 98.69 141 GLN B CA 1
ATOM 3286 C C . GLN B 1 141 ? 13.57 19.078 20.359 1 98.69 141 GLN B C 1
ATOM 3288 O O . GLN B 1 141 ? 13.07 20.156 20.656 1 98.69 141 GLN B O 1
ATOM 3293 N N . ILE B 1 142 ? 13.938 18.781 19.156 1 98.75 142 ILE B N 1
ATOM 3294 C CA . ILE B 1 142 ? 13.844 19.75 18.062 1 98.75 142 ILE B CA 1
ATOM 3295 C C . ILE B 1 142 ? 12.383 20.125 17.828 1 98.75 142 ILE B C 1
ATOM 3297 O O . ILE B 1 142 ? 12.062 21.297 17.609 1 98.75 142 ILE B O 1
ATOM 3301 N N . SER B 1 143 ? 11.539 19.156 17.906 1 98.88 143 SER B N 1
ATOM 3302 C CA . SER B 1 143 ? 10.133 19.344 17.562 1 98.88 143 SER B CA 1
ATOM 3303 C C . SER B 1 143 ? 9.438 20.266 18.562 1 98.88 143 SER B C 1
ATOM 3305 O O . SER B 1 143 ? 8.422 20.891 18.25 1 98.88 143 SER B O 1
ATOM 3307 N N . GLN B 1 144 ? 9.984 20.391 19.781 1 98.81 144 GLN B N 1
ATOM 3308 C CA . GLN B 1 144 ? 9.32 21.109 20.859 1 98.81 144 GLN B CA 1
ATOM 3309 C C . GLN B 1 144 ? 9.242 22.609 20.562 1 98.81 144 GLN B C 1
ATOM 3311 O O . GLN B 1 144 ? 8.375 23.312 21.094 1 98.81 144 GLN B O 1
ATOM 3316 N N . ILE B 1 145 ? 10.047 23.156 19.75 1 98.25 145 ILE B N 1
ATOM 3317 C CA . ILE B 1 145 ? 10.047 24.594 19.484 1 98.25 145 ILE B CA 1
ATOM 3318 C C . ILE B 1 145 ? 8.742 24.984 18.781 1 98.25 145 ILE B C 1
ATOM 3320 O O . ILE B 1 145 ? 8.367 26.156 18.766 1 98.25 145 ILE B O 1
ATOM 3324 N N . PHE B 1 146 ? 8.086 23.969 18.188 1 98.62 146 PHE B N 1
ATOM 3325 C CA . PHE B 1 146 ? 6.891 24.25 17.406 1 98.62 146 PHE B CA 1
ATOM 3326 C C . PHE B 1 146 ? 5.641 24.141 18.281 1 98.62 146 PHE B C 1
ATOM 3328 O O . PHE B 1 146 ? 4.543 24.5 17.828 1 98.62 146 PHE B O 1
ATOM 3335 N N . VAL B 1 147 ? 5.746 23.609 19.469 1 98.69 147 VAL B N 1
ATOM 3336 C CA . VAL B 1 147 ? 4.617 23.469 20.375 1 98.69 147 VAL B CA 1
ATOM 3337 C C . VAL B 1 147 ? 4.227 24.844 20.938 1 98.69 147 VAL B C 1
ATOM 3339 O O . VAL B 1 147 ? 5.09 25.641 21.297 1 98.69 147 VAL B O 1
ATOM 3342 N N . GLY B 1 148 ? 2.943 25.109 21.016 1 98.19 148 GLY B N 1
ATOM 3343 C CA . GLY B 1 148 ? 2.428 26.391 21.484 1 98.19 148 GLY B CA 1
ATOM 3344 C C . GLY B 1 148 ? 1.841 27.234 20.359 1 98.19 148 GLY B C 1
ATOM 3345 O O . GLY B 1 148 ? 1.518 26.719 19.297 1 98.19 148 GLY B O 1
ATOM 3346 N N . THR B 1 149 ? 1.584 28.547 20.688 1 98.06 149 THR B N 1
ATOM 3347 C CA . THR B 1 149 ? 0.997 29.469 19.734 1 98.06 149 THR B CA 1
ATOM 3348 C C . THR B 1 149 ? 2.084 30.234 18.984 1 98.06 149 THR B C 1
ATOM 3350 O O . THR B 1 149 ? 2.941 30.875 19.594 1 98.06 149 THR B O 1
ATOM 3353 N N . HIS B 1 150 ? 2.076 30.047 17.688 1 97.94 150 HIS B N 1
ATOM 3354 C CA . HIS B 1 150 ? 3.068 30.688 16.844 1 97.94 150 HIS B CA 1
ATOM 3355 C C . HIS B 1 150 ? 2.438 31.188 15.547 1 97.94 150 HIS B C 1
ATOM 3357 O O . HIS B 1 150 ? 1.308 30.828 15.219 1 97.94 150 HIS B O 1
ATOM 3363 N N . ASP B 1 151 ? 3.088 32.156 14.938 1 96.44 151 ASP B N 1
ATOM 3364 C CA . ASP B 1 151 ? 2.783 32.469 13.547 1 96.44 151 ASP B CA 1
ATOM 3365 C C . ASP B 1 151 ? 3.467 31.5 12.602 1 96.44 151 ASP B C 1
ATOM 3367 O O . ASP B 1 151 ? 4.676 31.578 12.375 1 96.44 151 ASP B O 1
ATOM 3371 N N . PHE B 1 152 ? 2.684 30.625 11.992 1 97.5 152 PHE B N 1
ATOM 3372 C CA . PHE B 1 152 ? 3.242 29.531 11.195 1 97.5 152 PHE B CA 1
ATOM 3373 C C . PHE B 1 152 ? 3.289 29.922 9.719 1 97.5 152 PHE B C 1
ATOM 3375 O O . PHE B 1 152 ? 3.414 29.047 8.852 1 97.5 152 PHE B O 1
ATOM 3382 N N . ALA B 1 153 ? 3.287 31.172 9.375 1 95.62 153 ALA B N 1
ATOM 3383 C CA . ALA B 1 153 ? 3.215 31.656 7.992 1 95.62 153 ALA B CA 1
ATOM 3384 C C . ALA B 1 153 ? 4.371 31.109 7.16 1 95.62 153 ALA B C 1
ATOM 3386 O O . ALA B 1 153 ? 4.188 30.719 6.004 1 95.62 153 ALA B O 1
ATOM 3387 N N . TYR B 1 154 ? 5.574 31.031 7.77 1 96.81 154 TYR B N 1
ATOM 3388 C CA . TYR B 1 154 ? 6.766 30.578 7.062 1 96.81 154 TYR B CA 1
ATOM 3389 C C . TYR B 1 154 ? 6.734 29.062 6.867 1 96.81 154 TYR B C 1
ATOM 3391 O O . TYR B 1 154 ? 7.371 28.531 5.953 1 96.81 154 TYR B O 1
ATOM 3399 N N . PHE B 1 155 ? 5.977 28.375 7.707 1 97.94 155 PHE B N 1
ATOM 3400 C CA . PHE B 1 155 ? 5.953 26.906 7.734 1 97.94 155 PHE B CA 1
ATOM 3401 C C . PHE B 1 155 ? 4.613 26.391 7.234 1 97.94 155 PHE B C 1
ATOM 3403 O O . PHE B 1 155 ? 4.148 25.328 7.68 1 97.94 155 PHE B O 1
ATOM 3410 N N . ALA B 1 156 ? 3.982 27.125 6.332 1 96.25 156 ALA B N 1
ATOM 3411 C CA . ALA B 1 156 ? 2.697 26.688 5.785 1 96.25 156 ALA B CA 1
ATOM 3412 C C . ALA B 1 156 ? 2.529 27.172 4.344 1 96.25 156 ALA B C 1
ATOM 3414 O O . ALA B 1 156 ? 3.193 28.109 3.916 1 96.25 156 ALA B O 1
ATOM 3415 N N . GLY B 1 157 ? 1.73 26.438 3.609 1 93.81 157 GLY B N 1
ATOM 3416 C CA . GLY B 1 157 ? 1.491 26.766 2.213 1 93.81 157 GLY B CA 1
ATOM 3417 C C . GLY B 1 157 ? 0.415 27.812 2.025 1 93.81 157 GLY B C 1
ATOM 3418 O O . GLY B 1 157 ? -0.591 27.562 1.355 1 93.81 157 GLY B O 1
ATOM 3419 N N . VAL B 1 158 ? 0.603 29.016 2.6 1 89.5 158 VAL B N 1
ATOM 3420 C CA . VAL B 1 158 ? -0.347 30.109 2.449 1 89.5 158 VAL B CA 1
ATOM 3421 C C . VAL B 1 158 ? 0.131 31.062 1.354 1 89.5 158 VAL B C 1
ATOM 3423 O O . VAL B 1 158 ? 1.277 31.516 1.374 1 89.5 158 VAL B O 1
ATOM 3426 N N . LYS B 1 159 ? -0.694 31.328 0.441 1 83.25 159 LYS B N 1
ATOM 3427 C CA . LYS B 1 159 ? -0.377 32.312 -0.59 1 83.25 159 LYS B CA 1
ATOM 3428 C C . LYS B 1 159 ? -0.59 33.719 -0.078 1 83.25 159 LYS B C 1
ATOM 3430 O O . LYS B 1 159 ? -1.469 33.969 0.752 1 83.25 159 LYS B O 1
ATOM 3435 N N . PRO B 1 160 ? 0.149 34.594 -0.555 1 80.31 160 PRO B N 1
ATOM 3436 C CA . PRO B 1 160 ? 0.021 35.969 -0.113 1 80.31 160 PRO B CA 1
ATOM 3437 C C . PRO B 1 160 ? -1.387 36.531 -0.312 1 80.31 160 PRO B C 1
ATOM 3439 O O . PRO B 1 160 ? -1.832 37.375 0.459 1 80.31 160 PRO B O 1
ATOM 3442 N N . THR B 1 161 ? -2.045 36.031 -1.272 1 85.44 161 THR B N 1
ATOM 3443 C CA . THR B 1 161 ? -3.359 36.562 -1.617 1 85.44 161 THR B CA 1
ATOM 3444 C C . THR B 1 161 ? -4.445 35.938 -0.767 1 85.44 161 THR B C 1
ATOM 3446 O O . THR B 1 161 ? -5.598 36.375 -0.773 1 85.44 161 THR B O 1
ATOM 3449 N N . GLU B 1 162 ? -4.004 34.938 -0.01 1 87.38 162 GLU B N 1
ATOM 3450 C CA . GLU B 1 162 ? -4.984 34.219 0.801 1 87.38 162 GLU B CA 1
ATOM 3451 C C . GLU B 1 162 ? -5.164 34.875 2.164 1 87.38 162 GLU B C 1
ATOM 3453 O O . GLU B 1 162 ? -4.195 35.344 2.762 1 87.38 162 GLU B O 1
ATOM 3458 N N . ASP B 1 163 ? -6.402 35.062 2.523 1 88.12 163 ASP B N 1
ATOM 3459 C CA . ASP B 1 163 ? -6.719 35.562 3.852 1 88.12 163 ASP B CA 1
ATOM 3460 C C . ASP B 1 163 ? -6.922 34.438 4.848 1 88.12 163 ASP B C 1
ATOM 3462 O O . ASP B 1 163 ? -8.055 34.125 5.234 1 88.12 163 ASP B O 1
ATOM 3466 N N . ILE B 1 164 ? -5.883 33.781 5.207 1 90.19 164 ILE B N 1
ATOM 3467 C CA . ILE B 1 164 ? -5.906 32.656 6.121 1 90.19 164 ILE B CA 1
ATOM 3468 C C . ILE B 1 164 ? -5.109 32.969 7.379 1 90.19 164 ILE B C 1
ATOM 3470 O O . ILE B 1 164 ? -4.016 33.531 7.297 1 90.19 164 ILE B O 1
ATOM 3474 N N . ALA B 1 165 ? -5.723 32.75 8.508 1 93.75 165 ALA B N 1
ATOM 3475 C CA . ALA B 1 165 ? -5.008 32.938 9.773 1 93.75 165 ALA B CA 1
ATOM 3476 C C . ALA B 1 165 ? -3.809 32 9.867 1 93.75 165 ALA B C 1
ATOM 3478 O O . ALA B 1 165 ? -3.916 30.812 9.562 1 93.75 165 ALA B O 1
ATOM 3479 N N . THR B 1 166 ? -2.67 32.594 10.281 1 95.06 166 THR B N 1
ATOM 3480 C CA . THR B 1 166 ? -1.46 31.797 10.328 1 95.06 166 THR B CA 1
ATOM 3481 C C . THR B 1 166 ? -0.983 31.609 11.766 1 95.06 166 THR B C 1
ATOM 3483 O O . THR B 1 166 ? -0.03 30.875 12.023 1 95.06 166 THR B O 1
ATOM 3486 N N . VAL B 1 167 ? -1.62 32.312 12.656 1 96.56 167 VAL B N 1
ATOM 3487 C CA . VAL B 1 167 ? -1.312 32.125 14.07 1 96.56 167 VAL B CA 1
ATOM 3488 C C . VAL B 1 167 ? -2.203 31.047 14.664 1 96.56 167 VAL B C 1
ATOM 3490 O O . VAL B 1 167 ? -3.424 31.203 14.734 1 96.56 167 VAL B O 1
ATOM 3493 N N . HIS B 1 168 ? -1.613 29.953 14.992 1 97.31 168 HIS B N 1
ATOM 3494 C CA . HIS B 1 168 ? -2.338 28.828 15.547 1 97.31 168 HIS B CA 1
ATOM 3495 C C . HIS B 1 168 ? -1.543 28.156 16.656 1 97.31 168 HIS B C 1
ATOM 3497 O O . HIS B 1 168 ? -0.375 28.484 16.875 1 97.31 168 HIS B O 1
ATOM 3503 N N . THR B 1 169 ? -2.244 27.266 17.375 1 98 169 THR B N 1
ATOM 3504 C CA . THR B 1 169 ? -1.64 26.562 18.5 1 98 169 THR B CA 1
ATOM 3505 C C . THR B 1 169 ? -1.473 25.078 18.188 1 98 169 THR B C 1
ATOM 3507 O O . THR B 1 169 ? -2.42 24.422 17.75 1 98 169 THR B O 1
ATOM 3510 N N . ILE B 1 170 ? -0.323 24.594 18.312 1 98.69 170 ILE B N 1
ATOM 3511 C CA . ILE B 1 170 ? -0.086 23.156 18.375 1 98.69 170 ILE B CA 1
ATOM 3512 C C . ILE B 1 170 ? -0.011 22.719 19.828 1 98.69 170 ILE B C 1
ATOM 3514 O O . ILE B 1 170 ? 0.835 23.188 20.594 1 98.69 170 ILE B O 1
ATOM 3518 N N . ASN B 1 171 ? -0.843 21.797 20.219 1 98.69 171 ASN B N 1
ATOM 3519 C CA . ASN B 1 171 ? -0.967 21.391 21.609 1 98.69 171 ASN B CA 1
ATOM 3520 C C . ASN B 1 171 ? 0.196 20.5 22.047 1 98.69 171 ASN B C 1
ATOM 3522 O O . ASN B 1 171 ? 0.689 20.609 23.172 1 98.69 171 ASN B O 1
ATOM 3526 N N . LYS B 1 172 ? 0.535 19.625 21.172 1 98.81 172 LYS B N 1
ATOM 3527 C CA . LYS B 1 172 ? 1.544 18.625 21.531 1 98.81 172 LYS B CA 1
ATOM 3528 C C . LYS B 1 172 ? 2.211 18.047 20.297 1 98.81 172 LYS B C 1
ATOM 3530 O O . LYS B 1 172 ? 1.552 17.812 19.281 1 98.81 172 LYS B O 1
ATOM 3535 N N . ILE B 1 173 ? 3.496 17.859 20.391 1 98.94 173 ILE B N 1
ATOM 3536 C CA . ILE B 1 173 ? 4.27 17.047 19.453 1 98.94 173 ILE B CA 1
ATOM 3537 C C . ILE B 1 173 ? 5.117 16.031 20.203 1 98.94 173 ILE B C 1
ATOM 3539 O O . ILE B 1 173 ? 5.77 16.375 21.203 1 98.94 173 ILE B O 1
ATOM 3543 N N . TRP B 1 174 ? 5.098 14.836 19.828 1 98.88 174 TRP B N 1
ATOM 3544 C CA . TRP B 1 174 ? 5.988 13.859 20.438 1 98.88 174 TRP B CA 1
ATOM 3545 C C . TRP B 1 174 ? 6.484 12.844 19.406 1 98.88 174 TRP B C 1
ATOM 3547 O O . TRP B 1 174 ? 5.879 12.68 18.344 1 98.88 174 TRP B O 1
ATOM 3557 N N . VAL B 1 175 ? 7.633 12.328 19.703 1 98.88 175 VAL B N 1
ATOM 3558 C CA . VAL B 1 175 ? 8.312 11.398 18.812 1 98.88 175 VAL B CA 1
ATOM 3559 C C . VAL B 1 175 ? 8.523 10.062 19.531 1 98.88 175 VAL B C 1
ATOM 3561 O O . VAL B 1 175 ? 8.914 10.031 20.703 1 98.88 175 VAL B O 1
ATOM 3564 N N . LYS B 1 176 ? 8.211 8.984 18.859 1 98.81 176 LYS B N 1
ATOM 3565 C CA . LYS B 1 176 ? 8.422 7.656 19.438 1 98.81 176 LYS B CA 1
ATOM 3566 C C . LYS B 1 176 ? 8.727 6.633 18.344 1 98.81 176 LYS B C 1
ATOM 3568 O O . LYS B 1 176 ? 8.594 6.922 17.156 1 98.81 176 LYS B O 1
ATOM 3573 N N . ARG B 1 177 ? 9.203 5.5 18.734 1 98.5 177 ARG B N 1
ATOM 3574 C CA . ARG B 1 177 ? 9.281 4.336 17.859 1 98.5 177 ARG B CA 1
ATOM 3575 C C . ARG B 1 177 ? 8.047 3.451 18.016 1 98.5 177 ARG B C 1
ATOM 3577 O O . ARG B 1 177 ? 7.598 3.203 19.125 1 98.5 177 ARG B O 1
ATOM 3584 N N . ASN B 1 178 ? 7.531 3.057 16.953 1 97.5 178 ASN B N 1
ATOM 3585 C CA . ASN B 1 178 ? 6.402 2.139 17.047 1 97.5 178 ASN B CA 1
ATOM 3586 C C . ASN B 1 178 ? 6.867 0.692 17.188 1 97.5 178 ASN B C 1
ATOM 3588 O O . ASN B 1 178 ? 8.062 0.431 17.328 1 97.5 178 ASN B O 1
ATOM 3592 N N . LYS B 1 179 ? 5.926 -0.275 17.172 1 94.88 179 LYS B N 1
ATOM 3593 C CA . LYS B 1 179 ? 6.223 -1.689 17.391 1 94.88 179 LYS B CA 1
ATOM 3594 C C . LYS B 1 179 ? 7.109 -2.232 16.266 1 94.88 179 LYS B C 1
ATOM 3596 O O . LYS B 1 179 ? 7.883 -3.168 16.484 1 94.88 179 LYS B O 1
ATOM 3601 N N . ALA B 1 180 ? 7.039 -1.628 15.109 1 95.44 180 ALA B N 1
ATOM 3602 C CA . ALA B 1 180 ? 7.836 -2.061 13.961 1 95.44 180 ALA B CA 1
ATOM 3603 C C . ALA B 1 180 ? 9.172 -1.322 13.914 1 95.44 180 ALA B C 1
ATOM 3605 O O . ALA B 1 180 ? 9.883 -1.374 12.914 1 95.44 180 ALA B O 1
ATOM 3606 N N . LYS B 1 181 ? 9.438 -0.546 14.969 1 97.06 181 LYS B N 1
ATOM 3607 C CA . LYS B 1 181 ? 10.703 0.154 15.18 1 97.06 181 LYS B CA 1
ATOM 3608 C C . LYS B 1 181 ? 10.836 1.342 14.227 1 97.06 181 LYS B C 1
ATOM 3610 O O . LYS B 1 181 ? 11.938 1.842 14.008 1 97.06 181 LYS B O 1
ATOM 3615 N N . LYS B 1 182 ? 9.727 1.757 13.656 1 98.25 182 LYS B N 1
ATOM 3616 C CA . LYS B 1 182 ? 9.719 2.973 12.844 1 98.25 182 LYS B CA 1
ATOM 3617 C C . LYS B 1 182 ? 9.523 4.211 13.719 1 98.25 182 LYS B C 1
ATOM 3619 O O . LYS B 1 182 ? 8.938 4.129 14.797 1 98.25 182 LYS B O 1
ATOM 3624 N N . ILE B 1 183 ? 10.023 5.305 13.25 1 98.81 183 ILE B N 1
ATOM 3625 C CA . ILE B 1 183 ? 9.859 6.566 13.961 1 98.81 183 ILE B CA 1
ATOM 3626 C C . ILE B 1 183 ? 8.508 7.188 13.609 1 98.81 183 ILE B C 1
ATOM 3628 O O . ILE B 1 183 ? 8.133 7.25 12.438 1 98.81 183 ILE B O 1
ATOM 3632 N N . GLU B 1 184 ? 7.828 7.613 14.609 1 98.94 184 GLU B N 1
ATOM 3633 C CA . GLU B 1 184 ? 6.582 8.359 14.438 1 98.94 184 GLU B CA 1
ATOM 3634 C C . GLU B 1 184 ? 6.68 9.742 15.07 1 98.94 184 GLU B C 1
ATOM 3636 O O . GLU B 1 184 ? 7.066 9.883 16.234 1 98.94 184 GLU B O 1
ATOM 3641 N N . ILE B 1 185 ? 6.402 10.758 14.328 1 98.94 185 ILE B N 1
ATOM 3642 C CA . ILE B 1 185 ? 6.207 12.102 14.859 1 98.94 185 ILE B CA 1
ATOM 3643 C C . ILE B 1 185 ? 4.715 12.422 14.906 1 98.94 185 ILE B C 1
ATOM 3645 O O . ILE B 1 185 ? 4.051 12.492 13.867 1 98.94 185 ILE B O 1
ATOM 3649 N N . HIS B 1 186 ? 4.207 12.641 16.094 1 98.94 186 HIS B N 1
ATOM 3650 C CA . HIS B 1 186 ? 2.793 12.922 16.297 1 98.94 186 HIS B CA 1
ATOM 3651 C C . HIS B 1 186 ? 2.555 14.414 16.516 1 98.94 186 HIS B C 1
ATOM 3653 O O . HIS B 1 186 ? 3.33 15.078 17.203 1 98.94 186 HIS B O 1
ATOM 3659 N N . PHE B 1 187 ? 1.556 14.906 15.93 1 98.94 187 PHE B N 1
ATOM 3660 C CA . PHE B 1 187 ? 1.115 16.297 16.062 1 98.94 187 PHE B CA 1
ATOM 3661 C C . PHE B 1 187 ? -0.324 16.359 16.547 1 98.94 187 PHE B C 1
ATOM 3663 O O . PHE B 1 187 ? -1.202 15.68 16.016 1 98.94 187 PHE B O 1
ATOM 3670 N N . ARG B 1 188 ? -0.531 17.094 17.547 1 98.75 188 ARG B N 1
ATOM 3671 C CA . ARG B 1 188 ? -1.885 17.328 18.047 1 98.75 188 ARG B CA 1
ATOM 3672 C C . ARG B 1 188 ? -2.203 18.828 18.078 1 98.75 188 ARG B C 1
ATOM 3674 O O . ARG B 1 188 ? -1.407 19.625 18.562 1 98.75 188 ARG B O 1
ATOM 3681 N N . GLY B 1 189 ? -3.281 19.172 17.531 1 98 189 GLY B N 1
ATOM 3682 C CA . GLY B 1 189 ? -3.766 20.531 17.484 1 98 189 GLY B CA 1
ATOM 3683 C C . GLY B 1 189 ? -5.16 20.656 16.906 1 98 189 GLY B C 1
ATOM 3684 O O . GLY B 1 189 ? -5.723 19.672 16.422 1 98 189 GLY B O 1
ATOM 3685 N N . LYS B 1 190 ? -5.656 21.859 16.891 1 94.38 190 LYS B N 1
ATOM 3686 C CA . LYS B 1 190 ? -7.016 22.062 16.406 1 94.38 190 LYS B CA 1
ATOM 3687 C C . LYS B 1 190 ? -7.02 22.328 14.906 1 94.38 190 LYS B C 1
ATOM 3689 O O . LYS B 1 190 ? -7.867 21.812 14.18 1 94.38 190 LYS B O 1
ATOM 3694 N N . ILE B 1 191 ? -6.082 23.188 14.531 1 95.44 191 ILE B N 1
ATOM 3695 C CA . ILE B 1 191 ? -6.051 23.625 13.141 1 95.44 191 ILE B CA 1
ATOM 3696 C C . ILE B 1 191 ? -4.629 23.516 12.594 1 95.44 191 ILE B C 1
ATOM 3698 O O . ILE B 1 191 ? -3.668 23.922 13.258 1 95.44 191 ILE B O 1
ATOM 3702 N N . PHE B 1 192 ? -4.535 22.906 11.523 1 97.5 192 PHE B N 1
ATOM 3703 C CA . PHE B 1 192 ? -3.281 22.891 10.781 1 97.5 192 PHE B CA 1
ATOM 3704 C C . PHE B 1 192 ? -3.469 23.5 9.391 1 97.5 192 PHE B C 1
ATOM 3706 O O . PHE B 1 192 ? -4.426 23.156 8.688 1 97.5 192 PHE B O 1
ATOM 3713 N N . ILE B 1 193 ? -2.574 24.312 9 1 96.81 193 ILE B N 1
ATOM 3714 C CA . ILE B 1 193 ? -2.643 24.969 7.699 1 96.81 193 ILE B CA 1
ATOM 3715 C C . ILE B 1 193 ? -2.09 24.031 6.625 1 96.81 193 ILE B C 1
ATOM 3717 O O . ILE B 1 193 ? -1.417 23.047 6.938 1 96.81 193 ILE B O 1
ATOM 3721 N N . ARG B 1 194 ? -2.43 24.328 5.367 1 96.75 194 ARG B N 1
ATOM 3722 C CA . ARG B 1 194 ? -1.973 23.547 4.227 1 96.75 194 ARG B CA 1
ATOM 3723 C C . ARG B 1 194 ? -0.466 23.312 4.289 1 96.75 194 ARG B C 1
ATOM 3725 O O . ARG B 1 194 ? 0.301 24.25 4.512 1 96.75 194 ARG B O 1
ATOM 3732 N N . TYR B 1 195 ? 0.029 22.062 4.152 1 98.31 195 TYR B N 1
ATOM 3733 C CA . TYR B 1 195 ? 1.411 21.594 4.066 1 98.31 195 TYR B CA 1
ATOM 3734 C C . TYR B 1 195 ? 2.117 21.734 5.41 1 98.31 195 TYR B C 1
ATOM 3736 O O . TYR B 1 195 ? 3.27 21.328 5.559 1 98.31 195 TYR B O 1
ATOM 3744 N N . GLN B 1 196 ? 1.481 22.234 6.391 1 98.62 196 GLN B N 1
ATOM 3745 C CA . GLN B 1 196 ? 2.152 22.656 7.613 1 98.62 196 GLN B CA 1
ATOM 3746 C C . GLN B 1 196 ? 2.871 21.484 8.281 1 98.62 196 GLN B C 1
ATOM 3748 O O . GLN B 1 196 ? 4.062 21.578 8.586 1 98.62 196 GLN B O 1
ATOM 3753 N N . ILE B 1 197 ? 2.215 20.359 8.469 1 98.88 197 ILE B N 1
ATOM 3754 C CA . ILE B 1 197 ? 2.803 19.219 9.18 1 98.88 197 ILE B CA 1
ATOM 3755 C C . ILE B 1 197 ? 3.984 18.672 8.383 1 98.88 197 ILE B C 1
ATOM 3757 O O . ILE B 1 197 ? 5.02 18.312 8.953 1 98.88 197 ILE B O 1
ATOM 3761 N N . ARG B 1 198 ? 3.854 18.625 7.098 1 98.94 198 ARG B N 1
ATOM 3762 C CA . ARG B 1 198 ? 4.922 18.141 6.23 1 98.94 198 ARG B CA 1
ATOM 3763 C C . ARG B 1 198 ? 6.133 19.062 6.281 1 98.94 198 ARG B C 1
ATOM 3765 O O . ARG B 1 198 ? 7.273 18.609 6.336 1 98.94 198 ARG B O 1
ATOM 3772 N N . MET B 1 199 ? 5.84 20.359 6.277 1 98.88 199 MET B N 1
ATOM 3773 C CA . MET B 1 199 ? 6.926 21.328 6.344 1 98.88 199 MET B CA 1
ATOM 3774 C C . MET B 1 199 ? 7.609 21.297 7.703 1 98.88 199 MET B C 1
ATOM 3776 O O . MET B 1 199 ? 8.836 21.344 7.789 1 98.88 199 MET B O 1
ATOM 3780 N N . LEU B 1 200 ? 6.801 21.188 8.742 1 98.88 200 LEU B N 1
ATOM 3781 C CA . LEU B 1 200 ? 7.391 21.062 10.07 1 98.88 200 LEU B CA 1
ATOM 3782 C C . LEU B 1 200 ? 8.25 19.812 10.172 1 98.88 200 LEU B C 1
ATOM 3784 O O . LEU B 1 200 ? 9.375 19.859 10.664 1 98.88 200 LEU B O 1
ATOM 3788 N N . THR B 1 201 ? 7.754 18.719 9.641 1 98.94 201 THR B N 1
ATOM 3789 C CA . THR B 1 201 ? 8.453 17.438 9.695 1 98.94 201 THR B CA 1
ATOM 3790 C C . THR B 1 201 ? 9.805 17.547 8.984 1 98.94 201 THR B C 1
ATOM 3792 O O . THR B 1 201 ? 10.836 17.156 9.539 1 98.94 201 THR B O 1
ATOM 3795 N N . GLN B 1 202 ? 9.789 18.109 7.785 1 98.88 202 GLN B N 1
ATOM 3796 C CA . GLN B 1 202 ? 11.039 18.156 7.031 1 98.88 202 GLN B CA 1
ATOM 3797 C C . GLN B 1 202 ? 12.016 19.156 7.656 1 98.88 202 GLN B C 1
ATOM 3799 O O . GLN B 1 202 ? 13.227 18.984 7.566 1 98.88 202 GLN B O 1
ATOM 3804 N N . ASN B 1 203 ? 11.516 20.234 8.281 1 98.88 203 ASN B N 1
ATOM 3805 C CA . ASN B 1 203 ? 12.398 21.156 8.984 1 98.88 203 ASN B CA 1
ATOM 3806 C C . ASN B 1 203 ? 13.023 20.5 10.211 1 98.88 203 ASN B C 1
ATOM 3808 O O . ASN B 1 203 ? 14.188 20.75 10.539 1 98.88 203 ASN B O 1
ATOM 3812 N N . ILE B 1 204 ? 12.289 19.672 10.914 1 98.88 204 ILE B N 1
ATOM 3813 C CA . ILE B 1 204 ? 12.82 18.906 12.031 1 98.88 204 ILE B CA 1
ATOM 3814 C C . ILE B 1 204 ? 13.961 18.016 11.555 1 98.88 204 ILE B C 1
ATOM 3816 O O . ILE B 1 204 ? 15.039 18 12.156 1 98.88 204 ILE B O 1
ATOM 3820 N N . LEU B 1 205 ? 13.773 17.344 10.438 1 98.81 205 LEU B N 1
ATOM 3821 C CA . LEU B 1 205 ? 14.781 16.453 9.875 1 98.81 205 LEU B CA 1
ATOM 3822 C C . LEU B 1 205 ? 16 17.234 9.406 1 98.81 205 LEU B C 1
ATOM 3824 O O . LEU B 1 205 ? 17.141 16.797 9.586 1 98.81 205 LEU B O 1
ATOM 3828 N N . ALA B 1 206 ? 15.727 18.406 8.797 1 98.69 206 ALA B N 1
ATOM 3829 C CA . ALA B 1 206 ? 16.828 19.25 8.336 1 98.69 206 ALA B CA 1
ATOM 3830 C C . ALA B 1 206 ? 17.656 19.75 9.508 1 98.69 206 ALA B C 1
ATOM 3832 O O . ALA B 1 206 ? 18.891 19.797 9.438 1 98.69 206 ALA B O 1
ATOM 3833 N N . CYS B 1 207 ? 16.969 20.188 10.539 1 98.75 207 CYS B N 1
ATOM 3834 C CA . CYS B 1 207 ? 17.672 20.625 11.742 1 98.75 207 CYS B CA 1
ATOM 3835 C C . CYS B 1 207 ? 18.469 19.484 12.344 1 98.75 207 CYS B C 1
ATOM 3837 O O . CYS B 1 207 ? 19.625 19.672 12.734 1 98.75 207 CYS B O 1
ATOM 3839 N N . TYR B 1 208 ? 17.875 18.312 12.453 1 98.62 208 TYR B N 1
ATOM 3840 C CA . TYR B 1 208 ? 18.562 17.109 12.93 1 98.62 208 TYR B CA 1
ATOM 3841 C C . TYR B 1 208 ? 19.844 16.859 12.141 1 98.62 208 TYR B C 1
ATOM 3843 O O . TYR B 1 208 ? 20.875 16.5 12.719 1 98.62 208 TYR B O 1
ATOM 3851 N N . ALA B 1 209 ? 19.812 17.141 10.867 1 97.94 209 ALA B N 1
ATOM 3852 C CA . ALA B 1 209 ? 20.938 16.875 9.961 1 97.94 209 ALA B CA 1
ATOM 3853 C C . ALA B 1 209 ? 21.922 18.047 9.953 1 97.94 209 ALA B C 1
ATOM 3855 O O . ALA B 1 209 ? 22.938 18 9.25 1 97.94 209 ALA B O 1
ATOM 3856 N N . GLY B 1 210 ? 21.594 19.125 10.609 1 97.81 210 GLY B N 1
ATOM 3857 C CA . GLY B 1 210 ? 22.484 20.266 10.719 1 97.81 210 GLY B CA 1
ATOM 3858 C C . GLY B 1 210 ? 22.375 21.234 9.547 1 97.81 210 GLY B C 1
ATOM 3859 O O . GLY B 1 210 ? 23.25 22.094 9.359 1 97.81 210 GLY B O 1
ATOM 3860 N N . LYS B 1 211 ? 21.344 21.078 8.805 1 98.25 211 LYS B N 1
ATOM 3861 C CA . LYS B 1 211 ? 21.172 21.938 7.641 1 98.25 211 LYS B CA 1
ATOM 3862 C C . LYS B 1 211 ? 20.562 23.281 8.039 1 98.25 211 LYS B C 1
ATOM 3864 O O . LYS B 1 211 ? 20.703 24.266 7.312 1 98.25 211 LYS B O 1
ATOM 3869 N N . VAL B 1 212 ? 19.812 23.328 9.109 1 98 212 VAL B N 1
ATOM 3870 C CA . VAL B 1 212 ? 19.266 24.531 9.719 1 98 212 VAL B CA 1
ATOM 3871 C C . VAL B 1 212 ? 19.406 24.469 11.234 1 98 212 VAL B C 1
ATOM 3873 O O . VAL B 1 212 ? 19.25 23.406 11.828 1 98 212 VAL B O 1
ATOM 3876 N N . SER B 1 213 ? 19.719 25.547 11.867 1 98.12 213 SER B N 1
ATOM 3877 C CA . SER B 1 213 ? 19.906 25.531 13.312 1 98.12 213 SER B CA 1
ATOM 3878 C C . SER B 1 213 ? 18.578 25.734 14.047 1 98.12 213 SER B C 1
ATOM 3880 O O . SER B 1 213 ? 17.625 26.25 13.484 1 98.12 213 SER B O 1
ATOM 3882 N N . LEU B 1 214 ? 18.625 25.297 15.297 1 97.75 214 LEU B N 1
ATOM 3883 C CA . LEU B 1 214 ? 17.453 25.516 16.156 1 97.75 214 LEU B CA 1
ATOM 3884 C C . LEU B 1 214 ? 17.172 27 16.297 1 97.75 214 LEU B C 1
ATOM 3886 O O . LEU B 1 214 ? 16 27.406 16.312 1 97.75 214 LEU B O 1
ATOM 3890 N N . THR B 1 215 ? 18.172 27.75 16.359 1 97.75 215 THR B N 1
ATOM 3891 C CA . THR B 1 215 ? 18.047 29.203 16.5 1 97.75 215 THR B CA 1
ATOM 3892 C C . THR B 1 215 ? 17.391 29.812 15.258 1 97.75 215 THR B C 1
ATOM 3894 O O . THR B 1 215 ? 16.547 30.703 15.375 1 97.75 215 THR B O 1
ATOM 3897 N N . GLU B 1 216 ? 17.781 29.328 14.172 1 97.19 216 GLU B N 1
ATOM 3898 C CA . GLU B 1 216 ? 17.172 29.797 12.922 1 97.19 216 GLU B CA 1
ATOM 3899 C C . GLU B 1 216 ? 15.68 29.469 12.875 1 97.19 216 GLU B C 1
ATOM 3901 O O . GLU B 1 216 ? 14.867 30.312 12.492 1 97.19 216 GLU B O 1
ATOM 3906 N N . LEU B 1 217 ? 15.375 28.266 13.266 1 97.62 217 LEU B N 1
ATOM 3907 C CA . LEU B 1 217 ? 13.977 27.859 13.289 1 97.62 217 LEU B CA 1
ATOM 3908 C C . LEU B 1 217 ? 13.164 28.75 14.234 1 97.62 217 LEU B C 1
ATOM 3910 O O . LEU B 1 217 ? 12.07 29.188 13.891 1 97.62 217 LEU B O 1
ATOM 3914 N N . GLN B 1 218 ? 13.711 29 15.359 1 96.75 218 GLN B N 1
ATOM 3915 C CA . GLN B 1 218 ? 13.047 29.844 16.359 1 96.75 218 GLN B CA 1
ATOM 3916 C C . GLN B 1 218 ? 12.844 31.266 15.82 1 96.75 218 GLN B C 1
ATOM 3918 O O . GLN B 1 218 ? 11.781 31.859 16.031 1 96.75 218 GLN B O 1
ATOM 3923 N N . ALA B 1 219 ? 13.828 31.766 15.172 1 96.62 219 ALA B N 1
ATOM 3924 C CA . ALA B 1 219 ? 13.742 33.094 14.602 1 96.62 219 ALA B CA 1
ATOM 3925 C C . ALA B 1 219 ? 12.633 33.188 13.555 1 96.62 219 ALA B C 1
ATOM 3927 O O . ALA B 1 219 ? 11.883 34.156 13.516 1 96.62 219 ALA B O 1
ATOM 3928 N N . GLN B 1 220 ? 12.578 32.125 12.758 1 96 220 GLN B N 1
ATOM 3929 C CA . GLN B 1 220 ? 11.586 32.094 11.688 1 96 220 GLN B CA 1
ATOM 3930 C C . GLN B 1 220 ? 10.172 31.953 12.258 1 96 220 GLN B C 1
ATOM 3932 O O . GLN B 1 220 ? 9.203 32.438 11.656 1 96 220 GLN B O 1
ATOM 3937 N N . LEU B 1 221 ? 10.039 31.359 13.43 1 95.81 221 LEU B N 1
ATOM 3938 C CA . LEU B 1 221 ? 8.758 31.234 14.109 1 95.81 221 LEU B CA 1
ATOM 3939 C C . LEU B 1 221 ? 8.344 32.562 14.734 1 95.81 221 LEU B C 1
ATOM 3941 O O . LEU B 1 221 ? 7.176 32.969 14.68 1 95.81 221 LEU B O 1
ATOM 3945 N N . ASN B 1 222 ? 9.289 33.25 15.266 1 95 222 ASN B N 1
ATOM 3946 C CA . ASN B 1 222 ? 9.031 34.5 15.961 1 95 222 ASN B CA 1
ATOM 3947 C C . ASN B 1 222 ? 8.742 35.656 14.977 1 95 222 ASN B C 1
ATOM 3949 O O . ASN B 1 222 ? 7.879 36.5 15.227 1 95 222 ASN B O 1
ATOM 3953 N N . CYS B 1 223 ? 9.508 35.656 13.922 1 94.81 223 CYS B N 1
ATOM 3954 C CA . CYS B 1 223 ? 9.359 36.656 12.875 1 94.81 223 CYS B CA 1
ATOM 3955 C C . CYS B 1 223 ? 9.398 36 11.492 1 94.81 223 CYS B C 1
ATOM 3957 O O . CYS B 1 223 ? 10.438 36 10.828 1 94.81 223 CYS B O 1
ATOM 3959 N N . PRO B 1 224 ? 8.297 35.531 11.117 1 94.19 224 PRO B N 1
ATOM 3960 C CA . PRO B 1 224 ? 8.289 34.875 9.82 1 94.19 224 PRO B CA 1
ATOM 3961 C C . PRO B 1 224 ? 8.641 35.812 8.664 1 94.19 224 PRO B C 1
ATOM 3963 O O . PRO B 1 224 ? 8.078 36.906 8.562 1 94.19 224 PRO B O 1
ATOM 3966 N N . PRO B 1 225 ? 9.594 35.344 7.828 1 90.69 225 PRO B N 1
ATOM 3967 C CA . PRO B 1 225 ? 9.883 36.156 6.645 1 90.69 225 PRO B CA 1
ATOM 3968 C C . PRO B 1 225 ? 8.664 36.312 5.742 1 90.69 225 PRO B C 1
ATOM 3970 O O . PRO B 1 225 ? 7.973 35.344 5.434 1 90.69 225 PRO B O 1
ATOM 3973 N N . LYS B 1 226 ? 8.422 37.5 5.32 1 86.62 226 LYS B N 1
ATOM 3974 C CA . LYS B 1 226 ? 7.234 37.812 4.531 1 86.62 226 LYS B CA 1
ATOM 3975 C C . LYS B 1 226 ? 7.41 37.344 3.082 1 86.62 226 LYS B C 1
ATOM 3977 O O . LYS B 1 226 ? 8.484 37.5 2.504 1 86.62 226 LYS B O 1
ATOM 3982 N N . GLY B 1 227 ? 6.461 36.781 2.576 1 85 227 GLY B N 1
ATOM 3983 C CA . GLY B 1 227 ? 6.406 36.469 1.159 1 85 227 GLY B CA 1
ATOM 3984 C C . GLY B 1 227 ? 7.191 35.219 0.796 1 85 227 GLY B C 1
ATOM 3985 O O . GLY B 1 227 ? 7.438 34.938 -0.383 1 85 227 GLY B O 1
ATOM 3986 N N . THR B 1 228 ? 7.711 34.531 1.781 1 90.81 228 THR B N 1
ATOM 3987 C CA . THR B 1 228 ? 8.469 33.312 1.494 1 90.81 228 THR B CA 1
ATOM 3988 C C . THR B 1 228 ? 8.086 32.188 2.459 1 90.81 228 THR B C 1
ATOM 3990 O O . THR B 1 228 ? 7.551 32.469 3.537 1 90.81 228 THR B O 1
ATOM 3993 N N . THR B 1 229 ? 8.289 30.953 1.979 1 95 229 THR B N 1
ATOM 3994 C CA . THR B 1 229 ? 8.125 29.797 2.842 1 95 229 THR B CA 1
ATOM 3995 C C . THR B 1 229 ? 9.375 28.922 2.816 1 95 229 THR B C 1
ATOM 3997 O O . THR B 1 229 ? 10.25 29.109 1.969 1 95 229 THR B O 1
ATOM 4000 N N . THR B 1 230 ? 9.445 28.078 3.797 1 97.25 230 THR B N 1
ATOM 4001 C CA . THR B 1 230 ? 10.562 27.141 3.861 1 97.25 230 THR B CA 1
ATOM 4002 C C . THR B 1 230 ? 10.594 26.234 2.627 1 97.25 230 THR B C 1
ATOM 4004 O O . THR B 1 230 ? 9.539 25.906 2.072 1 97.25 230 THR B O 1
ATOM 4007 N N . LYS B 1 231 ? 11.805 25.875 2.234 1 96.56 231 LYS B N 1
ATOM 4008 C CA . LYS B 1 231 ? 11.969 24.953 1.11 1 96.56 231 LYS B CA 1
ATOM 4009 C C . LYS B 1 231 ? 11.781 23.5 1.554 1 96.56 231 LYS B C 1
ATOM 4011 O O . LYS B 1 231 ? 11.68 22.609 0.72 1 96.56 231 LYS B O 1
ATOM 4016 N N . TYR B 1 232 ? 11.812 23.25 2.871 1 98 232 TYR B N 1
ATOM 4017 C CA . TYR B 1 232 ? 11.711 21.906 3.422 1 98 232 TYR B CA 1
ATOM 4018 C C . TYR B 1 232 ? 10.25 21.469 3.529 1 98 232 TYR B C 1
ATOM 4020 O O . TYR B 1 232 ? 9.469 22.078 4.266 1 98 232 TYR B O 1
ATOM 4028 N N . CYS B 1 233 ? 9.859 20.422 2.824 1 98.69 233 CYS B N 1
ATOM 4029 C CA . CYS B 1 233 ? 8.516 19.859 2.855 1 98.69 233 CYS B CA 1
ATOM 4030 C C . CYS B 1 233 ? 8.547 18.359 2.666 1 98.69 233 CYS B C 1
ATOM 4032 O O . CYS B 1 233 ? 8.906 17.859 1.592 1 98.69 233 CYS B O 1
ATOM 4034 N N . ALA B 1 234 ? 8.242 17.578 3.668 1 98.81 234 ALA B N 1
ATOM 4035 C CA . ALA B 1 234 ? 8.336 16.109 3.631 1 98.81 234 ALA B CA 1
ATOM 4036 C C . ALA B 1 234 ? 7.328 15.523 2.65 1 98.81 234 ALA B C 1
ATOM 4038 O O . ALA B 1 234 ? 6.293 16.141 2.377 1 98.81 234 ALA B O 1
ATOM 4039 N N . LYS B 1 235 ? 7.652 14.352 2.109 1 98.56 235 LYS B N 1
ATOM 4040 C CA . LYS B 1 235 ? 6.742 13.648 1.208 1 98.56 235 LYS B CA 1
ATOM 4041 C C . LYS B 1 235 ? 5.387 13.414 1.87 1 98.56 235 LYS B C 1
ATOM 4043 O O . LYS B 1 235 ? 5.312 13.164 3.074 1 98.56 235 LYS B O 1
ATOM 4048 N N . PRO B 1 236 ? 4.344 13.438 1.103 1 98.81 236 PRO B N 1
ATOM 4049 C CA . PRO B 1 236 ? 3.016 13.375 1.712 1 98.81 236 PRO B CA 1
ATOM 4050 C C . PRO B 1 236 ? 2.66 11.984 2.219 1 98.81 236 PRO B C 1
ATOM 4052 O O . PRO B 1 236 ? 1.932 11.844 3.205 1 98.81 236 PRO B O 1
ATOM 4055 N N . TYR B 1 237 ? 3.191 10.961 1.591 1 98.5 237 TYR B N 1
ATOM 4056 C CA . TYR B 1 237 ? 2.711 9.602 1.829 1 98.5 237 TYR B CA 1
ATOM 4057 C C . TYR B 1 237 ? 3.143 9.109 3.203 1 98.5 237 TYR B C 1
ATOM 4059 O O . TYR B 1 237 ? 2.65 8.086 3.684 1 98.5 237 TYR B O 1
ATOM 4067 N N . GLY B 1 238 ? 4.016 9.773 3.883 1 98.75 238 GLY B N 1
ATOM 4068 C CA . GLY B 1 238 ? 4.359 9.43 5.254 1 98.75 238 GLY B CA 1
ATOM 4069 C C . GLY B 1 238 ? 3.377 9.977 6.27 1 98.75 238 GLY B C 1
ATOM 4070 O O . GLY B 1 238 ? 3.418 9.609 7.445 1 98.75 238 GLY B O 1
ATOM 4071 N N . LEU B 1 239 ? 2.49 10.82 5.859 1 98.94 239 LEU B N 1
ATOM 4072 C CA . LEU B 1 239 ? 1.588 11.539 6.754 1 98.94 239 LEU B CA 1
ATOM 4073 C C . LEU B 1 239 ? 0.21 10.883 6.77 1 98.94 239 LEU B C 1
ATOM 4075 O O . LEU B 1 239 ? -0.318 10.508 5.723 1 98.94 239 LEU B O 1
ATOM 4079 N N . CYS B 1 240 ? -0.367 10.734 7.992 1 98.94 240 CYS B N 1
ATOM 4080 C CA . CYS B 1 240 ? -1.694 10.156 8.164 1 98.94 240 CYS B CA 1
ATOM 4081 C C . CYS B 1 240 ? -2.494 10.922 9.203 1 98.94 240 CYS B C 1
ATOM 4083 O O . CYS B 1 240 ? -1.999 11.195 10.305 1 98.94 240 CYS B O 1
ATOM 4085 N N . LEU B 1 241 ? -3.686 11.359 8.82 1 98.88 241 LEU B N 1
ATOM 4086 C CA . LEU B 1 241 ? -4.645 11.836 9.812 1 98.88 241 LEU B CA 1
ATOM 4087 C C . LEU B 1 241 ? -5.109 10.695 10.711 1 98.88 241 LEU B C 1
ATOM 4089 O O . LEU B 1 241 ? -5.883 9.836 10.289 1 98.88 241 LEU B O 1
ATOM 4093 N N . LYS B 1 242 ? -4.738 10.758 11.914 1 98.69 242 LYS B N 1
ATOM 4094 C CA . LYS B 1 242 ? -4.898 9.609 12.805 1 98.69 242 LYS B CA 1
ATOM 4095 C C . LYS B 1 242 ? -6.258 9.633 13.492 1 98.69 242 LYS B C 1
ATOM 4097 O O . LYS B 1 242 ? -6.902 8.594 13.648 1 98.69 242 LYS B O 1
ATOM 4102 N N . LYS B 1 243 ? -6.617 10.836 13.922 1 98.44 243 LYS B N 1
ATOM 4103 C CA . LYS B 1 243 ? -7.824 10.914 14.734 1 98.44 243 LYS B CA 1
ATOM 4104 C C . LYS B 1 243 ? -8.391 12.336 14.75 1 98.44 243 LYS B C 1
ATOM 4106 O O . LYS B 1 243 ? -7.637 13.305 14.828 1 98.44 243 LYS B O 1
ATOM 4111 N N . ILE B 1 244 ? -9.68 12.414 14.727 1 98.12 244 ILE B N 1
ATOM 4112 C CA . ILE B 1 244 ? -10.391 13.672 14.961 1 98.12 244 ILE B CA 1
ATOM 4113 C C . ILE B 1 244 ? -11.352 13.5 16.141 1 98.12 244 ILE B C 1
ATOM 4115 O O . ILE B 1 244 ? -12.117 12.531 16.188 1 98.12 244 ILE B O 1
ATOM 4119 N N . LYS B 1 245 ? -11.297 14.445 17.031 1 96.5 245 LYS B N 1
ATOM 4120 C CA . LYS B 1 245 ? -12.203 14.422 18.188 1 96.5 245 LYS B CA 1
ATOM 4121 C C . LYS B 1 245 ? -13.031 15.695 18.25 1 96.5 245 LYS B C 1
ATOM 4123 O O . LYS B 1 245 ? -12.531 16.781 17.969 1 96.5 245 LYS B O 1
ATOM 4128 N N . TYR B 1 246 ? -14.273 15.516 18.625 1 95.19 246 TYR B N 1
ATOM 4129 C CA . TYR B 1 246 ? -15.18 16.625 18.859 1 95.19 246 TYR B CA 1
ATOM 4130 C C . TYR B 1 246 ? -15.539 16.75 20.328 1 95.19 246 TYR B C 1
ATOM 4132 O O . TYR B 1 246 ? -15.367 15.797 21.094 1 95.19 246 TYR B O 1
ATOM 4140 N N . LEU B 1 247 ? -15.867 17.984 20.812 1 86.25 247 LEU B N 1
ATOM 4141 C CA . LEU B 1 247 ? -16.281 18.172 22.203 1 86.25 247 LEU B CA 1
ATOM 4142 C C . LEU B 1 247 ? -17.578 17.391 22.484 1 86.25 247 LEU B C 1
ATOM 4144 O O . LEU B 1 247 ? -17.672 16.703 23.5 1 86.25 247 LEU B O 1
ATOM 4148 N N . TYR B 1 248 ? -18.844 17.703 21.859 1 70 248 TYR B N 1
ATOM 4149 C CA . TYR B 1 248 ? -20.141 17.094 22.141 1 70 248 TYR B CA 1
ATOM 4150 C C . TYR B 1 248 ? -20.641 16.297 20.938 1 70 248 TYR B C 1
ATOM 4152 O O . TYR B 1 248 ? -20.609 16.781 19.812 1 70 248 TYR B O 1
ATOM 4160 N N . THR B 1 249 ? -20.156 15.336 20.562 1 60.75 249 THR B N 1
ATOM 4161 C CA . THR B 1 249 ? -20.906 14.711 19.469 1 60.75 249 THR B CA 1
ATOM 4162 C C . THR B 1 249 ? -22.125 13.969 20.031 1 60.75 249 THR B C 1
ATOM 4164 O O . THR B 1 249 ? -22 13.156 20.953 1 60.75 249 THR B O 1
ATOM 4167 N N . VAL B 1 250 ? -23.234 14.539 20.141 1 47.06 250 VAL B N 1
ATOM 4168 C CA . VAL B 1 250 ? -24.438 13.836 20.594 1 47.06 250 VAL B CA 1
ATOM 4169 C C . VAL B 1 250 ? -24.609 12.547 19.812 1 47.06 250 VAL B C 1
ATOM 4171 O O . VAL B 1 250 ? -24.688 12.57 18.578 1 47.06 250 VAL B O 1
ATOM 4174 N N . LYS B 1 251 ? -23.969 11.5 20.156 1 47.69 251 LYS B N 1
ATOM 4175 C CA . LYS B 1 251 ? -24.562 10.219 19.75 1 47.69 251 LYS B CA 1
ATOM 4176 C C . LYS B 1 251 ? -26.094 10.297 19.734 1 47.69 251 LYS B C 1
ATOM 4178 O O . LYS B 1 251 ? -26.719 10.328 20.797 1 47.69 251 LYS B O 1
ATOM 4183 N N . LEU B 1 252 ? -26.703 11.07 18.953 1 40.44 252 LEU B N 1
ATOM 4184 C CA . LEU B 1 252 ? -28.125 10.75 18.969 1 40.44 252 LEU B CA 1
ATOM 4185 C C . LEU B 1 252 ? -28.328 9.258 18.734 1 40.44 252 LEU B C 1
ATOM 4187 O O . LEU B 1 252 ? -27.891 8.703 17.719 1 40.44 252 LEU B O 1
ATOM 4191 N N . ASN B 1 253 ? -28.203 8.508 19.719 1 40.28 253 ASN B N 1
ATOM 4192 C CA . ASN B 1 253 ? -28.734 7.148 19.719 1 40.28 253 ASN B CA 1
ATOM 4193 C C . ASN B 1 253 ? -30.062 7.062 18.938 1 40.28 253 ASN B C 1
ATOM 4195 O O . ASN B 1 253 ? -31.078 7.574 19.406 1 40.28 253 ASN B O 1
ATOM 4199 N N . TYR B 1 254 ? -30.109 7.176 17.766 1 34.25 254 TYR B N 1
ATOM 4200 C CA . TYR B 1 254 ? -31.359 6.949 17.047 1 34.25 254 TYR B CA 1
ATOM 4201 C C . TYR B 1 254 ? -31.891 5.543 17.297 1 34.25 254 TYR B C 1
ATOM 4203 O O . TYR B 1 254 ? -32.875 5.121 16.672 1 34.25 254 TYR B O 1
ATOM 4211 N N . LYS B 1 255 ? -31.438 4.645 18.125 1 36.66 255 LYS B N 1
ATOM 4212 C CA . LYS B 1 255 ? -32.438 3.59 18.344 1 36.66 255 LYS B CA 1
ATOM 4213 C C . LYS B 1 255 ? -33.812 4.176 18.609 1 36.66 255 LYS B C 1
ATOM 4215 O O . LYS B 1 255 ? -34.812 3.5 18.406 1 36.66 255 LYS B O 1
ATOM 4220 N N . LYS B 1 256 ? -33.938 5.191 19.344 1 33.81 256 LYS B N 1
ATOM 4221 C CA . LYS B 1 256 ? -35.281 5.605 19.766 1 33.81 256 LYS B CA 1
ATOM 4222 C C . LYS B 1 256 ? -36 6.324 18.641 1 33.81 256 LYS B C 1
ATOM 4224 O O . LYS B 1 256 ? -37.188 6.629 18.766 1 33.81 256 LYS B O 1
ATOM 4229 N N . LEU B 1 257 ? -35.219 6.836 17.547 1 32.31 257 LEU B N 1
ATOM 4230 C CA . LEU B 1 257 ? -36.188 7.484 16.641 1 32.31 257 LEU B CA 1
ATOM 4231 C C . LEU B 1 257 ? -36.969 6.449 15.844 1 32.31 257 LEU B C 1
ATOM 4233 O O . LEU B 1 257 ? -37.875 6.801 15.094 1 32.31 257 LEU B O 1
ATOM 4237 N N . ILE B 1 258 ? -36.438 5.203 15.664 1 33.72 258 ILE B N 1
ATOM 4238 C CA . ILE B 1 258 ? -37.375 4.344 14.984 1 33.72 258 ILE B CA 1
ATOM 4239 C C . ILE B 1 258 ? -38.562 4.031 15.922 1 33.72 258 ILE B C 1
ATOM 4241 O O . ILE B 1 258 ? -39.531 3.416 15.516 1 33.72 258 ILE B O 1
ATOM 4245 N N . ILE B 1 259 ? -38.406 4.207 17.328 1 30.39 259 ILE B N 1
ATOM 4246 C CA . ILE B 1 259 ? -39.594 3.797 18.031 1 30.39 259 ILE B CA 1
ATOM 4247 C C . ILE B 1 259 ? -40.719 4.832 17.828 1 30.39 259 ILE B C 1
ATOM 4249 O O . ILE B 1 259 ? -41.875 4.551 18.062 1 30.39 259 ILE B O 1
ATOM 4253 N N . LEU B 1 260 ? -40.312 6.121 17.453 1 26.72 260 LEU B N 1
ATOM 4254 C CA . LEU B 1 260 ? -41.594 6.84 17.344 1 26.72 260 LEU B CA 1
ATOM 4255 C C . LEU B 1 260 ? -42.188 6.66 15.953 1 26.72 260 LEU B C 1
ATOM 4257 O O . LEU B 1 260 ? -41.469 6.68 14.953 1 26.72 260 LEU B O 1
#

Secondary structure (DSSP, 8-state):
-EEEEEEEEE-GGGSS-SS--TTS--HHHHHHHHHHHHH-S--EEEES--PPTT-EEEEEEEEEEESS--SSHHHHHHHHHHHS-TTEEEEEEEE--TT--TT--SEEEEEEEEE-SS--GGGTTSSEE-SS---HHHHHHHHGGGSEEEE-GGGS---TT-----EEEEEEEEEEE-TTS-EEEEEEES---TTHHHHHHHHHHHHHTTSS-HHHHHHHHHSPPTT---S----GGGEEEEEEE-S------GGGTTT-/-EEEEEEEEE--TTSS-SS-BTTB--HHHHHHHHHHHHHSS--EEEES--PPTT-EEEEEEEEEEESS--SSHHHHHHHHHHHS-TTEEEEEEEE--TT--TT--SEEEEEEEEE-SS--GGGTTSSEE-SS---HHHHHHHHGGGSEEEE-GGGS---TT-----EEEEEEEEEEE-TTS-EEEEEEES---TTHHHHHHHHHHHHHTTSS-HHHHHHHHHSPPTT---S----GGGEEEEEEE-S----B-GGGTTT-

Foldseek 3Di:
DFKKKWWKWFQQQQFQWADDDDPTHHVVVLLQVLLCVQPVDGKDKDWLDTAGRLATARTIIMIIDDPDDDPDVVVSQVSSQVSGDPRMGTPDMFTFDPPDDSNQFPKWKKKFWADDDDDDPVCNLQYHYDPHDDDQVLLFVLLCLQAAWWQCVQQADDAPVDPDGRTFHWHDWHWDADPVRIIMIMTMGSDDHHLRVQSSNQVSVCCSVVNDDSVRVNVCRHPPDPRHYDPGGHDNSRMYGYDTHHDDGPRPPVVVVVVD/DFKKKWWKWFQQQQFQWADDDDPTHHVVVLLQVLLCVQPVDGKDKDWLDTAGRLATARTIIMIIDDPDDDPDVVVSQQSSQVSGDPRMGTPDMFTFDPPDDSNQFPKWKKKFWADDDDDDPVCNLQYHYDPHDDDQVLLFVLLCLQAAWWQCVQQADDAPVDPDGRTFHWHDWHWDADPVRIIMIMTMGSDDHHLRVQSSNQVSVCCSVVVDDSVRVNVCRHPPDPRHYDPGGHDNSRMYGYDTHHDDGPRPVVVVVVVD

pLDDT: mean 93.84, std 12.68, range [26.72, 98.94]

Nearest PDB structures (foldseek):
  1vs3-assembly1_B  TM=8.718E-01  e=9.841E-22  Thermus thermophilus HB8
  2nr0-assembly1_B  TM=8.916E-01  e=5.003E-21  Escherichia coli K-12
  8q70-assembly1_A-2  TM=8.597E-01  e=1.909E-21  Pyrococcus furiosus
  2nre-assembly1_A-2  TM=8.604E-01  e=3.502E-17  Escherichia coli K-12
  7r9g-assembly1_A-2  TM=7.441E-01  e=1.299E-15  Saccharomyces cerevisiae

Organism: Spiroplasma kunkelii (NCBI:txid47834)

Solvent-accessible surface area (backbone atoms only — not comparable to full-atom values): 27844 Å² total; per-residue (Å²): 115,40,36,35,39,32,34,30,28,34,60,20,59,86,24,60,14,28,61,64,51,97,89,49,59,14,52,45,43,49,52,41,49,23,44,26,72,72,70,73,43,93,55,56,72,43,64,42,61,79,46,52,51,16,26,27,27,64,30,42,40,30,36,35,50,35,86,60,80,65,94,49,54,70,59,50,51,51,51,32,32,69,61,34,59,78,47,39,42,63,79,46,71,42,46,46,59,90,83,60,55,63,68,66,47,58,33,34,32,34,36,37,30,33,32,41,59,79,91,49,74,81,46,44,70,48,30,43,75,45,94,53,76,75,57,53,67,60,53,33,59,58,46,50,78,63,45,39,78,40,43,40,52,23,45,25,70,69,54,87,87,52,93,66,88,40,66,44,44,31,76,40,63,49,48,44,66,49,98,85,64,28,39,33,43,35,42,29,26,59,64,80,57,56,60,20,68,33,18,49,49,28,44,43,52,33,33,74,71,65,75,40,52,71,65,56,52,51,46,37,40,77,55,45,58,80,96,48,56,64,89,44,59,40,71,39,33,16,32,28,37,56,37,63,40,58,83,77,70,61,69,54,67,54,74,60,60,71,72,104,115,42,37,35,38,32,33,30,27,34,60,21,60,86,25,62,14,30,60,66,50,96,89,49,59,15,53,46,43,50,52,41,49,24,45,25,72,74,71,72,43,91,54,57,71,43,62,42,62,80,45,51,50,16,25,28,28,63,31,42,42,31,37,35,51,35,85,59,78,67,94,48,54,71,59,50,53,51,52,34,33,68,62,34,59,80,47,39,43,63,78,46,70,43,46,48,60,88,82,61,57,62,67,66,48,58,33,32,32,36,36,36,30,34,30,40,61,76,91,49,73,80,46,44,68,50,31,44,77,44,94,55,77,76,58,55,68,61,53,32,58,58,47,49,76,63,45,38,78,40,42,40,52,23,46,26,69,70,51,88,87,53,93,66,88,41,67,45,46,30,75,41,62,48,49,45,66,48,98,86,62,30,40,35,43,35,42,30,25,58,64,79,57,55,62,18,69,33,18,50,51,28,44,43,53,33,34,75,70,65,74,39,52,72,65,55,52,50,47,38,40,76,54,43,58,81,96,48,58,63,88,43,60,41,71,40,32,16,31,28,37,55,39,65,40,59,83,76,69,60,71,55,69,52,76,60,59,71,70,102

Radius of gyration: 26.75 Å; Cα contacts (8 Å, |Δi|>4): 1090; chains: 2; bounding box: 86×74×51 Å

InterPro domains:
  IPR001406 Pseudouridine synthase I, TruA [MF_00171] (2-246)
  IPR001406 Pseudouridine synthase I, TruA [PIRSF001430] (3-247)
  IPR001406 Pseudouridine synthase I, TruA [PTHR11142] (5-248)
  IPR001406 Pseudouridine synthase I, TruA [cd02570] (6-246)
  IPR020094 Pseudouridine synthase TruA/RsuA/RluB/E/F, N-terminal [G3DSA:3.30.70.580] (3-105)
  IPR020095 Pseudouridine synthase I, TruA, C-terminal [G3DSA:3.30.70.660] (106-247)
  IPR020097 Pseudouridine synthase I, TruA, alpha/beta domain [PF01416] (143-246)
  IPR020103 Pseudouridine synthase, catalytic domain superfamily [SSF55120] (2-246)